Protein AF-0000000082948807 (afdb_homodimer)

Nearest PDB structures (foldseek):
  4gz9-assembly1_A  TM=3.902E-01  e=1.795E-12  Mus musculus
  7m0r-assembly1_F  TM=3.956E-01  e=9.332E-11  Mus musculus
  4los-assembly1_A  TM=5.656E-01  e=8.947E-05  Homo sapiens
  7b01-assembly1_A  TM=3.433E-01  e=4.150E-05  Escherichia coli
  2waa-assembly1_A  TM=3.600E-01  e=1.319E-02  Cellvibrio japonicus

Sequence (720 aa):
MFWNLLLAVLNFFPVPVTEECLSDDSRRTGLCLNTYECRIQNGESHGACALGFGVCCVFTSSCNAEVANNVTYFVNPNFPGLLNDVGECSLRVKKISKDISQIRLDFVNFNLAQPNRKTGVCETDTFVVTGGASNDLRICGLNSGQHVYYDMDDEKDYITINIRLTKGNYNRMWEIKITQIEFSQRAPAGCLQYFHEVTGTVQTMNFAVNGRHLADQDYVICIRQEHGMCSIAYEPCDENSFKIGPPIFSDTGIEGSGDEGGSDPSGSQAVSMDVFRECSDRVMMPCDSEEFITPQGGPGICDLLHCGNNFCTDKETPCRIESSTTPFVMRVQFGPGNREENPEDNLGMCIRYEQQQCSSMFWNLLLAVLNFFPVPVTEECLSDDSRRTGLCLNTYECRIQNGESHGACALGFGVCCVFTSSCNAEVANNVTYFVNPNFPGLLNDVGECSLRVKKISKDISQIRLDFVNFNLAQPNRKTGVCETDTFVVTGGASNDLRICGLNSGQHVYYDMDDEKDYITINIRLTKGNYNRMWEIKITQIEFSQRAPAGCLQYFHEVTGTVQTMNFAVNGRHLADQDYVICIRQEHGMCSIAYEPCDENSFKIGPPIFSDTGIEGSGDEGGSDPSGSQAVSMDVFRECSDRVMMPCDSEEFITPQGGPGICDLLHCGNNFCTDKETPCRIESSTTPFVMRVQFGPGNREENPEDNLGMCIRYEQQQCSS

Solvent-accessible surface area (backbone atoms only — not comparable to full-atom values): 39259 Å² total; per-residue (Å²): 138,83,79,79,77,75,78,72,74,74,76,66,71,66,79,70,81,61,46,74,32,61,27,72,84,65,79,46,70,21,35,41,31,41,66,66,61,23,50,75,71,62,27,45,79,24,53,72,26,79,94,64,69,20,18,12,21,32,36,65,45,43,62,76,39,74,45,61,57,62,50,35,33,45,32,46,71,65,61,92,44,66,38,40,69,62,46,74,38,32,35,35,44,34,57,77,46,90,57,49,32,29,38,36,39,34,22,66,35,32,38,46,40,59,41,42,64,42,33,17,37,56,72,45,18,36,39,36,41,40,60,41,64,47,76,68,45,72,49,45,15,45,41,53,75,40,61,39,46,45,42,42,34,90,86,46,61,43,35,38,39,37,36,41,32,71,56,62,77,64,66,22,43,42,32,31,40,38,34,62,26,39,62,91,70,49,74,68,88,77,31,32,28,79,44,83,54,63,54,51,76,49,63,43,67,16,44,46,98,59,31,41,29,49,29,61,38,78,46,27,40,33,39,53,78,50,91,68,41,52,32,38,34,40,26,54,72,49,89,79,21,33,11,39,33,60,75,76,77,75,80,68,75,73,71,72,80,75,74,75,78,76,72,81,73,69,67,72,74,66,71,65,78,70,69,59,77,82,57,69,33,34,37,37,35,71,44,55,70,62,72,80,68,74,92,77,72,77,74,71,70,51,68,40,68,35,43,15,47,44,76,51,88,60,88,55,83,80,53,69,49,66,25,57,54,77,78,39,49,36,35,42,35,28,44,77,28,90,49,89,41,65,34,85,30,26,21,22,36,30,35,30,38,38,53,32,68,51,83,128,136,84,80,77,78,75,77,73,73,72,77,65,71,67,82,69,81,60,45,76,32,61,27,72,85,64,79,45,70,22,36,40,32,41,67,67,60,24,50,76,70,62,29,45,80,24,52,70,26,81,94,66,70,20,17,13,22,33,38,66,46,42,63,76,41,73,47,62,58,62,50,34,32,45,31,44,68,66,62,90,44,65,39,39,68,61,46,74,40,32,35,35,43,37,58,77,48,88,58,47,32,28,37,36,39,36,23,67,37,32,37,45,41,60,39,41,63,44,31,16,36,55,73,45,17,37,37,36,41,40,61,42,64,47,76,68,45,72,50,46,15,46,41,53,73,40,62,38,45,43,43,41,34,90,90,46,61,45,34,38,40,37,34,40,32,71,55,63,77,64,66,22,42,41,31,31,40,36,35,62,27,38,62,92,70,50,74,65,85,77,31,32,29,77,43,84,55,62,55,52,75,48,64,44,67,16,44,46,100,60,32,39,30,47,30,62,38,75,47,27,39,32,37,54,78,51,91,68,41,51,32,36,34,40,26,56,71,48,90,78,20,34,10,40,34,62,75,76,78,76,80,68,75,74,71,74,80,75,75,76,81,76,71,82,72,68,66,72,75,66,70,66,77,69,70,59,77,82,57,69,34,35,36,36,34,70,44,54,69,62,71,78,69,76,92,78,69,77,74,69,72,50,68,40,67,34,44,16,49,44,76,50,88,60,89,55,82,80,53,68,49,66,23,58,54,75,79,40,50,37,36,43,36,27,44,75,27,93,50,90,42,64,34,85,29,26,19,23,37,29,34,31,38,38,53,32,67,52,83,128

Secondary structure (DSSP, 8-state):
------------S------EEE-TTSS-EEEEE-HHHHHHTT-EEEEEEGGGTEEEEE-EE-SSEEE--SEEEEE-TTTTS-B---EEEEEEEE-SSTTEEEEEEEEEEEE-PPPPTTT----SEEEEEESSSSPPEEE-SB-TT-EEEEE--TT--EEEEEEEE-SS---BEEEEEEEEEEGGGPPPTTEEEEE-SSEEEEE-TT-STT--PPSSEEEEEEE---TTEEEEEEEESSTTSEEBSS----TT----------S---------TT-----SSEEE-------SS-SSS-------EE-BT-S-SS--SS--EEE--SSEEEEEEE----S---GGG--EEEEEEEEEEPP-/-------------------EEE-TTSS-EEEEE-HHHHHHTT-EEEEEETTTTEEEEE-EE-SSEEE--SEEEEE-TTTTS-B---EEEEEEEE-SSTTEEEEEEEEEEEE-PPPPTTT----SEEEEEESSSSPPEEE-SB-TT-EEEEE--SS--EEEEEEEE-SS---BEEEEEEEEEEGGGPPPTTEEEEE-SSEEEEE-TT-STT--PPSSEEEEEEE---TTEEEEEEEESSTTSEEBSS----TT----------S---------TT-----SSEEE-------SS-SSS-------EE-BT-S-SS--SS--EEE--SSEEEEEEE----S---GGG--EEEEEEEEEEPP-

pLDDT: mean 82.27, std 22.46, range [26.59, 98.81]

Radius of gyration: 31.92 Å; Cα contacts (8 Å, |Δi|>4): 1661; chains: 2; bounding box: 121×95×82 Å

Foldseek 3Di:
DPPPPPPPVPPPPPPPPFDWDAFPVRPDIATWDAPVVLVVQVWDFGDADPVRRTTGTAAEDEFPEEDEDQKYKYKYPPPVFFDFDFFKGKYKYFYNDLQFWKKKKAWQDWAFDAPDLFQQENDFKWKWKDAAPDDIDIAGGGAHGFMFMTTHDSVTGIMMIMMGGHHGDRRTITIMMMGTDGPVGGDDPQAGEEAEDQKDKDWAGQFDQQHFHHAPDKGKHFYAQDPQFQKKKKAFPDQQQAQFAAADDDPPPPPPPPPDDDDPPPPPPPPCPVPPVPDQWWKFWDADQPPDDDDDDDRPPPCRIAHWRDRAPPPDPPDMGMHRDPRGMMITGHHHRPGRGRSSRGSTHMMMMHTHGDDD/DPPPPPPPPPPVPPPPPFDWDAFPVRPDIATWDAPVVLVVQVWDFGDADPVRRTTGTAAEDEFPEEDEDQKYKYKYPPPVFFDFDFFKGKYKYFYNDLQFWKKKKAWQDWAFDAPDLFQQENDFKWKWKDAAPDDIDIAHGGAHGFMFMTTHDSVTGIMMIMMGGHHGDRRTITIMMMGTDGPVGGDDPQAGEEAEDQKDKDWAGQFDQQHFHHAPDKGKHFYAQDPQFQKKKKAFPDLQQAFFAAADDDPPPPPPPPPDDDDPCPVPPPPCPVPPVPRQWWKFWDADQPPDDDDDDDRPPPCRIDHWRDRAPDPDPPDMGMHRDPRGMMITGHHHRPGRDRSSRGSTHMMMMHTHGDDD

Organism: Aphis glycines (NCBI:txid307491)

Structure (mmCIF, N/CA/C/O backbone):
data_AF-0000000082948807-model_v1
#
loop_
_entity.id
_entity.type
_entity.pdbx_description
1 polymer 'CUB domain-containing protein'
#
loop_
_atom_site.group_PDB
_atom_site.id
_atom_site.type_symbol
_atom_site.label_atom_id
_atom_site.label_alt_id
_atom_site.label_comp_id
_atom_site.label_asym_id
_atom_site.label_entity_id
_atom_site.label_seq_id
_atom_site.pdbx_PDB_ins_code
_atom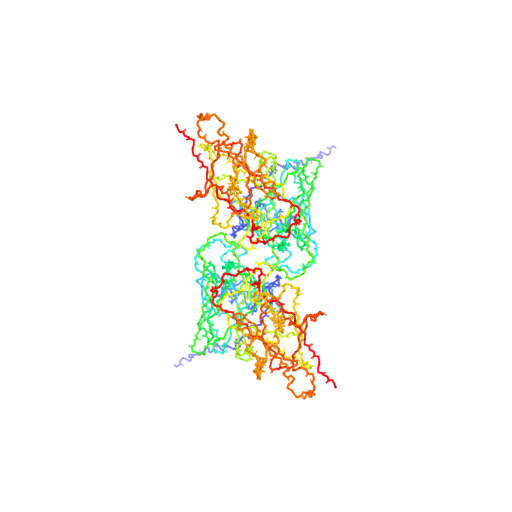_site.Cartn_x
_atom_site.Cartn_y
_atom_site.Cartn_z
_atom_site.occupancy
_atom_site.B_iso_or_equiv
_atom_site.auth_seq_id
_atom_site.auth_comp_id
_atom_site.auth_asym_id
_atom_site.auth_a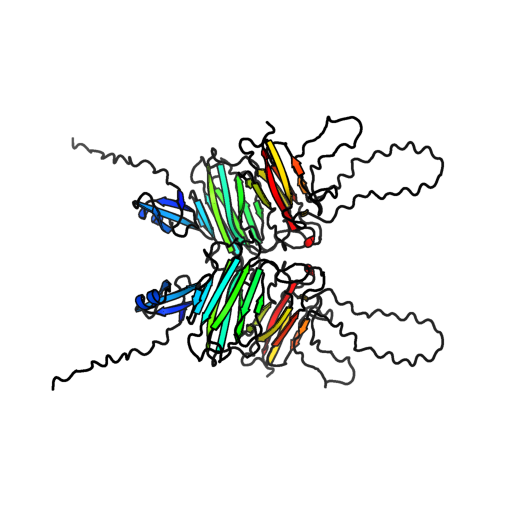tom_id
_atom_site.pdbx_PDB_model_num
ATOM 1 N N . MET A 1 1 ? -61.875 43.938 0.47 1 27.55 1 MET A N 1
ATOM 2 C CA . MET A 1 1 ? -60.75 44.062 1.389 1 27.55 1 MET A CA 1
ATOM 3 C C . MET A 1 1 ? -60.312 42.688 1.918 1 27.55 1 MET A C 1
ATOM 5 O O . MET A 1 1 ? -60.781 42.25 2.98 1 27.55 1 MET A O 1
ATOM 9 N N . PHE A 1 2 ? -60.281 41.594 1.129 1 33.12 2 PHE A N 1
ATOM 10 C CA . PHE A 1 2 ? -59.906 40.188 1.31 1 33.12 2 PHE A CA 1
ATOM 11 C C . PHE A 1 2 ? -58.438 40.094 1.761 1 33.12 2 PHE A C 1
ATOM 13 O O . PHE A 1 2 ? -57.562 40.625 1.1 1 33.12 2 PHE A O 1
ATOM 20 N N . TRP A 1 3 ? -58.188 39.969 3.168 1 28.73 3 TRP A N 1
ATOM 21 C CA . TRP A 1 3 ? -56.969 39.844 3.986 1 28.73 3 TRP A CA 1
ATOM 22 C C . TRP A 1 3 ? -56.094 38.719 3.48 1 28.73 3 TRP A C 1
ATOM 24 O O . TRP A 1 3 ? -56.5 37.562 3.414 1 28.73 3 TRP A O 1
ATOM 34 N N . ASN A 1 4 ? -55.156 38.938 2.553 1 29.33 4 ASN A N 1
ATOM 35 C CA . ASN A 1 4 ? -54.031 38.094 2.148 1 29.33 4 ASN A CA 1
ATOM 36 C C . ASN A 1 4 ? -53.188 37.688 3.348 1 29.33 4 ASN A C 1
ATOM 38 O O . ASN A 1 4 ? -52.469 38.469 3.932 1 29.33 4 ASN A O 1
ATOM 42 N N . LEU A 1 5 ? -53.719 36.812 4.293 1 27.91 5 LEU A N 1
ATOM 43 C CA . LEU A 1 5 ? -52.938 36.219 5.383 1 27.91 5 LEU A CA 1
ATOM 44 C C . LEU A 1 5 ? -51.688 35.562 4.859 1 27.91 5 LEU A C 1
ATOM 46 O O . LEU A 1 5 ? -51.75 34.594 4.117 1 27.91 5 LEU A O 1
ATOM 50 N N . LEU A 1 6 ? -50.625 36.344 4.613 1 28.69 6 LEU A N 1
ATOM 51 C CA . LEU A 1 6 ? -49.25 35.906 4.383 1 28.69 6 LEU A CA 1
ATOM 52 C C . LEU A 1 6 ? -48.812 34.906 5.438 1 28.69 6 LEU A C 1
ATOM 54 O O . LEU A 1 6 ? -48.719 35.219 6.621 1 28.69 6 LEU A O 1
ATOM 58 N N . LEU A 1 7 ? -49.219 33.625 5.379 1 29.14 7 LEU A N 1
ATOM 59 C CA . LEU A 1 7 ? -48.688 32.562 6.191 1 29.14 7 LEU A CA 1
ATOM 60 C C . LEU A 1 7 ? -47.156 32.594 6.211 1 29.14 7 LEU A C 1
ATOM 62 O O . LEU A 1 7 ? -46.5 32.312 5.203 1 29.14 7 LEU A O 1
ATOM 66 N N . ALA A 1 8 ? -46.562 33.562 6.91 1 29 8 ALA A N 1
ATOM 67 C CA . ALA A 1 8 ? -45.156 33.5 7.328 1 29 8 ALA A CA 1
ATOM 68 C C . ALA A 1 8 ? -44.844 32.125 7.922 1 29 8 ALA A C 1
ATOM 70 O O . ALA A 1 8 ? -45.312 31.781 9.008 1 29 8 ALA A O 1
ATOM 71 N N . VAL A 1 9 ? -44.781 31.094 7.117 1 29.39 9 VAL A N 1
ATOM 72 C CA . VAL A 1 9 ? -44.219 29.844 7.613 1 29.39 9 VAL A CA 1
ATOM 73 C C . VAL A 1 9 ? -42.906 30.141 8.352 1 29.39 9 VAL A C 1
ATOM 75 O O . VAL A 1 9 ? -41.969 30.672 7.77 1 29.39 9 VAL A O 1
ATOM 78 N N . LEU A 1 10 ? -42.969 30.594 9.586 1 29.45 10 LEU A N 1
ATOM 79 C CA . LEU A 1 10 ? -41.844 30.641 10.516 1 29.45 10 LEU A CA 1
ATOM 80 C C . LEU A 1 10 ? -40.938 29.406 10.352 1 29.45 10 LEU A C 1
ATOM 82 O O . LEU A 1 10 ? -41.375 28.281 10.594 1 29.45 10 LEU A O 1
ATOM 86 N N . ASN A 1 11 ? -40.219 29.359 9.312 1 29.89 11 ASN A N 1
ATOM 87 C CA . ASN A 1 11 ? -39.094 28.406 9.258 1 29.89 11 ASN A CA 1
ATOM 88 C C . ASN A 1 11 ? -38.281 28.422 10.555 1 29.89 11 ASN A C 1
ATOM 90 O O . ASN A 1 11 ? -37.344 29.203 10.695 1 29.89 11 ASN A O 1
ATOM 94 N N . PHE A 1 12 ? -38.906 28.406 11.695 1 31.38 12 PHE A N 1
ATOM 95 C CA . PHE A 1 12 ? -38.281 28.328 13.008 1 31.38 12 PHE A CA 1
ATOM 96 C C . PHE A 1 12 ? -37.25 27.219 13.055 1 31.38 12 PHE A C 1
ATOM 98 O O . PHE A 1 12 ? -36.781 26.859 14.125 1 31.38 12 PHE A O 1
ATOM 105 N N . PHE A 1 13 ? -37.312 26.219 12.164 1 34.56 13 PHE A N 1
ATOM 106 C CA . PHE A 1 13 ? -36.406 25.188 12.594 1 34.56 13 PHE A CA 1
ATOM 107 C C . PHE A 1 13 ? -34.969 25.688 12.547 1 34.56 13 PHE A C 1
ATOM 109 O O . PHE A 1 13 ? -34.5 26.156 11.508 1 34.56 13 PHE A O 1
ATOM 116 N N . PRO A 1 14 ? -34.375 26.109 13.672 1 34.72 14 PRO A N 1
ATOM 117 C CA . PRO A 1 14 ? -32.938 26.469 13.688 1 34.72 14 PRO A CA 1
ATOM 118 C C . PRO A 1 14 ? -32.125 25.594 12.758 1 34.72 14 PRO A C 1
ATOM 120 O O . PRO A 1 14 ? -32.5 24.469 12.453 1 34.72 14 PRO A O 1
ATOM 123 N N . VAL A 1 15 ? -31.406 26.141 11.93 1 39.59 15 VAL A N 1
ATOM 124 C CA . VAL A 1 15 ? -30.406 25.375 11.188 1 39.59 15 VAL A CA 1
ATOM 125 C C . VAL A 1 15 ? -29.75 24.344 12.102 1 39.59 15 VAL A C 1
ATOM 127 O O . VAL A 1 15 ? -29.094 24.703 13.078 1 39.59 15 VAL A O 1
ATOM 130 N N . PRO A 1 16 ? -30.266 23.141 12.438 1 42.19 16 PRO A N 1
ATOM 131 C CA . PRO A 1 16 ? -29.688 22.156 13.367 1 42.19 16 PRO A CA 1
ATOM 132 C C . PRO A 1 16 ? -28.172 22.047 13.242 1 42.19 16 PRO A C 1
ATOM 134 O O . PRO A 1 16 ? -27.641 22.062 12.133 1 42.19 16 PRO A O 1
ATOM 137 N N . VAL A 1 17 ? -27.375 22.734 14.102 1 48.12 17 VAL A N 1
ATOM 138 C CA . VAL A 1 17 ? -25.953 22.375 14.188 1 48.12 17 VAL A CA 1
ATOM 139 C C . VAL A 1 17 ? -25.766 20.891 13.914 1 48.12 17 VAL A C 1
ATOM 141 O O . VAL A 1 17 ? -26.25 20.047 14.672 1 48.12 17 VAL A O 1
ATOM 144 N N . THR A 1 18 ? -25.672 20.484 12.711 1 65.25 18 THR A N 1
ATOM 145 C CA . THR A 1 18 ? -25.516 19.109 12.289 1 65.25 18 THR A CA 1
ATOM 146 C C . THR A 1 18 ? -24.328 18.453 12.984 1 65.25 18 THR A C 1
ATOM 148 O O . THR A 1 18 ? -23.219 19.016 13 1 65.25 18 THR A O 1
ATOM 151 N N . GLU A 1 19 ? -24.625 17.656 14.008 1 83.75 19 GLU A N 1
ATOM 152 C CA . GLU A 1 19 ? -23.672 16.938 14.844 1 83.75 19 GLU A CA 1
ATOM 153 C C . GLU A 1 19 ? -22.969 15.844 14.062 1 83.75 19 GLU A C 1
ATOM 155 O O . GLU A 1 19 ? -23.562 15.203 13.203 1 83.75 19 GLU A O 1
ATOM 160 N N . GLU A 1 20 ? -21.688 15.836 14.312 1 90.12 20 GLU A N 1
ATOM 161 C CA . GLU A 1 20 ? -20.906 14.758 13.719 1 90.12 20 GLU A CA 1
ATOM 162 C C . GLU A 1 20 ? -21.297 13.406 14.305 1 90.12 20 GLU A C 1
ATOM 164 O O . GLU A 1 20 ? -21.734 13.328 15.461 1 90.12 20 GLU A O 1
ATOM 169 N N . CYS A 1 21 ? -21.297 12.406 13.484 1 93.25 21 CYS A N 1
ATOM 170 C CA . CYS A 1 21 ? -21.625 11.047 13.898 1 93.25 21 CYS A CA 1
ATOM 171 C C . CYS A 1 21 ? -20.672 10.047 13.258 1 93.25 21 CYS A C 1
ATOM 173 O O . CYS A 1 21 ? -19.938 10.383 12.328 1 93.25 21 CYS A O 1
ATOM 175 N N . LEU A 1 22 ? -20.609 8.867 13.875 1 93.25 22 LEU A N 1
ATOM 176 C CA . LEU A 1 22 ? -19.812 7.77 13.32 1 93.25 22 LEU A CA 1
ATOM 177 C C . LEU A 1 22 ? -20.703 6.793 12.555 1 93.25 22 LEU A C 1
ATOM 179 O O . LEU A 1 22 ? -21.797 6.457 13.008 1 93.25 22 LEU A O 1
ATOM 183 N N . SER A 1 23 ? -20.172 6.371 11.414 1 92.31 23 SER A N 1
ATOM 184 C CA . SER A 1 23 ? -20.906 5.375 10.633 1 92.31 23 SER A CA 1
ATOM 185 C C . SER A 1 23 ? -21.078 4.082 11.422 1 92.31 23 SER A C 1
ATOM 187 O O . SER A 1 23 ? -20.391 3.855 12.422 1 92.31 23 SER A O 1
ATOM 189 N N . ASP A 1 24 ? -21.984 3.234 10.945 1 88.62 24 ASP A N 1
ATOM 190 C CA . ASP A 1 24 ? -22.312 2.004 11.656 1 88.62 24 ASP A CA 1
ATOM 191 C C . ASP A 1 24 ? -21.109 1.075 11.742 1 88.62 24 ASP A C 1
ATOM 193 O O . ASP A 1 24 ? -20.953 0.327 12.711 1 88.62 24 ASP A O 1
ATOM 197 N N . ASP A 1 25 ? -20.234 1.129 10.766 1 85.5 25 ASP A N 1
ATOM 198 C CA . ASP A 1 25 ? -19.031 0.295 10.789 1 85.5 25 ASP A CA 1
ATOM 199 C C . ASP A 1 25 ? -17.891 0.99 11.523 1 85.5 25 ASP A C 1
ATOM 201 O O . ASP A 1 25 ? -16.781 0.456 11.617 1 85.5 25 ASP A O 1
ATOM 205 N N . SER A 1 26 ? -18.094 2.162 11.984 1 89.19 26 SER A N 1
ATOM 206 C CA . SER A 1 26 ? -17.172 2.943 12.805 1 89.19 26 SER A CA 1
ATOM 207 C C . SER A 1 26 ? -15.938 3.346 12.016 1 89.19 26 SER A C 1
ATOM 209 O O . SER A 1 26 ? -14.875 3.578 12.586 1 89.19 26 SER A O 1
ATOM 211 N N . ARG A 1 27 ? -16.031 3.424 10.75 1 91.19 27 ARG A N 1
ATOM 212 C CA . ARG A 1 27 ? -14.859 3.729 9.938 1 91.19 27 ARG A CA 1
ATOM 213 C C . ARG A 1 27 ? -14.867 5.188 9.5 1 91.19 27 ARG A C 1
ATOM 215 O O . ARG A 1 27 ? -13.805 5.801 9.359 1 91.19 27 ARG A O 1
ATOM 222 N N . ARG A 1 28 ? -16.125 5.672 9.281 1 95.38 28 ARG A N 1
ATOM 223 C CA . ARG A 1 28 ? -16.203 7.016 8.719 1 95.38 28 ARG A CA 1
ATOM 224 C C . ARG A 1 28 ? -17.031 7.934 9.602 1 95.38 28 ARG A C 1
ATOM 226 O O . ARG A 1 28 ? -17.938 7.48 10.289 1 95.38 28 ARG A O 1
ATOM 233 N N . THR A 1 29 ? -16.625 9.211 9.562 1 94.88 29 THR A N 1
ATOM 234 C CA . THR A 1 29 ? -17.391 10.258 10.227 1 94.88 29 THR A CA 1
ATOM 235 C C . THR A 1 29 ? -18.312 10.953 9.242 1 94.88 29 THR A C 1
ATOM 237 O O . THR A 1 29 ? -17.938 11.211 8.102 1 94.88 29 THR A O 1
ATOM 240 N N . GLY A 1 30 ? -19.578 11.117 9.727 1 94.44 30 GLY A N 1
ATOM 241 C CA . GLY A 1 30 ? -20.547 11.844 8.93 1 94.44 30 GLY A CA 1
ATOM 242 C C . GLY A 1 30 ? -21.312 12.883 9.727 1 94.44 30 GLY A C 1
ATOM 243 O O . GLY A 1 30 ? -20.859 13.336 10.781 1 94.44 30 GLY A O 1
ATOM 244 N N . LEU A 1 31 ? -22.344 13.406 9.078 1 94 31 LEU A N 1
ATOM 245 C CA . LEU A 1 31 ? -23.234 14.375 9.719 1 94 31 LEU A CA 1
ATOM 246 C C . LEU A 1 31 ? -24.609 13.758 9.977 1 94 31 LEU A C 1
ATOM 248 O O . LEU A 1 31 ? -25.141 13.031 9.133 1 94 31 LEU A O 1
ATOM 252 N N . CYS A 1 32 ? -25.094 14.07 11.148 1 93.88 32 CYS A N 1
ATOM 253 C CA . CYS A 1 32 ? -26.438 13.578 11.445 1 93.88 32 CYS A CA 1
ATOM 254 C C . CYS A 1 32 ? -27.484 14.414 10.719 1 93.88 32 CYS A C 1
ATOM 256 O O . CYS A 1 32 ? -27.656 15.594 11.016 1 93.88 32 CYS A O 1
ATOM 258 N N . LEU A 1 33 ? -28.172 13.859 9.805 1 94.06 33 LEU A N 1
ATOM 259 C CA . LEU A 1 33 ? -29.203 14.492 9 1 94.06 33 LEU A CA 1
ATOM 260 C C . LEU A 1 33 ? -30.438 13.602 8.883 1 94.06 33 LEU A C 1
ATOM 262 O O . LEU A 1 33 ? -30.375 12.406 9.188 1 94.06 33 LEU A O 1
ATOM 266 N N . ASN A 1 34 ? -31.5 14.203 8.562 1 92.81 34 ASN A N 1
ATOM 267 C CA . ASN A 1 34 ? -32.594 13.336 8.195 1 92.81 34 ASN A CA 1
ATOM 268 C C . ASN A 1 34 ? -32.344 12.625 6.867 1 92.81 34 ASN A C 1
ATOM 270 O O . ASN A 1 34 ? -31.562 13.094 6.047 1 92.81 34 ASN A O 1
ATOM 274 N N . THR A 1 35 ? -33 11.477 6.68 1 92.5 35 THR A N 1
ATOM 275 C CA . THR A 1 35 ? -32.75 10.609 5.531 1 92.5 35 THR A CA 1
ATOM 276 C C . THR A 1 35 ? -32.938 11.367 4.227 1 92.5 35 THR A C 1
ATOM 278 O O . THR A 1 35 ? -32.188 11.188 3.266 1 92.5 35 THR A O 1
ATOM 281 N N . TYR A 1 36 ? -33.938 12.219 4.199 1 93.94 36 TYR A N 1
ATOM 282 C CA . TYR A 1 36 ? -34.281 12.961 2.99 1 93.94 36 TYR A CA 1
ATOM 283 C C . TYR A 1 36 ? -33.188 13.977 2.666 1 93.94 36 TYR A C 1
ATOM 285 O O . TYR A 1 36 ? -32.719 14.078 1.521 1 93.94 36 TYR A O 1
ATOM 293 N N . GLU A 1 37 ? -32.781 14.742 3.672 1 91.88 37 GLU A N 1
ATOM 294 C CA . GLU A 1 37 ? -31.734 15.727 3.492 1 91.88 37 GLU A CA 1
ATOM 295 C C . GLU A 1 37 ? -30.438 15.055 3.049 1 91.88 37 GLU A C 1
ATOM 297 O O . GLU A 1 37 ? -29.719 15.586 2.199 1 91.88 37 GLU A O 1
ATOM 302 N N . CYS A 1 38 ? -30.062 13.906 3.619 1 93.94 38 CYS A N 1
ATOM 303 C CA . CYS A 1 38 ? -28.875 13.156 3.252 1 93.94 38 CYS A CA 1
ATOM 304 C C . CYS A 1 38 ? -28.906 12.75 1.783 1 93.94 38 CYS A C 1
ATOM 306 O O . CYS A 1 38 ? -27.922 12.922 1.061 1 93.94 38 CYS A O 1
ATOM 308 N N . ARG A 1 39 ? -30.016 12.312 1.322 1 93.81 39 ARG A N 1
ATOM 309 C CA . ARG A 1 39 ? -30.172 11.867 -0.057 1 93.81 39 ARG A CA 1
ATOM 310 C C .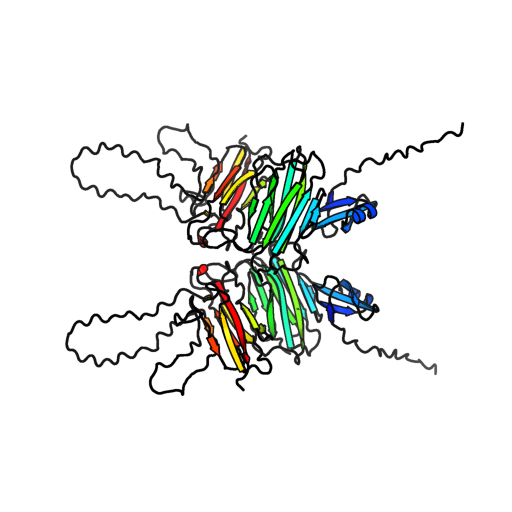 ARG A 1 39 ? -30.031 13.031 -1.032 1 93.81 39 ARG A C 1
ATOM 312 O O . ARG A 1 39 ? -29.391 12.906 -2.074 1 93.81 39 ARG A O 1
ATOM 319 N N . ILE A 1 40 ? -30.609 14.148 -0.686 1 92.94 40 ILE A N 1
ATOM 320 C CA . ILE A 1 40 ? -30.594 15.32 -1.561 1 92.94 40 ILE A CA 1
ATOM 321 C C . ILE A 1 40 ? -29.156 15.836 -1.705 1 92.94 40 ILE A C 1
ATOM 323 O O . ILE A 1 40 ? -28.781 16.328 -2.77 1 92.94 40 ILE A O 1
ATOM 327 N N . GLN A 1 41 ? -28.422 15.633 -0.667 1 91 41 GLN A N 1
ATOM 328 C CA . GLN A 1 41 ? -27.031 16.094 -0.699 1 91 41 GLN A CA 1
ATOM 329 C C . GLN A 1 41 ? -26.109 15.016 -1.245 1 91 41 GLN A C 1
ATOM 331 O O . GLN A 1 41 ? -24.891 15.164 -1.197 1 91 41 GLN A O 1
ATOM 336 N N . ASN A 1 42 ? -26.672 13.914 -1.69 1 91.81 42 ASN A N 1
ATOM 337 C CA . ASN A 1 42 ? -25.953 12.812 -2.324 1 91.81 42 ASN A CA 1
ATOM 338 C C . ASN A 1 42 ? -25.047 12.086 -1.333 1 91.81 42 ASN A C 1
ATOM 340 O O . ASN A 1 42 ? -23.938 11.664 -1.686 1 91.81 42 ASN A O 1
ATOM 344 N N . GLY A 1 43 ? -25.516 12.086 -0.109 1 95.06 43 GLY A N 1
ATOM 345 C CA . GLY A 1 43 ? -24.828 11.305 0.906 1 95.06 43 GLY A CA 1
ATOM 346 C C . GLY A 1 43 ? -25.391 9.906 1.071 1 95.06 43 GLY A C 1
ATOM 347 O O . GLY A 1 43 ? -26.422 9.578 0.497 1 95.06 43 GLY A O 1
ATOM 348 N N . GLU A 1 44 ? -24.672 9.07 1.777 1 94.62 44 GLU A N 1
ATOM 349 C CA . GLU A 1 44 ? -25.125 7.719 2.078 1 94.62 44 GLU A CA 1
ATOM 350 C C . GLU A 1 44 ? -25.469 7.566 3.559 1 94.62 44 GLU A C 1
ATOM 352 O O . GLU A 1 44 ? -24.703 8.008 4.426 1 94.62 44 GLU A O 1
ATOM 357 N N . SER A 1 45 ? -26.578 6.922 3.783 1 94 45 SER A N 1
ATOM 358 C CA . SER A 1 45 ? -27.047 6.746 5.152 1 94 45 SER A CA 1
ATOM 359 C C . SER A 1 45 ? -26.375 5.559 5.824 1 94 45 SER A C 1
ATOM 361 O O . SER A 1 45 ? -26.297 4.473 5.25 1 94 45 SER A O 1
ATOM 363 N N . HIS A 1 46 ? -25.828 5.875 6.996 1 94.12 46 HIS A N 1
ATOM 364 C CA . HIS A 1 46 ? -25.188 4.82 7.781 1 94.12 46 HIS A CA 1
ATOM 365 C C . HIS A 1 46 ? -25.703 4.82 9.219 1 94.12 46 HIS A C 1
ATOM 367 O O . HIS A 1 46 ? -25.312 5.676 10.016 1 94.12 46 HIS A O 1
ATOM 373 N N . GLY A 1 47 ? -26.516 3.895 9.508 1 90.56 47 GLY A N 1
ATOM 374 C CA . GLY A 1 47 ? -26.969 3.758 10.883 1 90.56 47 GLY A CA 1
ATOM 375 C C . GLY A 1 47 ? -27.844 4.91 11.336 1 90.56 47 GLY A C 1
ATOM 376 O O . GLY A 1 47 ? -27.984 5.906 10.625 1 90.56 47 GLY A O 1
ATOM 377 N N . ALA A 1 48 ? -28.406 4.77 12.602 1 91.06 48 ALA A N 1
ATOM 378 C CA . ALA A 1 48 ? -29.297 5.793 13.148 1 91.06 48 ALA A CA 1
ATOM 379 C C . ALA A 1 48 ? -28.547 6.746 14.062 1 91.06 48 ALA A C 1
ATOM 381 O O . ALA A 1 48 ? -27.516 6.383 14.633 1 91.06 48 ALA A O 1
ATOM 382 N N . CYS A 1 49 ? -28.906 7.98 14.023 1 90.62 49 CYS A N 1
ATOM 383 C CA . CYS A 1 49 ? -28.391 8.969 14.961 1 90.62 49 CYS A CA 1
ATOM 384 C C . CYS A 1 49 ? -29.516 9.859 15.484 1 90.62 49 CYS A C 1
ATOM 386 O O . CYS A 1 49 ? -30.672 9.688 15.109 1 90.62 49 CYS A O 1
ATOM 388 N N . ALA A 1 50 ? -29.219 10.781 16.484 1 88.94 50 ALA A N 1
ATOM 389 C CA . ALA A 1 50 ? -30.203 11.688 17.094 1 88.94 50 ALA A CA 1
ATOM 390 C C . ALA A 1 50 ? -31.406 10.914 17.609 1 88.94 50 ALA A C 1
ATOM 392 O O . ALA A 1 50 ? -32.562 11.242 17.281 1 88.94 50 ALA A O 1
ATOM 393 N N . LEU A 1 51 ? -31.141 9.859 18.359 1 87.69 51 LEU A N 1
ATOM 394 C CA . LEU A 1 51 ? -32.156 9.047 19.031 1 87.69 51 LEU A CA 1
ATOM 395 C C . LEU A 1 51 ? -33.094 8.422 18.016 1 87.69 51 LEU A C 1
ATOM 397 O O . LEU A 1 51 ? -34.312 8.359 18.25 1 87.69 51 LEU A O 1
ATOM 401 N N . GLY A 1 52 ? -32.5 8.195 16.766 1 87.19 52 GLY A N 1
ATOM 402 C CA . GLY A 1 52 ? -33.312 7.488 15.766 1 87.19 52 GLY A CA 1
ATOM 403 C C . GLY A 1 52 ? -34 8.414 14.797 1 87.19 52 GLY A C 1
ATOM 404 O O . GLY A 1 52 ? -34.625 7.957 13.828 1 87.19 52 GLY A O 1
ATOM 405 N N . PHE A 1 53 ? -33.875 9.703 15.023 1 88.62 53 PHE A N 1
ATOM 406 C CA . PHE A 1 53 ? -34.594 10.664 14.188 1 88.62 53 PHE A CA 1
ATOM 407 C C . PHE A 1 53 ? -33.75 11.047 12.977 1 88.62 53 PHE A C 1
ATOM 409 O O . PHE A 1 53 ? -34.25 11.734 12.078 1 88.62 53 PHE A O 1
ATOM 416 N N . GLY A 1 54 ? -32.562 10.555 12.984 1 93.19 54 GLY A N 1
ATOM 417 C CA . GLY A 1 54 ? -31.688 10.859 11.859 1 93.19 54 GLY A CA 1
ATOM 418 C C . GLY A 1 54 ? -30.797 9.695 11.477 1 93.19 54 GLY A C 1
ATOM 419 O O . GLY A 1 54 ? -30.891 8.609 12.055 1 93.19 54 GLY A O 1
ATOM 420 N N . VAL A 1 55 ? -30.094 9.898 10.359 1 95.12 55 VAL A N 1
ATOM 421 C CA . VAL A 1 55 ? -29.094 8.938 9.922 1 95.12 55 VAL A CA 1
ATOM 422 C C . VAL A 1 55 ? -27.734 9.609 9.852 1 95.12 55 VAL A C 1
ATOM 424 O O . VAL A 1 55 ? -27.641 10.828 9.664 1 95.12 55 VAL A O 1
ATOM 427 N N . CYS A 1 56 ? -26.734 8.797 10.078 1 95.44 56 CYS A N 1
ATOM 428 C CA . CYS A 1 56 ? -25.391 9.32 9.859 1 95.44 56 CYS A CA 1
ATOM 429 C C . CYS A 1 56 ? -25.078 9.414 8.367 1 95.44 56 CYS A C 1
ATOM 431 O O . CYS A 1 56 ? -24.844 8.398 7.711 1 95.44 56 CYS A O 1
ATOM 433 N N . CYS A 1 57 ? -25.078 10.57 7.91 1 95.94 57 CYS A N 1
ATOM 434 C CA . CYS A 1 57 ? -24.891 10.828 6.484 1 95.94 57 CYS A CA 1
ATOM 435 C C . CYS A 1 57 ? -23.422 10.977 6.145 1 95.94 57 CYS A C 1
ATOM 437 O O . CYS A 1 57 ? -22.766 11.914 6.602 1 95.94 57 CYS A O 1
ATOM 439 N N . VAL A 1 58 ? -22.875 10.047 5.352 1 97.06 58 VAL A N 1
ATOM 440 C CA . VAL A 1 58 ? -21.484 10.078 4.949 1 97.06 58 VAL A CA 1
ATOM 441 C C . VAL A 1 58 ? -21.359 10.539 3.498 1 97.06 58 VAL A C 1
ATOM 443 O O . VAL A 1 58 ? -22.078 10.031 2.623 1 97.06 58 VAL A O 1
ATOM 446 N N . PHE A 1 59 ? -20.516 11.547 3.305 1 97.12 59 PHE A N 1
ATOM 447 C CA . PHE A 1 59 ? -20.312 12.078 1.964 1 97.12 59 PHE A CA 1
ATOM 448 C C . PHE A 1 59 ? -19.016 11.547 1.361 1 97.12 59 PHE A C 1
ATOM 450 O O . PHE A 1 59 ? -17.938 11.695 1.947 1 97.12 59 PHE A O 1
ATOM 457 N N . THR A 1 60 ? -19.125 10.875 0.251 1 97.31 60 THR A N 1
ATOM 458 C CA . THR A 1 60 ? -17.984 10.336 -0.492 1 97.31 60 THR A CA 1
ATOM 459 C C . THR A 1 60 ? -18 10.828 -1.936 1 97.31 60 THR A C 1
ATOM 461 O O . THR A 1 60 ? -19.062 10.914 -2.555 1 97.31 60 THR A O 1
ATOM 464 N N . SER A 1 61 ? -16.844 11.219 -2.379 1 97.44 61 SER A N 1
ATOM 465 C CA . SER A 1 61 ? -16.734 11.672 -3.762 1 97.44 61 SER A CA 1
ATOM 466 C C . SER A 1 61 ? -15.484 11.109 -4.426 1 97.44 61 SER A C 1
ATOM 468 O O . SER A 1 61 ? -14.523 10.758 -3.742 1 97.44 61 SER A O 1
ATOM 470 N N . SER A 1 62 ? -15.547 10.961 -5.699 1 97.5 62 SER A N 1
ATOM 471 C CA . SER A 1 62 ? -14.406 10.516 -6.492 1 97.5 62 SER A CA 1
ATOM 472 C C . SER A 1 62 ? -14.008 11.562 -7.523 1 97.5 62 SER A C 1
ATOM 474 O O . SER A 1 62 ? -14.172 12.766 -7.289 1 97.5 62 SER A O 1
ATOM 476 N N . CYS A 1 63 ? -13.586 11.164 -8.68 1 97.88 63 CYS A N 1
ATOM 477 C CA . CYS A 1 63 ? -12.898 12.047 -9.617 1 97.88 63 CYS A CA 1
ATOM 478 C C . CYS A 1 63 ? -13.875 13.008 -10.289 1 97.88 63 CYS A C 1
ATOM 480 O O . CYS A 1 63 ? -15.039 12.656 -10.508 1 97.88 63 CYS A O 1
ATOM 482 N N . ASN A 1 64 ? -13.273 14.195 -10.586 1 97.62 64 ASN A N 1
ATOM 483 C CA . ASN A 1 64 ? -13.922 15.227 -11.398 1 97.62 64 ASN A CA 1
ATOM 484 C C . ASN A 1 64 ? -15.242 15.672 -10.773 1 97.62 64 ASN A C 1
ATOM 486 O O . ASN A 1 64 ? -16.266 15.719 -11.461 1 97.62 64 ASN A O 1
ATOM 490 N N . ALA A 1 65 ? -15.148 15.961 -9.5 1 97.19 65 ALA A N 1
ATOM 491 C CA . ALA A 1 65 ? -16.328 16.375 -8.75 1 97.19 65 ALA A CA 1
ATOM 492 C C . ALA A 1 65 ? -16.047 17.656 -7.965 1 97.19 65 ALA A C 1
ATOM 494 O O . ALA A 1 65 ? -14.914 18.109 -7.891 1 97.19 65 ALA A O 1
ATOM 495 N N . GLU A 1 66 ? -17.062 18.266 -7.535 1 96.38 66 GLU A N 1
ATOM 496 C CA . GLU A 1 66 ? -17.031 19.406 -6.621 1 96.38 66 GLU A CA 1
ATOM 497 C C . GLU A 1 66 ? -17.812 19.109 -5.348 1 96.38 66 GLU A C 1
ATOM 499 O O . GLU A 1 66 ? -18.938 18.594 -5.406 1 96.38 66 GLU A O 1
ATOM 504 N N . VAL A 1 67 ? -17.172 19.422 -4.254 1 96 67 VAL A N 1
ATOM 505 C CA . VAL A 1 67 ? -17.859 19.125 -2.994 1 96 67 VAL A CA 1
ATOM 506 C C . VAL A 1 67 ? -17.906 20.375 -2.129 1 96 67 VAL A C 1
ATOM 508 O O . VAL A 1 67 ? -17.031 21.25 -2.23 1 96 67 VAL A O 1
ATOM 511 N N . ALA A 1 68 ? -18.969 20.469 -1.291 1 93.44 68 ALA A N 1
ATOM 512 C CA . ALA A 1 68 ? -19.172 21.578 -0.365 1 93.44 68 ALA A CA 1
ATOM 513 C C . ALA A 1 68 ? -19.812 21.109 0.938 1 93.44 68 ALA A C 1
ATOM 515 O O . ALA A 1 68 ? -20.859 21.609 1.347 1 93.44 68 ALA A O 1
ATOM 516 N N . ASN A 1 69 ? -19.172 20.125 1.536 1 91.25 69 ASN A N 1
ATOM 517 C CA . ASN A 1 69 ? -19.609 19.578 2.814 1 91.25 69 ASN A CA 1
ATOM 518 C C . ASN A 1 69 ? -18.547 19.75 3.896 1 91.25 69 ASN A C 1
ATOM 520 O O . ASN A 1 69 ? -17.375 19.938 3.592 1 91.25 69 ASN A O 1
ATOM 524 N N . ASN A 1 70 ? -19.016 19.75 5.125 1 90.44 70 ASN A N 1
ATOM 525 C CA . ASN A 1 70 ? -18.078 19.875 6.234 1 90.44 70 ASN A CA 1
ATOM 526 C C . ASN A 1 70 ? -17.031 18.766 6.223 1 90.44 70 ASN A C 1
ATOM 528 O O . ASN A 1 70 ? -15.844 19.031 6.48 1 90.44 70 ASN A O 1
ATOM 532 N N . VAL A 1 71 ? -17.5 17.578 6 1 96.06 71 VAL A N 1
ATOM 533 C CA . VAL A 1 71 ? -16.625 16.406 5.922 1 96.06 71 VAL A CA 1
ATOM 534 C C . VAL A 1 71 ? -16.953 15.602 4.664 1 96.06 71 VAL A C 1
ATOM 536 O O . VAL A 1 71 ? -18.109 15.305 4.387 1 96.06 71 VAL A O 1
ATOM 539 N N . THR A 1 72 ? -15.953 15.328 3.924 1 97.44 72 THR A N 1
ATOM 540 C CA . THR A 1 72 ? -16.094 14.531 2.709 1 97.44 72 THR A CA 1
ATOM 541 C C . THR A 1 72 ? -14.93 13.547 2.568 1 97.44 72 THR A C 1
ATOM 543 O O . THR A 1 72 ? -13.789 13.883 2.879 1 97.44 72 THR A O 1
ATOM 546 N N . TYR A 1 73 ? -15.258 12.367 2.139 1 98.38 73 TYR A N 1
ATOM 547 C CA . TYR A 1 73 ? -14.211 11.398 1.826 1 98.38 73 TYR A CA 1
ATOM 548 C C . TYR A 1 73 ? -13.93 11.359 0.329 1 98.38 73 TYR A C 1
ATOM 550 O O . TYR A 1 73 ? -14.82 11.07 -0.471 1 98.38 73 TYR A O 1
ATOM 558 N N . PHE A 1 74 ? -12.711 11.727 -0.037 1 98.75 74 PHE A N 1
ATOM 559 C CA . PHE A 1 74 ? -12.242 11.641 -1.413 1 98.75 74 PHE A CA 1
ATOM 560 C C . PHE A 1 74 ? -11.602 10.281 -1.683 1 98.75 74 PHE A C 1
ATOM 562 O O . PHE A 1 74 ? -10.57 9.945 -1.092 1 98.75 74 PHE A O 1
ATOM 569 N N . VAL A 1 75 ? -12.18 9.461 -2.564 1 98.44 75 VAL A N 1
ATOM 570 C CA . VAL A 1 75 ? -11.703 8.102 -2.793 1 98.44 75 VAL A CA 1
ATOM 571 C C . VAL A 1 75 ? -11.445 7.887 -4.281 1 98.44 75 VAL A C 1
ATOM 573 O O . VAL A 1 75 ? -11.953 8.633 -5.121 1 98.44 75 VAL A O 1
ATOM 576 N N . ASN A 1 76 ? -10.562 6.871 -4.629 1 98.06 76 ASN A N 1
ATOM 577 C CA . ASN A 1 76 ? -10.359 6.508 -6.027 1 98.06 76 ASN A CA 1
ATOM 578 C C . ASN A 1 76 ? -11.602 5.844 -6.617 1 98.06 76 ASN A C 1
ATOM 580 O O . ASN A 1 76 ? -12.422 5.289 -5.883 1 98.06 76 ASN A O 1
ATOM 584 N N . PRO A 1 77 ? -11.688 5.867 -7.961 1 95.44 77 PRO A N 1
ATOM 585 C CA . PRO A 1 77 ? -12.797 5.145 -8.586 1 95.44 77 PRO A CA 1
ATOM 586 C C . PRO A 1 77 ? -12.844 3.67 -8.195 1 95.44 77 PRO A C 1
ATOM 588 O O . PRO A 1 77 ? -11.805 3.006 -8.156 1 95.44 77 PRO A O 1
ATOM 591 N N . ASN A 1 78 ? -13.992 3.113 -7.789 1 92.44 78 ASN A N 1
ATOM 592 C CA . ASN A 1 78 ? -14.227 1.72 -7.43 1 92.44 78 ASN A CA 1
ATOM 593 C C . ASN A 1 78 ? -13.57 1.363 -6.102 1 92.44 78 ASN A C 1
ATOM 595 O O . ASN A 1 78 ? -13.203 0.208 -5.875 1 92.44 78 ASN A O 1
ATOM 599 N N . PHE A 1 79 ? -13.367 2.357 -5.332 1 95 79 PHE A N 1
ATOM 600 C CA . PHE A 1 79 ? -12.891 2.094 -3.979 1 95 79 PHE A CA 1
ATOM 601 C C . PHE A 1 79 ? -13.789 1.085 -3.273 1 95 79 PHE A C 1
ATOM 603 O O . PHE A 1 79 ? -15.016 1.187 -3.34 1 95 79 PHE A O 1
ATOM 610 N N . PRO A 1 80 ? -13.32 0.031 -2.57 1 94.88 80 PRO A N 1
ATOM 611 C CA . PRO A 1 80 ? -11.93 -0.199 -2.154 1 94.88 80 PRO A CA 1
ATOM 612 C C . PRO A 1 80 ? -11.148 -1.044 -3.156 1 94.88 80 PRO A C 1
ATOM 614 O O . PRO A 1 80 ? -10.133 -1.649 -2.797 1 94.88 80 PRO A O 1
ATOM 617 N N . GLY A 1 81 ? -11.641 -1.076 -4.398 1 94.62 81 GLY A N 1
ATOM 618 C CA . GLY A 1 81 ? -10.844 -1.676 -5.457 1 94.62 81 GLY A CA 1
ATOM 619 C C . GLY A 1 81 ? -9.602 -0.869 -5.801 1 94.62 81 GLY A C 1
ATOM 620 O O . GLY A 1 81 ? -9.594 0.355 -5.656 1 94.62 81 GLY A O 1
ATOM 621 N N . LEU A 1 82 ? -8.609 -1.509 -6.273 1 96 82 LEU A N 1
ATOM 622 C CA . LEU A 1 82 ? -7.367 -0.841 -6.645 1 96 82 LEU A CA 1
ATOM 623 C C . LEU A 1 82 ? -7.504 -0.156 -8 1 96 82 LEU A C 1
ATOM 625 O O . LEU A 1 82 ? -8.242 -0.625 -8.867 1 96 82 LEU A O 1
ATOM 629 N N . LEU A 1 83 ? -6.809 0.971 -8.141 1 96.62 83 LEU A N 1
ATOM 630 C CA . LEU A 1 83 ? -6.832 1.727 -9.391 1 96.62 83 LEU A CA 1
ATOM 631 C C . LEU A 1 83 ? -5.539 1.524 -10.172 1 96.62 83 LEU A C 1
ATOM 633 O O . LEU A 1 83 ? -4.449 1.764 -9.648 1 96.62 83 LEU A O 1
ATOM 637 N N . ASN A 1 84 ? -5.633 1.114 -11.414 1 94.94 84 ASN A N 1
ATOM 638 C CA . ASN A 1 84 ? -4.461 0.859 -12.242 1 94.94 84 ASN A CA 1
ATOM 639 C C . ASN A 1 84 ? -4.449 1.736 -13.492 1 94.94 84 ASN A C 1
ATOM 641 O O . ASN A 1 84 ? -3.5 1.7 -14.273 1 94.94 84 ASN A O 1
ATOM 645 N N . ASP A 1 85 ? -5.34 2.629 -13.562 1 94.12 85 ASP A N 1
ATOM 646 C CA . ASP A 1 85 ? -5.52 3.445 -14.758 1 94.12 85 ASP A CA 1
ATOM 647 C C . ASP A 1 85 ? -4.562 4.633 -14.766 1 94.12 85 ASP A C 1
ATOM 649 O O . ASP A 1 85 ? -3.959 4.953 -13.734 1 94.12 85 ASP A O 1
ATOM 653 N N . VAL A 1 86 ? -4.402 5.195 -15.984 1 96.5 86 VAL A N 1
ATOM 654 C CA . VAL A 1 86 ? -3.646 6.43 -16.172 1 96.5 86 VAL A CA 1
ATOM 655 C C . VAL A 1 86 ? -4.609 7.605 -16.344 1 96.5 86 VAL A C 1
ATOM 657 O O . VAL A 1 86 ? -5.734 7.43 -16.812 1 96.5 86 VAL A O 1
ATOM 660 N N . GLY A 1 87 ? -4.203 8.766 -15.891 1 97.38 87 GLY A N 1
ATOM 661 C CA . GLY A 1 87 ? -5.023 9.953 -16.062 1 97.38 87 GLY A CA 1
ATOM 662 C C . GLY A 1 87 ? -4.941 10.914 -14.891 1 97.38 87 GLY A C 1
ATOM 663 O O . GLY A 1 87 ? -3.891 11.031 -14.25 1 97.38 87 GLY A O 1
ATOM 664 N N . GLU A 1 88 ? -5.969 11.656 -14.812 1 97.88 88 GLU A N 1
ATOM 665 C CA . GLU A 1 88 ? -6.039 12.656 -13.75 1 97.88 88 GLU A CA 1
ATOM 666 C C . GLU A 1 88 ? -7.336 12.523 -12.953 1 97.88 88 GLU A C 1
ATOM 668 O O . GLU A 1 88 ? -8.398 12.273 -13.531 1 97.88 88 GLU A O 1
ATOM 673 N N . CYS A 1 89 ? -7.246 12.594 -11.727 1 98.44 89 CYS A N 1
ATOM 674 C CA . CYS A 1 89 ? -8.383 12.602 -10.812 1 98.44 89 CYS A CA 1
ATOM 675 C C . CYS A 1 89 ? -8.414 13.875 -9.984 1 98.44 89 CYS A C 1
ATOM 677 O O . CYS A 1 89 ? -7.543 14.086 -9.133 1 98.44 89 CYS A O 1
ATOM 679 N N . SER A 1 90 ? -9.359 14.703 -10.18 1 98.31 90 SER A N 1
ATOM 680 C CA . SER A 1 90 ? -9.398 16.016 -9.531 1 98.31 90 SER A CA 1
ATOM 681 C C . SER A 1 90 ? -10.656 16.172 -8.688 1 98.31 90 SER A C 1
ATOM 683 O O . SER A 1 90 ? -11.695 15.578 -8.984 1 98.31 90 SER A O 1
ATOM 685 N N . LEU A 1 91 ? -10.578 16.938 -7.66 1 98.44 91 LEU A N 1
ATOM 686 C CA . LEU A 1 91 ? -11.688 17.297 -6.781 1 98.44 91 LEU A CA 1
ATOM 687 C C . LEU A 1 91 ? -11.602 18.766 -6.383 1 98.44 91 LEU A C 1
ATOM 689 O O . LEU A 1 91 ? -10.555 19.234 -5.93 1 98.44 91 LEU A O 1
ATOM 693 N N . ARG A 1 92 ? -12.617 19.453 -6.602 1 97.56 92 ARG A N 1
ATOM 694 C CA . ARG A 1 92 ? -12.711 20.828 -6.125 1 97.56 92 ARG A CA 1
ATOM 695 C C . ARG A 1 92 ? -13.469 20.891 -4.801 1 97.56 92 ARG A C 1
ATOM 697 O O . ARG A 1 92 ? -14.578 20.375 -4.684 1 97.56 92 ARG A O 1
ATOM 704 N N . VAL A 1 93 ? -12.883 21.453 -3.836 1 97.19 93 VAL A N 1
ATOM 705 C CA . VAL A 1 93 ? -13.5 21.609 -2.52 1 97.19 93 VAL A CA 1
ATOM 706 C C . VAL A 1 93 ? -13.906 23.062 -2.311 1 97.19 93 VAL A C 1
ATOM 708 O O . VAL A 1 93 ? -13.062 23.922 -2.094 1 97.19 93 VAL A O 1
ATOM 711 N N . LYS A 1 94 ? -15.164 23.281 -2.285 1 96.25 94 LYS A N 1
ATOM 712 C CA . LYS A 1 94 ? -15.703 24.625 -2.082 1 96.25 94 LYS A CA 1
ATOM 713 C C . LYS A 1 94 ? -15.984 24.891 -0.604 1 96.25 94 LYS A C 1
ATOM 715 O O . LYS A 1 94 ? -16.5 24.016 0.097 1 96.25 94 LYS A O 1
ATOM 720 N N . LYS A 1 95 ? -15.688 26.094 -0.207 1 94.5 95 LYS A N 1
ATOM 721 C CA . LYS A 1 95 ? -15.984 26.484 1.169 1 94.5 95 LYS A CA 1
ATOM 722 C C . LYS A 1 95 ? -17.484 26.406 1.45 1 94.5 95 LYS A C 1
ATOM 724 O O . LYS A 1 95 ? -18.297 26.859 0.637 1 94.5 95 LYS A O 1
ATOM 729 N N . ILE A 1 96 ? -17.797 25.875 2.592 1 92.5 96 ILE A N 1
ATOM 730 C CA . ILE A 1 96 ? -19.203 25.812 2.955 1 92.5 96 ILE A CA 1
ATOM 731 C C . ILE A 1 96 ? -19.656 27.172 3.492 1 92.5 96 ILE A C 1
ATOM 733 O O . ILE A 1 96 ? -20.859 27.484 3.488 1 92.5 96 ILE A O 1
ATOM 737 N N . SER A 1 97 ? -18.75 27.906 4 1 91.94 97 SER A N 1
ATOM 738 C CA . SER A 1 97 ? -19.016 29.25 4.512 1 91.94 97 SER A CA 1
ATOM 739 C C . SER A 1 97 ? -17.766 30.125 4.461 1 91.94 97 SER A C 1
ATOM 741 O O . SER A 1 97 ? -16.656 29.609 4.348 1 91.94 97 SER A O 1
ATOM 743 N N . LYS A 1 98 ? -17.969 31.375 4.625 1 89.5 98 LYS A N 1
ATOM 744 C CA . LYS A 1 98 ? -16.875 32.312 4.578 1 89.5 98 LYS A CA 1
ATOM 745 C C . LYS A 1 98 ? -15.969 32.188 5.801 1 89.5 98 LYS A C 1
ATOM 747 O O . LYS A 1 98 ? -14.812 32.625 5.789 1 89.5 98 LYS A O 1
ATOM 752 N N . ASP A 1 99 ? -16.469 31.516 6.797 1 91.06 99 ASP A N 1
ATOM 753 C CA . ASP A 1 99 ? -15.734 31.391 8.055 1 91.06 99 ASP A CA 1
ATOM 754 C C . ASP A 1 99 ? -14.688 30.281 7.973 1 91.06 99 ASP A C 1
ATOM 756 O O . ASP A 1 99 ? -13.812 30.188 8.844 1 91.06 99 ASP A O 1
ATOM 760 N N . ILE A 1 100 ? -14.742 29.516 6.926 1 94.06 100 ILE A N 1
ATOM 761 C CA . ILE A 1 100 ? -13.773 28.438 6.762 1 94.06 100 ILE A CA 1
ATOM 762 C C . ILE A 1 100 ? -12.414 29.016 6.395 1 94.06 100 ILE A C 1
ATOM 764 O O . ILE A 1 100 ? -12.289 29.781 5.43 1 94.06 100 ILE A O 1
ATOM 768 N N . SER A 1 101 ? -11.383 28.656 7.168 1 93.25 101 SER A N 1
ATOM 769 C CA . SER A 1 101 ? -10.07 29.25 6.945 1 93.25 101 SER A CA 1
ATOM 770 C C . SER A 1 101 ? -9.008 28.172 6.73 1 93.25 101 SER A C 1
ATOM 772 O O . SER A 1 101 ? -7.863 28.484 6.398 1 93.25 101 SER A O 1
ATOM 774 N N . GLN A 1 102 ? -9.375 26.953 6.891 1 95.75 102 GLN A N 1
ATOM 775 C CA . GLN A 1 102 ? -8.398 25.875 6.777 1 95.75 102 GLN A CA 1
ATOM 776 C C . GLN A 1 102 ? -9.062 24.562 6.383 1 95.75 102 GLN A C 1
ATOM 778 O O . GLN A 1 102 ? -10.242 24.344 6.684 1 95.75 102 GLN A O 1
ATOM 783 N N . ILE A 1 103 ? -8.344 23.734 5.625 1 96.44 103 ILE A N 1
ATOM 784 C CA . ILE A 1 103 ? -8.781 22.391 5.27 1 96.44 103 ILE A CA 1
ATOM 785 C C . ILE A 1 103 ? -7.812 21.359 5.852 1 96.44 103 ILE A C 1
ATOM 787 O O . ILE A 1 103 ? -6.594 21.5 5.734 1 96.44 103 ILE A O 1
ATOM 791 N N . ARG A 1 104 ? -8.352 20.391 6.516 1 97.5 104 ARG A N 1
ATOM 792 C CA . ARG A 1 104 ? -7.539 19.266 6.984 1 97.5 104 ARG A CA 1
ATOM 793 C C . ARG A 1 104 ? -7.746 18.031 6.113 1 97.5 104 ARG A C 1
ATOM 795 O O . ARG A 1 104 ? -8.883 17.672 5.809 1 97.5 104 ARG A O 1
ATOM 802 N N . LEU A 1 105 ? -6.699 17.484 5.688 1 98.44 105 LEU A N 1
ATOM 803 C CA . LEU A 1 105 ? -6.711 16.219 4.961 1 98.44 105 LEU A CA 1
ATOM 804 C C . LEU A 1 105 ? -6.148 15.086 5.82 1 98.44 105 LEU A C 1
ATOM 806 O O . LEU A 1 105 ? -5.008 15.164 6.277 1 98.44 105 LEU A O 1
ATOM 810 N N . ASP A 1 106 ? -6.945 14.141 6.098 1 98.62 106 ASP A N 1
ATOM 811 C CA . ASP A 1 106 ? -6.484 12.914 6.734 1 98.62 106 ASP A CA 1
ATOM 812 C C . ASP A 1 106 ? -6.32 11.797 5.707 1 98.62 106 ASP A C 1
ATOM 814 O O . ASP A 1 106 ? -7.285 11.406 5.047 1 98.62 106 ASP A O 1
ATOM 818 N N . PHE A 1 107 ? -5.137 11.297 5.621 1 98.62 107 PHE A N 1
ATOM 819 C CA . PHE A 1 107 ? -4.855 10.227 4.676 1 98.62 107 PHE A CA 1
ATOM 820 C C . PHE A 1 107 ? -5.16 8.867 5.293 1 98.62 107 PHE A C 1
ATOM 822 O O . PHE A 1 107 ? -4.246 8.156 5.727 1 98.62 107 PHE A O 1
ATOM 829 N N . VAL A 1 108 ? -6.43 8.516 5.219 1 97.75 108 VAL A N 1
ATOM 830 C CA . VAL A 1 108 ? -6.844 7.234 5.785 1 97.75 108 VAL A CA 1
ATOM 831 C C . VAL A 1 108 ? -6.16 6.094 5.031 1 97.75 108 VAL A C 1
ATOM 833 O O . VAL A 1 108 ? -5.523 5.23 5.645 1 97.75 108 VAL A O 1
ATOM 836 N N . ASN A 1 109 ? -6.328 6.055 3.795 1 97.44 109 ASN A N 1
ATOM 837 C CA . ASN A 1 109 ? -5.562 5.262 2.84 1 97.44 109 ASN A CA 1
ATOM 838 C C . ASN A 1 109 ? -4.898 6.145 1.784 1 97.44 109 ASN A C 1
ATOM 840 O O . ASN A 1 109 ? -5.543 7.027 1.215 1 97.44 109 ASN A O 1
ATOM 844 N N . PHE A 1 110 ? -3.643 5.965 1.625 1 98.38 110 PHE A N 1
ATOM 845 C CA . PHE A 1 110 ? -2.922 6.754 0.634 1 98.38 110 PHE A CA 1
ATOM 846 C C . PHE A 1 110 ? -1.741 5.973 0.073 1 98.38 110 PHE A C 1
ATOM 848 O O . PHE A 1 110 ? -0.676 5.918 0.691 1 98.38 110 PHE A O 1
ATOM 855 N N . ASN A 1 111 ? -1.963 5.402 -0.998 1 97.56 111 ASN A N 1
ATOM 856 C CA . ASN A 1 111 ? -0.958 4.594 -1.684 1 97.56 111 ASN A CA 1
ATOM 857 C C . ASN A 1 111 ? -0.869 4.949 -3.164 1 97.56 111 ASN A C 1
ATOM 859 O O . ASN A 1 111 ? -1.735 4.566 -3.953 1 97.56 111 ASN A O 1
ATOM 863 N N . LEU A 1 112 ? 0.132 5.715 -3.51 1 98.25 112 LEU A N 1
ATOM 864 C CA . LEU A 1 112 ? 0.45 6.09 -4.883 1 98.25 112 LEU A CA 1
ATOM 865 C C . LEU A 1 112 ? 1.809 5.535 -5.297 1 98.25 112 LEU A C 1
ATOM 867 O O . LEU A 1 112 ? 2.512 4.934 -4.484 1 98.25 112 LEU A O 1
ATOM 871 N N . ALA A 1 113 ? 2.107 5.75 -6.508 1 97.5 113 ALA A N 1
ATOM 872 C CA . ALA A 1 113 ? 3.416 5.309 -6.984 1 97.5 113 ALA A CA 1
ATOM 873 C C . ALA A 1 113 ? 4.543 6.008 -6.227 1 97.5 113 ALA A C 1
ATOM 875 O O . ALA A 1 113 ? 4.449 7.199 -5.934 1 97.5 113 ALA A O 1
ATOM 876 N N . GLN A 1 114 ? 5.602 5.254 -5.992 1 96.62 114 GLN A N 1
ATOM 877 C CA . GLN A 1 114 ? 6.777 5.777 -5.305 1 96.62 114 GLN A CA 1
ATOM 878 C C . GLN A 1 114 ? 7.484 6.832 -6.152 1 96.62 114 GLN A C 1
ATOM 880 O O . GLN A 1 114 ? 7.395 6.812 -7.383 1 96.62 114 GLN A O 1
ATOM 885 N N . PRO A 1 115 ? 8.172 7.758 -5.434 1 96.56 115 PRO A N 1
ATOM 886 C CA . PRO A 1 115 ? 9 8.695 -6.195 1 96.56 115 PRO A CA 1
ATOM 887 C C . PRO A 1 115 ? 10.188 8.008 -6.867 1 96.56 115 PRO A C 1
ATOM 889 O O . PRO A 1 115 ? 10.445 6.828 -6.617 1 96.56 115 PRO A O 1
ATOM 892 N N . ASN A 1 116 ? 10.773 8.805 -7.809 1 94.06 116 ASN A N 1
ATOM 893 C CA . ASN A 1 116 ? 12.062 8.336 -8.297 1 94.06 116 ASN A CA 1
ATOM 894 C C . ASN A 1 116 ? 13.008 7.992 -7.152 1 94.06 116 ASN A C 1
ATOM 896 O O . ASN A 1 116 ? 13.289 8.836 -6.301 1 94.06 116 ASN A O 1
ATOM 900 N N . ARG A 1 117 ? 13.531 6.836 -7.172 1 91.31 117 ARG A N 1
ATOM 901 C CA . ARG A 1 117 ? 14.289 6.332 -6.035 1 91.31 117 ARG A CA 1
ATOM 902 C C . ARG A 1 117 ? 15.594 7.113 -5.859 1 91.31 117 ARG A C 1
ATOM 90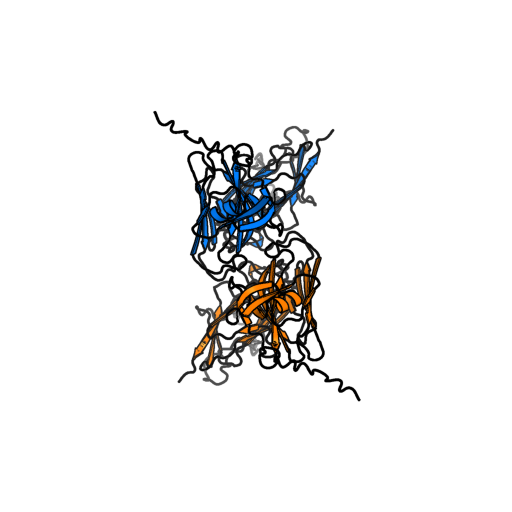4 O O . ARG A 1 117 ? 16.094 7.246 -4.742 1 91.31 117 ARG A O 1
ATOM 911 N N . LYS A 1 118 ? 16.141 7.59 -6.848 1 89.69 118 LYS A N 1
ATOM 912 C CA . LYS A 1 118 ? 17.422 8.266 -6.801 1 89.69 118 LYS A CA 1
ATOM 913 C C . LYS A 1 118 ? 17.25 9.75 -6.492 1 89.69 118 LYS A C 1
ATOM 915 O O . LYS A 1 118 ? 18.094 10.352 -5.809 1 89.69 118 LYS A O 1
ATOM 920 N N . THR A 1 119 ? 16.188 10.336 -6.902 1 93.12 119 THR A N 1
ATOM 921 C CA . THR A 1 119 ? 16.094 11.789 -6.828 1 93.12 119 THR A CA 1
ATOM 922 C C . THR A 1 119 ? 15.047 12.203 -5.797 1 93.12 119 THR A C 1
ATOM 924 O O . THR A 1 119 ? 15.062 13.336 -5.309 1 93.12 119 THR A O 1
ATOM 927 N N . GLY A 1 120 ? 14.047 11.344 -5.547 1 95.31 120 GLY A N 1
ATOM 928 C CA . GLY A 1 120 ? 12.969 11.68 -4.637 1 95.31 120 GLY A CA 1
ATOM 929 C C . GLY A 1 120 ? 11.852 12.469 -5.297 1 95.31 120 GLY A C 1
ATOM 930 O O . GLY A 1 120 ? 10.898 12.883 -4.629 1 95.31 120 GLY A O 1
ATOM 931 N N . VAL A 1 121 ? 11.977 12.68 -6.621 1 96.56 121 VAL A N 1
ATOM 932 C CA . VAL A 1 121 ? 10.992 13.477 -7.34 1 96.56 121 VAL A CA 1
ATOM 933 C C . VAL A 1 121 ? 9.773 12.617 -7.688 1 96.56 121 VAL A C 1
ATOM 935 O O . VAL A 1 121 ? 9.922 11.477 -8.117 1 96.56 121 VAL A O 1
ATOM 938 N N . CYS A 1 122 ? 8.578 13.117 -7.441 1 97.38 122 CYS A N 1
ATOM 939 C CA . CYS A 1 122 ? 7.34 12.438 -7.816 1 97.38 122 CYS A CA 1
ATOM 940 C C . CYS A 1 122 ? 7.113 12.508 -9.32 1 97.38 122 CYS A C 1
ATOM 942 O O . CYS A 1 122 ? 6.461 13.43 -9.812 1 97.38 122 CYS A O 1
ATOM 944 N N . GLU A 1 123 ? 7.531 11.469 -9.961 1 95.81 123 GLU A N 1
ATOM 945 C CA . GLU A 1 123 ? 7.512 11.5 -11.422 1 95.81 123 GLU A CA 1
ATOM 946 C C . GLU A 1 123 ? 6.316 10.734 -11.969 1 95.81 123 GLU A C 1
ATOM 948 O O . GLU A 1 123 ? 5.715 11.141 -12.969 1 95.81 123 GLU A O 1
ATOM 953 N N . THR A 1 124 ? 5.957 9.68 -11.352 1 96.81 124 THR A N 1
ATOM 954 C CA . THR A 1 124 ? 4.922 8.789 -11.859 1 96.81 124 THR A CA 1
ATOM 955 C C . THR A 1 124 ? 3.541 9.242 -11.391 1 96.81 124 THR A C 1
ATOM 957 O O . THR A 1 124 ? 2.637 9.445 -12.203 1 96.81 124 THR A O 1
ATOM 960 N N . ASP A 1 125 ? 3.375 9.328 -10.133 1 98.44 125 ASP A N 1
ATOM 961 C CA . ASP A 1 125 ? 2.158 9.852 -9.516 1 98.44 125 ASP A CA 1
ATOM 962 C C . ASP A 1 125 ? 2.441 11.133 -8.742 1 98.44 125 ASP A C 1
ATOM 964 O O . ASP A 1 125 ? 3.496 11.273 -8.125 1 98.44 125 ASP A O 1
ATOM 968 N N . THR A 1 126 ? 1.516 12.07 -8.812 1 98.62 126 THR A N 1
ATOM 969 C CA . THR A 1 126 ? 1.654 13.297 -8.039 1 98.62 126 THR A CA 1
ATOM 970 C C . THR A 1 126 ? 0.31 13.727 -7.453 1 98.62 126 THR A C 1
ATOM 972 O O . THR A 1 126 ? -0.688 13.797 -8.172 1 98.62 126 THR A O 1
ATOM 975 N N . PHE A 1 127 ? 0.281 13.898 -6.215 1 98.81 127 PHE A N 1
ATOM 976 C CA . PHE A 1 127 ? -0.83 14.508 -5.492 1 98.81 127 PHE A CA 1
ATOM 977 C C . PHE A 1 127 ? -0.557 15.977 -5.211 1 98.81 127 PHE A C 1
ATOM 979 O O . PHE A 1 127 ? 0.432 16.312 -4.559 1 98.81 127 PHE A O 1
ATOM 986 N N . VAL A 1 128 ? -1.486 16.859 -5.672 1 98.25 128 VAL A N 1
ATOM 987 C CA . VAL A 1 128 ? -1.238 18.297 -5.551 1 98.25 128 VAL A CA 1
ATOM 988 C C . VAL A 1 128 ? -2.482 19 -5.008 1 98.25 128 VAL A C 1
ATOM 990 O O . VAL A 1 128 ? -3.6 18.719 -5.453 1 98.25 128 VAL A O 1
ATOM 993 N N . VAL A 1 129 ? -2.305 19.766 -4.02 1 97.25 129 VAL A N 1
ATOM 994 C CA . VAL A 1 129 ? -3.348 20.656 -3.529 1 97.25 129 VAL A CA 1
ATOM 995 C C . VAL A 1 129 ? -2.998 22.094 -3.879 1 97.25 129 VAL A C 1
ATOM 997 O O . VAL A 1 129 ? -1.895 22.562 -3.586 1 97.25 129 VAL A O 1
ATOM 1000 N N . THR A 1 130 ? -3.887 22.797 -4.539 1 94.94 130 THR A N 1
ATOM 1001 C CA . THR A 1 130 ? -3.654 24.172 -4.957 1 94.94 130 THR A CA 1
ATOM 1002 C C . THR A 1 130 ? -4.84 25.062 -4.586 1 94.94 130 THR A C 1
ATOM 1004 O O . THR A 1 130 ? -5.926 24.562 -4.293 1 94.94 130 THR A O 1
ATOM 1007 N N . GLY A 1 131 ? -4.582 26.406 -4.617 1 88.75 131 GLY A N 1
ATOM 1008 C CA . GLY A 1 131 ? -5.668 27.375 -4.508 1 88.75 131 GLY A CA 1
ATOM 1009 C C . GLY A 1 131 ? -5.781 28 -3.133 1 88.75 131 GLY A C 1
ATOM 1010 O O . GLY A 1 131 ? -6.59 28.906 -2.92 1 88.75 131 GLY A O 1
ATOM 1011 N N . GLY A 1 132 ? -4.996 27.5 -2.236 1 84.94 132 GLY A N 1
ATOM 1012 C CA . GLY A 1 132 ? -5.066 28.078 -0.903 1 84.94 132 GLY A CA 1
ATOM 1013 C C . GLY A 1 132 ? -4.051 29.188 -0.678 1 84.94 132 GLY A C 1
ATOM 1014 O O . GLY A 1 132 ? -3.598 29.828 -1.632 1 84.94 132 GLY A O 1
ATOM 1015 N N . ALA A 1 133 ? -3.965 29.547 0.563 1 80.5 133 ALA A N 1
ATOM 1016 C CA . ALA A 1 133 ? -3.021 30.594 0.966 1 80.5 133 ALA A CA 1
ATOM 1017 C C . ALA A 1 133 ? -1.608 30.031 1.093 1 80.5 133 ALA A C 1
ATOM 1019 O O . ALA A 1 133 ? -0.627 30.766 0.977 1 80.5 133 ALA A O 1
ATOM 1020 N N . SER A 1 134 ? -1.561 28.734 1.29 1 78.94 134 SER A N 1
ATOM 1021 C CA . SER A 1 134 ? -0.287 28.047 1.438 1 78.94 134 SER A CA 1
ATOM 1022 C C . SER A 1 134 ? 0.307 27.688 0.082 1 78.94 134 SER A C 1
ATOM 1024 O O . SER A 1 134 ? -0.389 27.703 -0.935 1 78.94 134 SER A O 1
ATOM 1026 N N . ASN A 1 135 ? 1.623 27.438 0.143 1 85.69 135 ASN A N 1
ATOM 1027 C CA . ASN A 1 135 ? 2.236 26.859 -1.047 1 85.69 135 ASN A CA 1
ATOM 1028 C C . ASN A 1 135 ? 1.554 25.547 -1.446 1 85.69 135 ASN A C 1
ATOM 1030 O O . ASN A 1 135 ? 0.977 24.859 -0.603 1 85.69 135 ASN A O 1
ATOM 1034 N N . ASP A 1 136 ? 1.637 25.281 -2.699 1 92.19 136 ASP A N 1
ATOM 1035 C CA . ASP A 1 136 ? 1.08 24.031 -3.191 1 92.19 136 ASP A CA 1
ATOM 1036 C C . ASP A 1 136 ? 1.683 22.828 -2.453 1 92.19 136 ASP A C 1
ATOM 1038 O O . ASP A 1 136 ? 2.883 22.812 -2.17 1 92.19 136 ASP A O 1
ATOM 1042 N N . LEU A 1 137 ? 0.824 22.031 -2.039 1 95.5 137 LEU A N 1
ATOM 1043 C CA . LEU A 1 137 ? 1.269 20.766 -1.486 1 95.5 137 LEU A CA 1
ATOM 1044 C C . LEU A 1 137 ? 1.46 19.719 -2.59 1 95.5 137 LEU A C 1
ATOM 1046 O O . LEU A 1 137 ? 0.562 19.516 -3.406 1 95.5 137 LEU A O 1
ATOM 1050 N N . ARG A 1 138 ? 2.631 19.172 -2.66 1 97.38 138 ARG A N 1
ATOM 1051 C CA . ARG A 1 138 ? 2.947 18.141 -3.646 1 97.38 138 ARG A CA 1
ATOM 1052 C C . ARG A 1 138 ? 3.562 16.922 -2.98 1 97.38 138 ARG A C 1
ATOM 1054 O O . ARG A 1 138 ? 4.641 17 -2.391 1 97.38 138 ARG A O 1
ATOM 1061 N N . ILE A 1 139 ? 2.898 15.766 -3.051 1 98.62 139 ILE A N 1
ATOM 1062 C CA . ILE A 1 139 ? 3.445 14.555 -2.451 1 98.62 139 ILE A CA 1
ATOM 1063 C C . ILE A 1 139 ? 3.092 13.344 -3.316 1 98.62 139 ILE A C 1
ATOM 1065 O O . ILE A 1 139 ? 2.354 13.469 -4.297 1 98.62 139 ILE A O 1
ATOM 1069 N N . CYS A 1 140 ? 3.676 12.211 -3.066 1 98.69 140 CYS A N 1
ATOM 1070 C CA . CYS A 1 140 ? 3.393 10.922 -3.691 1 98.69 140 CYS A CA 1
ATOM 1071 C C . CYS A 1 140 ? 3.779 9.773 -2.768 1 98.69 140 CYS A C 1
ATOM 1073 O O . CYS A 1 140 ? 4.074 9.984 -1.59 1 98.69 140 CYS A O 1
ATOM 1075 N N . GLY A 1 141 ? 3.607 8.609 -3.195 1 98.19 141 GLY A N 1
ATOM 1076 C CA . GLY A 1 141 ? 4.059 7.441 -2.459 1 98.19 141 GLY A CA 1
ATOM 1077 C C . GLY A 1 141 ? 3.08 6.992 -1.392 1 98.19 141 GLY A C 1
ATOM 1078 O O . GLY A 1 141 ? 1.866 7.008 -1.61 1 98.19 141 GLY A O 1
ATOM 1079 N N . LEU A 1 142 ? 3.662 6.531 -0.292 1 97.25 142 LEU A N 1
ATOM 1080 C CA . LEU A 1 142 ? 2.889 5.969 0.81 1 97.25 142 LEU A CA 1
ATOM 1081 C C . LEU A 1 142 ? 2.777 6.965 1.96 1 97.25 142 LEU A C 1
ATOM 1083 O O . LEU A 1 142 ? 3.789 7.371 2.535 1 97.25 142 LEU A O 1
ATOM 1087 N N . ASN A 1 143 ? 1.512 7.297 2.309 1 98.31 143 ASN A N 1
ATOM 1088 C CA . ASN A 1 143 ? 1.35 8.281 3.369 1 98.31 143 ASN A CA 1
ATOM 1089 C C . ASN A 1 143 ? 0.154 7.961 4.262 1 98.31 143 ASN A C 1
ATOM 1091 O O . ASN A 1 143 ? -0.367 8.836 4.949 1 98.31 143 ASN A O 1
ATOM 1095 N N . SER A 1 144 ? -0.28 6.723 4.227 1 97.75 144 SER A N 1
ATOM 1096 C CA . SER A 1 144 ? -1.432 6.336 5.035 1 97.75 144 SER A CA 1
ATOM 1097 C C . SER A 1 144 ? -1.207 6.66 6.508 1 97.75 144 SER A C 1
ATOM 1099 O O . SER A 1 144 ? -0.123 6.422 7.043 1 97.75 144 SER A O 1
ATOM 1101 N N . GLY A 1 145 ? -2.277 7.207 7.113 1 96.25 145 GLY A N 1
ATOM 1102 C CA . GLY A 1 145 ? -2.223 7.52 8.531 1 96.25 145 GLY A CA 1
ATOM 1103 C C . GLY A 1 145 ? -1.712 8.922 8.812 1 96.25 145 GLY A C 1
ATOM 1104 O O . GLY A 1 145 ? -1.77 9.391 9.953 1 96.25 145 GLY A O 1
ATOM 1105 N N . GLN A 1 146 ? -1.212 9.594 7.824 1 97.75 146 GLN A N 1
ATOM 1106 C CA . GLN A 1 146 ? -0.718 10.953 8.016 1 97.75 146 GLN A CA 1
ATOM 1107 C C . GLN A 1 146 ? -1.823 11.984 7.773 1 97.75 146 GLN A C 1
ATOM 1109 O O . GLN A 1 146 ? -2.92 11.625 7.332 1 97.75 146 GLN A O 1
ATOM 1114 N N . HIS A 1 147 ? -1.537 13.258 8.109 1 98.56 147 HIS A N 1
ATOM 1115 C CA . HIS A 1 147 ? -2.496 14.336 7.887 1 98.56 147 HIS A CA 1
ATOM 1116 C C . HIS A 1 147 ? -1.796 15.617 7.457 1 98.56 147 HIS A C 1
ATOM 1118 O O . HIS A 1 147 ? -0.581 15.75 7.621 1 98.56 147 HIS A O 1
ATOM 1124 N N . VAL A 1 148 ? -2.516 16.531 6.887 1 97.88 148 VAL A N 1
ATOM 1125 C CA . VAL A 1 148 ? -1.979 17.844 6.543 1 97.88 148 VAL A CA 1
ATOM 1126 C C . VAL A 1 148 ? -3.053 18.922 6.746 1 97.88 148 VAL A C 1
ATOM 1128 O O . VAL A 1 148 ? -4.246 18.641 6.605 1 97.88 148 VAL A O 1
ATOM 1131 N N . TYR A 1 149 ? -2.588 20.062 7.16 1 97.19 149 TYR A N 1
ATOM 1132 C CA . TYR A 1 149 ? -3.414 21.266 7.211 1 97.19 149 TYR A CA 1
ATOM 1133 C C . TYR A 1 149 ? -3.08 22.203 6.059 1 97.19 149 TYR A C 1
ATOM 1135 O O . TYR A 1 149 ? -1.908 22.484 5.793 1 97.19 149 TYR A O 1
ATOM 1143 N N . TYR A 1 150 ? -4.062 22.609 5.41 1 95.5 150 TYR A N 1
ATOM 1144 C CA . TYR A 1 150 ? -3.918 23.516 4.273 1 95.5 150 TYR A CA 1
ATOM 1145 C C . TYR A 1 150 ? -4.719 24.797 4.488 1 95.5 150 TYR A C 1
ATOM 1147 O O . TYR A 1 150 ? -5.949 24.766 4.551 1 95.5 150 TYR A O 1
ATOM 1155 N N . ASP A 1 151 ? -4.047 25.906 4.539 1 93.5 151 ASP A N 1
ATOM 1156 C CA . ASP A 1 151 ? -4.695 27.188 4.832 1 93.5 151 ASP A CA 1
ATOM 1157 C C . ASP A 1 151 ? -5.418 27.734 3.6 1 93.5 151 ASP A C 1
ATOM 1159 O O . ASP A 1 151 ? -4.906 27.641 2.482 1 93.5 151 ASP A O 1
ATOM 1163 N N . MET A 1 152 ? -6.59 28.25 3.934 1 90.31 152 MET A N 1
ATOM 1164 C CA . MET A 1 152 ? -7.391 28.859 2.871 1 90.31 152 MET A CA 1
ATOM 1165 C C . MET A 1 152 ? -7.336 30.375 2.941 1 90.31 152 MET A C 1
ATOM 1167 O O . MET A 1 152 ? -7.281 30.953 4.031 1 90.31 152 MET A O 1
ATOM 1171 N N . ASP A 1 153 ? -7.266 30.969 1.677 1 81.38 153 ASP A N 1
ATOM 1172 C CA . ASP A 1 153 ? -7.328 32.438 1.59 1 81.38 153 ASP A CA 1
ATOM 1173 C C . ASP A 1 153 ? -8.766 32.938 1.705 1 81.38 153 ASP A C 1
ATOM 1175 O O . ASP A 1 153 ? -9.695 32.25 1.245 1 81.38 153 ASP A O 1
ATOM 1179 N N . ASP A 1 154 ? -8.969 34.094 2.236 1 79 154 ASP A N 1
ATOM 1180 C CA . ASP A 1 154 ? -10.305 34.688 2.373 1 79 154 ASP A CA 1
ATOM 1181 C C . ASP A 1 154 ? -10.898 35.031 1.008 1 79 154 ASP A C 1
ATOM 1183 O O . ASP A 1 154 ? -12.117 35 0.835 1 79 154 ASP A O 1
ATOM 1187 N N . GLU A 1 155 ? -10.023 35.25 0.09 1 82.06 155 GLU A N 1
ATOM 1188 C CA . GLU A 1 155 ? -10.5 35.719 -1.209 1 82.06 155 GLU A CA 1
ATOM 1189 C C . GLU A 1 155 ? -10.891 34.531 -2.105 1 82.06 155 GLU A C 1
ATOM 1191 O O . GLU A 1 155 ? -11.633 34.719 -3.074 1 82.06 155 GLU A O 1
ATOM 1196 N N . LYS A 1 156 ? -10.352 33.375 -1.737 1 83.44 156 LYS A N 1
ATOM 1197 C CA . LYS A 1 156 ? -10.641 32.219 -2.564 1 83.44 156 LYS A CA 1
ATOM 1198 C C . LYS A 1 156 ? -11.773 31.391 -1.967 1 83.44 156 LYS A C 1
ATOM 1200 O O . LYS A 1 156 ? -11.859 31.234 -0.747 1 83.44 156 LYS A O 1
ATOM 1205 N N . ASP A 1 157 ? -12.57 30.797 -2.918 1 88.69 157 ASP A N 1
ATOM 1206 C CA . ASP A 1 157 ? -13.758 30.078 -2.451 1 88.69 157 ASP A CA 1
ATOM 1207 C C . ASP A 1 157 ? -13.57 28.578 -2.535 1 88.69 157 ASP A C 1
ATOM 1209 O O . ASP A 1 157 ? -14.406 27.812 -2.059 1 88.69 157 ASP A O 1
ATOM 1213 N N . TYR A 1 158 ? -12.5 28.203 -3.162 1 93.88 158 TYR A N 1
ATOM 1214 C CA . TYR A 1 158 ? -12.32 26.75 -3.27 1 93.88 158 TYR A CA 1
ATOM 1215 C C . TYR A 1 158 ? -10.844 26.391 -3.391 1 93.88 158 TYR A C 1
ATOM 1217 O O . TYR A 1 158 ? -10.016 27.25 -3.691 1 93.88 158 TYR A O 1
ATOM 1225 N N . ILE A 1 159 ? -10.477 25.172 -3.047 1 95.69 159 ILE A N 1
ATOM 1226 C CA . ILE A 1 159 ? -9.18 24.578 -3.365 1 95.69 159 ILE A CA 1
ATOM 1227 C C . ILE A 1 159 ? -9.367 23.406 -4.324 1 95.69 159 ILE A C 1
ATOM 1229 O O . ILE A 1 159 ? -10.484 22.891 -4.48 1 95.69 159 ILE A O 1
ATOM 1233 N N . THR A 1 160 ? -8.312 23.047 -4.988 1 96.88 160 THR A N 1
ATOM 1234 C CA . THR A 1 160 ? -8.359 21.922 -5.91 1 96.88 160 THR A CA 1
ATOM 1235 C C . THR A 1 160 ? -7.355 20.844 -5.504 1 96.88 160 THR A C 1
ATOM 1237 O O . THR A 1 160 ? -6.191 21.156 -5.234 1 96.88 160 THR A O 1
ATOM 1240 N N . ILE A 1 161 ? -7.82 19.703 -5.348 1 98.25 161 ILE A N 1
ATOM 1241 C CA . ILE A 1 161 ? -6.977 18.516 -5.176 1 98.25 161 ILE A CA 1
ATOM 1242 C C . ILE A 1 161 ? -6.863 17.766 -6.5 1 98.25 161 ILE A C 1
ATOM 1244 O O . ILE A 1 161 ? -7.875 17.406 -7.105 1 98.25 161 ILE A O 1
ATOM 1248 N N . ASN A 1 162 ? -5.684 17.594 -6.91 1 98.62 162 ASN A N 1
ATOM 1249 C CA . ASN A 1 162 ? -5.445 16.922 -8.18 1 98.62 162 ASN A CA 1
ATOM 1250 C C . ASN A 1 162 ? -4.449 15.773 -8.031 1 98.62 162 ASN A C 1
ATOM 1252 O O . ASN A 1 162 ? -3.365 15.953 -7.473 1 98.62 162 ASN A O 1
ATOM 1256 N N . ILE A 1 163 ? -4.836 14.602 -8.492 1 98.69 163 ILE A N 1
ATOM 1257 C CA . ILE A 1 163 ? -3.949 13.445 -8.547 1 98.69 163 ILE A CA 1
ATOM 1258 C C . ILE A 1 163 ? -3.658 13.086 -10 1 98.69 163 ILE A C 1
ATOM 1260 O O . ILE A 1 163 ? -4.562 12.703 -10.75 1 98.69 163 ILE A O 1
ATOM 1264 N N . ARG A 1 164 ? -2.426 13.219 -10.32 1 98.56 164 ARG A N 1
ATOM 1265 C CA . ARG A 1 164 ? -1.999 12.93 -11.688 1 98.56 164 ARG A CA 1
ATOM 1266 C C . ARG A 1 164 ? -1.295 11.578 -11.766 1 98.56 164 ARG A C 1
ATOM 1268 O O . ARG A 1 164 ? -0.315 11.344 -11.055 1 98.56 164 ARG A O 1
ATOM 1275 N N . LEU A 1 165 ? -1.784 10.719 -12.594 1 98.25 165 LEU A N 1
ATOM 1276 C CA . LEU A 1 165 ? -1.271 9.367 -12.781 1 98.25 165 LEU A CA 1
ATOM 1277 C C . LEU A 1 165 ? -0.728 9.18 -14.195 1 98.25 165 LEU A C 1
ATOM 1279 O O . LEU A 1 165 ? -1.479 9.266 -15.172 1 98.25 165 LEU A O 1
ATOM 1283 N N . THR A 1 166 ? 0.608 8.789 -14.352 1 97.56 166 THR A N 1
ATOM 1284 C CA . THR A 1 166 ? 1.203 8.859 -15.68 1 97.56 166 THR A CA 1
ATOM 1285 C C . THR A 1 166 ? 1.51 7.461 -16.219 1 97.56 166 THR A C 1
ATOM 1287 O O . THR A 1 166 ? 1.77 7.285 -17.406 1 97.56 166 THR A O 1
ATOM 1290 N N . LYS A 1 167 ? 1.583 6.484 -15.367 1 94 167 LYS A N 1
ATOM 1291 C CA . LYS A 1 167 ? 1.83 5.109 -15.789 1 94 167 LYS A CA 1
ATOM 1292 C C . LYS A 1 167 ? 0.78 4.16 -15.219 1 94 167 LYS A C 1
ATOM 1294 O O . LYS A 1 167 ? 0.188 4.441 -14.18 1 94 167 LYS A O 1
ATOM 1299 N N . GLY A 1 168 ? 0.612 3.039 -15.867 1 90.12 168 GLY A N 1
ATOM 1300 C CA . GLY A 1 168 ? -0.368 2.061 -15.422 1 90.12 168 GLY A CA 1
ATOM 1301 C C . GLY A 1 168 ? 0.235 0.952 -14.586 1 90.12 168 GLY A C 1
ATOM 1302 O O . GLY A 1 168 ? 1.456 0.875 -14.43 1 90.12 168 GLY A O 1
ATOM 1303 N N . ASN A 1 169 ? -0.677 0.122 -13.914 1 86 169 ASN A N 1
ATOM 1304 C CA . ASN A 1 169 ? -0.351 -1.113 -13.211 1 86 169 ASN A CA 1
ATOM 1305 C C . ASN A 1 169 ? 0.464 -0.841 -11.945 1 86 169 ASN A C 1
ATOM 1307 O O . ASN A 1 169 ? 1.479 -1.497 -11.703 1 86 169 ASN A O 1
ATOM 1311 N N . TYR A 1 170 ? 0.021 0.163 -11.148 1 91.5 170 TYR A N 1
ATOM 1312 C CA . TYR A 1 170 ? 0.698 0.485 -9.898 1 91.5 170 TYR A CA 1
ATOM 1313 C C . TYR A 1 170 ? -0.187 0.163 -8.695 1 91.5 170 TYR A C 1
ATOM 1315 O O . TYR A 1 170 ? 0.195 0.409 -7.551 1 91.5 170 TYR A O 1
ATOM 1323 N N . ASN A 1 171 ? -1.355 -0.364 -8.883 1 94.44 171 ASN A N 1
ATOM 1324 C CA . ASN A 1 171 ? -2.246 -0.803 -7.812 1 94.44 171 ASN A CA 1
ATOM 1325 C C . ASN A 1 171 ? -2.467 0.299 -6.781 1 94.44 171 ASN A C 1
ATOM 1327 O O . ASN A 1 171 ? -2.258 0.087 -5.586 1 94.44 171 ASN A O 1
ATOM 1331 N N . ARG A 1 172 ? -3.041 1.381 -7.152 1 97.5 172 ARG A N 1
ATOM 1332 C CA . ARG A 1 172 ? -3.199 2.574 -6.328 1 97.5 172 ARG A CA 1
ATOM 1333 C C . ARG A 1 172 ? -4.492 2.518 -5.527 1 97.5 172 ARG A C 1
ATOM 1335 O O . ARG A 1 172 ? -5.477 1.911 -5.961 1 97.5 172 ARG A O 1
ATOM 1342 N N . MET A 1 173 ? -4.441 3.197 -4.391 1 97.94 173 MET A N 1
ATOM 1343 C CA . MET A 1 173 ? -5.645 3.359 -3.578 1 97.94 173 MET A CA 1
ATOM 1344 C C . MET A 1 173 ? -5.531 4.578 -2.672 1 97.94 173 MET A C 1
ATOM 1346 O O . MET A 1 173 ? -4.473 4.828 -2.09 1 97.94 173 MET A O 1
ATOM 1350 N N . TRP A 1 174 ? -6.652 5.359 -2.588 1 98.5 174 TRP A N 1
ATOM 1351 C CA . TRP A 1 174 ? -6.648 6.445 -1.612 1 98.5 174 TRP A CA 1
ATOM 1352 C C . TRP A 1 174 ? -8.039 6.645 -1.017 1 98.5 174 TRP A C 1
ATOM 1354 O O . TRP A 1 174 ? -9.047 6.336 -1.655 1 98.5 174 TRP A O 1
ATOM 1364 N N . GLU A 1 175 ? -8.086 6.977 0.13 1 98.56 175 GLU A N 1
ATOM 1365 C CA . GLU A 1 175 ? -9.211 7.484 0.917 1 98.56 175 GLU A CA 1
ATOM 1366 C C . GLU A 1 175 ? -8.781 8.648 1.802 1 98.56 175 GLU A C 1
ATOM 1368 O O . GLU A 1 175 ? -8.086 8.453 2.805 1 98.56 175 GLU A O 1
ATO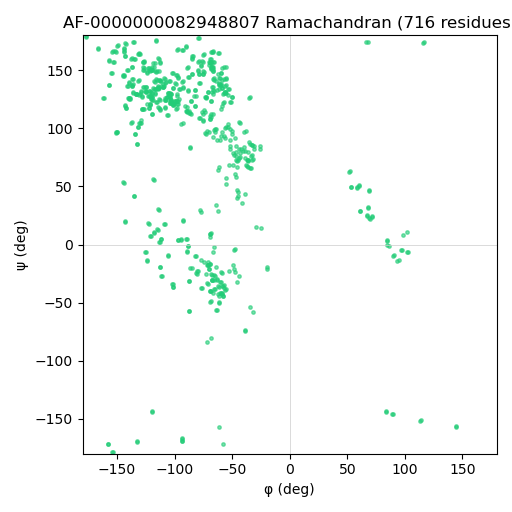M 1373 N N . ILE A 1 176 ? -9.156 9.82 1.39 1 98.81 176 ILE A N 1
ATOM 1374 C CA . ILE A 1 176 ? -8.734 11.039 2.068 1 98.81 176 ILE A CA 1
ATOM 1375 C C . ILE A 1 176 ? -9.938 11.719 2.717 1 98.81 176 ILE A C 1
ATOM 1377 O O . ILE A 1 176 ? -10.891 12.086 2.029 1 98.81 176 ILE A O 1
ATOM 1381 N N . LYS A 1 177 ? -9.906 11.828 3.953 1 98.5 177 LYS A N 1
ATOM 1382 C CA . LYS A 1 177 ? -10.945 12.57 4.664 1 98.5 177 LYS A CA 1
ATOM 1383 C C . LYS A 1 177 ? -10.664 14.07 4.637 1 98.5 177 LYS A C 1
ATOM 1385 O O . LYS A 1 177 ? -9.625 14.523 5.113 1 98.5 177 LYS A O 1
ATOM 1390 N N . ILE A 1 178 ? -11.516 14.805 4.082 1 98.44 178 ILE A N 1
ATOM 1391 C CA . ILE A 1 178 ? -11.398 16.25 3.951 1 98.44 178 ILE A CA 1
ATOM 1392 C C . ILE A 1 178 ? -12.312 16.938 4.969 1 98.44 178 ILE A C 1
ATOM 1394 O O . ILE A 1 178 ? -13.531 16.75 4.938 1 98.44 178 ILE A O 1
ATOM 1398 N N . THR A 1 179 ? -11.766 17.75 5.824 1 97.19 179 THR A N 1
ATOM 1399 C CA . THR A 1 179 ? -12.516 18.469 6.848 1 97.19 179 THR A CA 1
ATOM 1400 C C . THR A 1 179 ? -12.312 19.969 6.719 1 97.19 179 THR A C 1
ATOM 1402 O O . THR A 1 179 ? -11.172 20.453 6.652 1 97.19 179 THR A O 1
ATOM 1405 N N . GLN A 1 180 ? -13.375 20.688 6.668 1 95.88 180 GLN A N 1
ATOM 1406 C CA . GLN A 1 180 ? -13.297 22.141 6.641 1 95.88 180 GLN A CA 1
ATOM 1407 C C . GLN A 1 180 ? -13.273 22.719 8.055 1 95.88 180 GLN A C 1
ATOM 1409 O O . GLN A 1 180 ? -14.094 22.328 8.898 1 95.88 180 GLN A O 1
ATOM 1414 N N . ILE A 1 181 ? -12.367 23.609 8.266 1 95.56 181 ILE A N 1
ATOM 1415 C CA . ILE A 1 181 ? -12.141 24.109 9.617 1 95.56 181 ILE A CA 1
ATOM 1416 C C . ILE A 1 181 ? -12.367 25.625 9.664 1 95.56 181 ILE A C 1
ATOM 1418 O O . ILE A 1 181 ? -11.797 26.359 8.859 1 95.56 181 ILE A O 1
ATOM 1422 N N . GLU A 1 182 ? -13.148 26.016 10.641 1 93.94 182 GLU A N 1
ATOM 1423 C CA . GLU A 1 182 ? -13.391 27.438 10.852 1 93.94 182 GLU A CA 1
ATOM 1424 C C . GLU A 1 182 ? -12.18 28.109 11.492 1 93.94 182 GLU A C 1
ATOM 1426 O O . GLU A 1 182 ? -11.352 27.438 12.117 1 93.94 182 GLU A O 1
ATOM 1431 N N . PHE A 1 183 ? -12.172 29.375 11.406 1 91.12 183 PHE A N 1
ATOM 1432 C CA . PHE A 1 183 ? -11.031 30.156 11.859 1 91.12 183 PHE A CA 1
ATOM 1433 C C . PHE A 1 183 ? -10.734 29.906 13.328 1 91.12 183 PHE A C 1
ATOM 1435 O O . PHE A 1 183 ? -9.57 29.766 13.719 1 91.12 183 PHE A O 1
ATOM 1442 N N . SER A 1 184 ? -11.711 29.703 14.125 1 91.06 184 SER A N 1
ATOM 1443 C CA . SER A 1 184 ? -11.547 29.594 15.57 1 91.06 184 SER A CA 1
ATOM 1444 C C . SER A 1 184 ? -10.984 28.234 15.953 1 91.06 184 SER A C 1
ATOM 1446 O O . SER A 1 184 ? -10.477 28.047 17.062 1 91.06 184 SER A O 1
ATOM 1448 N N . GLN A 1 185 ? -10.969 27.297 15.062 1 91.69 185 GLN A N 1
ATOM 1449 C CA . GLN A 1 185 ? -10.578 25.938 15.383 1 91.69 185 GLN A CA 1
ATOM 1450 C C . GLN A 1 185 ? -9.344 25.516 14.594 1 91.69 185 GLN A C 1
ATOM 1452 O O . GLN A 1 185 ? -8.953 24.344 14.609 1 91.69 185 GLN A O 1
ATOM 1457 N N . ARG A 1 186 ? -8.766 26.406 13.992 1 93.31 186 ARG A N 1
ATOM 1458 C CA . ARG A 1 186 ? -7.707 26.078 13.047 1 93.31 186 ARG A CA 1
ATOM 1459 C C . ARG A 1 186 ? -6.41 25.734 13.773 1 93.31 186 ARG A C 1
ATOM 1461 O O . ARG A 1 186 ? -6.211 26.141 14.922 1 93.31 186 ARG A O 1
ATOM 1468 N N . ALA A 1 187 ? -5.59 24.953 13.125 1 95 187 ALA A N 1
ATOM 1469 C CA . ALA A 1 187 ? -4.203 24.781 13.547 1 95 187 ALA A CA 1
ATOM 1470 C C . ALA A 1 187 ? -3.4 26.062 13.32 1 95 187 ALA A C 1
ATOM 1472 O O . ALA A 1 187 ? -3.791 26.906 12.516 1 95 187 ALA A O 1
ATOM 1473 N N . PRO A 1 188 ? -2.283 26.172 14.117 1 93.44 188 PRO A N 1
ATOM 1474 C CA . PRO A 1 188 ? -1.479 27.375 13.906 1 93.44 188 PRO A CA 1
ATOM 1475 C C . PRO A 1 188 ? -1.041 27.547 12.453 1 93.44 188 PRO A C 1
ATOM 1477 O O . PRO A 1 188 ? -0.715 26.562 11.781 1 93.44 188 PRO A O 1
ATOM 1480 N N . ALA A 1 189 ? -1.045 28.797 12.047 1 87.31 189 ALA A N 1
ATOM 1481 C CA . ALA A 1 189 ? -0.665 29.109 10.672 1 87.31 189 ALA A CA 1
ATOM 1482 C C . ALA A 1 189 ? 0.757 28.641 10.375 1 87.31 189 ALA A C 1
ATOM 1484 O O . ALA A 1 189 ? 1.653 28.781 11.211 1 87.31 189 ALA A O 1
ATOM 1485 N N . GLY A 1 190 ? 0.9 28.062 9.219 1 87.88 190 GLY A N 1
ATOM 1486 C CA . GLY A 1 190 ? 2.227 27.656 8.797 1 87.88 190 GLY A CA 1
ATOM 1487 C C . GLY A 1 190 ? 2.531 26.203 9.133 1 87.88 190 GLY A C 1
ATOM 1488 O O . GLY A 1 190 ? 3.531 25.656 8.664 1 87.88 190 GLY A O 1
ATOM 1489 N N . CYS A 1 191 ? 1.745 25.609 9.953 1 95 191 CYS A N 1
ATOM 1490 C CA . CYS A 1 191 ? 1.955 24.203 10.312 1 95 191 CYS A CA 1
ATOM 1491 C C . CYS A 1 191 ? 1.276 23.281 9.312 1 95 191 CYS A C 1
ATOM 1493 O O . CYS A 1 191 ? 0.048 23.25 9.227 1 95 191 CYS A O 1
ATOM 1495 N N . LEU A 1 192 ? 2.084 22.578 8.602 1 96.94 192 LEU A N 1
ATOM 1496 C CA . LEU A 1 192 ? 1.494 21.594 7.699 1 96.94 192 LEU A CA 1
ATOM 1497 C C . LEU A 1 192 ? 0.871 20.453 8.484 1 96.94 192 LEU A C 1
ATOM 1499 O O . LEU A 1 192 ? -0.148 19.891 8.07 1 96.94 192 LEU A O 1
ATOM 1503 N N . GLN A 1 193 ? 1.546 20.062 9.5 1 98.19 193 GLN A N 1
ATOM 1504 C CA . GLN A 1 193 ? 1.021 19.062 10.422 1 98.19 193 GLN A CA 1
ATOM 1505 C C . GLN A 1 193 ? 0.947 19.594 11.844 1 98.19 193 GLN A C 1
ATOM 1507 O O . GLN A 1 193 ? 1.739 20.469 12.227 1 98.19 193 GLN A O 1
ATOM 1512 N N . TYR A 1 194 ? 0.02 19.109 12.547 1 98.25 194 TYR A N 1
ATOM 1513 C CA . TYR A 1 194 ? -0.191 19.562 13.914 1 98.25 194 TYR A CA 1
ATOM 1514 C C . TYR A 1 194 ? -0.614 18.422 14.812 1 98.25 194 TYR A C 1
ATOM 1516 O O . TYR A 1 194 ? -1.656 17.797 14.594 1 98.25 194 TYR A O 1
ATOM 1524 N N . PHE A 1 195 ? 0.205 18.125 15.859 1 98 195 PHE A N 1
ATOM 1525 C CA . PHE A 1 195 ? -0.031 17.031 16.797 1 98 195 PHE A CA 1
ATOM 1526 C C . PHE A 1 195 ? -0.453 17.562 18.156 1 98 195 PHE A C 1
ATOM 1528 O O . PHE A 1 195 ? 0.039 18.609 18.609 1 98 195 PHE A O 1
ATOM 1535 N N . HIS A 1 196 ? -1.419 16.828 18.859 1 93.94 196 HIS A N 1
ATOM 1536 C CA . HIS A 1 196 ? -2.014 17.328 20.094 1 93.94 196 HIS A CA 1
ATOM 1537 C C . HIS A 1 196 ? -1.812 16.344 21.234 1 93.94 196 HIS A C 1
ATOM 1539 O O . HIS A 1 196 ? -2.445 16.469 22.281 1 93.94 196 HIS A O 1
ATOM 1545 N N . GLU A 1 197 ? -0.97 15.461 21.219 1 95.81 197 GLU A N 1
ATOM 1546 C CA . GLU A 1 197 ? -0.788 14.469 22.281 1 95.81 197 GLU A CA 1
ATOM 1547 C C . GLU A 1 197 ? 0.544 14.672 23 1 95.81 197 GLU A C 1
ATOM 1549 O O . GLU A 1 197 ? 1.46 15.297 22.453 1 95.81 197 GLU A O 1
ATOM 1554 N N . VAL A 1 198 ? 0.603 14.18 24.234 1 97.75 198 VAL A N 1
ATOM 1555 C CA . VAL A 1 198 ? 1.819 14.289 25.031 1 97.75 198 VAL A CA 1
ATOM 1556 C C . VAL A 1 198 ? 2.932 13.469 24.406 1 97.75 198 VAL A C 1
ATOM 1558 O O . VAL A 1 198 ? 4.109 13.828 24.469 1 97.75 198 VAL A O 1
ATOM 1561 N N . THR A 1 199 ? 2.531 12.336 23.906 1 98 199 THR A N 1
ATOM 1562 C CA . THR A 1 199 ? 3.457 11.492 23.156 1 98 199 THR A CA 1
ATOM 1563 C C . THR A 1 199 ? 2.939 11.234 21.75 1 98 199 THR A C 1
ATOM 1565 O O . THR A 1 199 ? 1.734 11.312 21.5 1 98 199 THR A O 1
ATOM 1568 N N . GLY A 1 200 ? 3.818 11.016 20.859 1 97.12 200 GLY A N 1
ATOM 1569 C CA . GLY A 1 200 ? 3.408 10.719 19.5 1 97.12 200 GLY A CA 1
ATOM 1570 C C . GLY A 1 200 ? 4.574 10.406 18.578 1 97.12 200 GLY A C 1
ATOM 1571 O O . GLY A 1 200 ? 5.719 10.312 19.031 1 97.12 200 GLY A O 1
ATOM 1572 N N . THR A 1 201 ? 4.254 10.125 17.344 1 96.88 201 THR A N 1
ATOM 1573 C CA . THR A 1 201 ? 5.238 9.805 16.312 1 96.88 201 THR A CA 1
ATOM 1574 C C . THR A 1 201 ? 5.078 10.719 15.102 1 96.88 201 THR A C 1
ATOM 1576 O O . THR A 1 201 ? 3.963 10.93 14.625 1 96.88 201 THR A O 1
ATOM 1579 N N . VAL A 1 202 ? 6.156 11.273 14.672 1 97.5 202 VAL A N 1
ATOM 1580 C CA . VAL A 1 202 ? 6.18 12.125 13.484 1 97.5 202 VAL A CA 1
ATOM 1581 C C . VAL A 1 202 ? 7.012 11.469 12.391 1 97.5 202 VAL A C 1
ATOM 1583 O O . VAL A 1 202 ? 8.094 10.945 12.656 1 97.5 202 VAL A O 1
ATOM 1586 N N . GLN A 1 203 ? 6.469 11.492 11.188 1 97.62 203 GLN A N 1
ATOM 1587 C CA . GLN A 1 203 ? 7.176 10.93 10.039 1 97.62 203 GLN A CA 1
ATOM 1588 C C . GLN A 1 203 ? 7.176 11.898 8.867 1 97.62 203 GLN A C 1
ATOM 1590 O O . GLN A 1 203 ? 6.188 12.594 8.633 1 97.62 203 GLN A O 1
ATOM 1595 N N . THR A 1 204 ? 8.328 11.93 8.164 1 98 204 THR A N 1
ATOM 1596 C CA . THR A 1 204 ? 8.297 12.664 6.902 1 98 204 THR A CA 1
ATOM 1597 C C . THR A 1 204 ? 7.391 11.969 5.895 1 98 204 THR A C 1
ATOM 1599 O O . THR A 1 204 ? 7.098 10.773 6.035 1 98 204 THR A O 1
ATOM 1602 N N . MET A 1 205 ? 6.91 12.727 4.918 1 98.25 205 MET A N 1
ATOM 1603 C CA . MET A 1 205 ? 6.055 12.141 3.891 1 98.25 205 MET A CA 1
ATOM 1604 C C . MET A 1 205 ? 6.777 11.016 3.152 1 98.25 205 MET A C 1
ATOM 1606 O O . MET A 1 205 ? 7.953 11.148 2.818 1 98.25 205 MET A O 1
ATOM 1610 N N . ASN A 1 206 ? 6.062 9.859 2.945 1 97.88 206 ASN A N 1
ATOM 1611 C CA . ASN A 1 206 ? 6.52 8.672 2.24 1 97.88 206 ASN A CA 1
ATOM 1612 C C . ASN A 1 206 ? 7.605 7.938 3.021 1 97.88 206 ASN A C 1
ATOM 1614 O O . ASN A 1 206 ? 8.453 7.266 2.434 1 97.88 206 ASN A O 1
ATOM 1618 N N . PHE A 1 207 ? 7.656 8.18 4.348 1 96.94 207 PHE A N 1
ATOM 1619 C CA . PHE A 1 207 ? 8.594 7.414 5.164 1 96.94 207 PHE A CA 1
ATOM 1620 C C . PHE A 1 207 ? 8.141 5.965 5.285 1 96.94 207 PHE A C 1
ATOM 1622 O O . PHE A 1 207 ? 6.98 5.691 5.594 1 96.94 207 PHE A O 1
ATOM 1629 N N . ALA A 1 208 ? 9.031 5.043 5.059 1 94 208 ALA A N 1
ATOM 1630 C CA . ALA A 1 208 ? 8.875 3.604 5.246 1 94 208 ALA A CA 1
ATOM 1631 C C . ALA A 1 208 ? 10.227 2.893 5.188 1 94 208 ALA A C 1
ATOM 1633 O O . ALA A 1 208 ? 11.227 3.486 4.789 1 94 208 ALA A O 1
ATOM 1634 N N . VAL A 1 209 ? 10.242 1.644 5.566 1 91.62 209 VAL A N 1
ATOM 1635 C CA . VAL A 1 209 ? 11.477 0.871 5.57 1 91.62 209 VAL A CA 1
ATOM 1636 C C . VAL A 1 209 ? 12.047 0.795 4.156 1 91.62 209 VAL A C 1
ATOM 1638 O O . VAL A 1 209 ? 13.258 0.673 3.971 1 91.62 209 VAL A O 1
ATOM 1641 N N . ASN A 1 210 ? 11.148 0.793 3.211 1 93.12 210 ASN A N 1
ATOM 1642 C CA . ASN A 1 210 ? 11.547 0.8 1.807 1 93.12 210 ASN A CA 1
ATOM 1643 C C . ASN A 1 210 ? 11.141 2.1 1.115 1 93.12 210 ASN A C 1
ATOM 1645 O O . ASN A 1 210 ? 10.859 2.107 -0.084 1 93.12 210 ASN A O 1
ATOM 1649 N N . GLY A 1 211 ? 11.102 3.102 1.849 1 92.81 211 GLY A N 1
ATOM 1650 C CA . GLY A 1 211 ? 10.648 4.375 1.31 1 92.81 211 GLY A CA 1
ATOM 1651 C C . GLY A 1 211 ? 11.781 5.246 0.806 1 92.81 211 GLY A C 1
ATOM 1652 O O . GLY A 1 211 ? 12.859 4.742 0.464 1 92.81 211 GLY A O 1
ATOM 1653 N N . ARG A 1 212 ? 11.461 6.484 0.574 1 94.56 212 ARG A N 1
ATOM 1654 C CA . ARG A 1 212 ? 12.336 7.555 0.113 1 94.56 212 ARG A CA 1
ATOM 1655 C C . ARG A 1 212 ? 11.719 8.922 0.385 1 94.56 212 ARG A C 1
ATOM 1657 O O . ARG A 1 212 ? 10.57 9.172 0.028 1 94.56 212 ARG A O 1
ATOM 1664 N N . HIS A 1 213 ? 12.516 9.781 1.077 1 96 213 HIS A N 1
ATOM 1665 C CA . HIS A 1 213 ? 11.922 11.094 1.319 1 96 213 HIS A CA 1
ATOM 1666 C C . HIS A 1 213 ? 11.773 11.875 0.019 1 96 213 HIS A C 1
ATOM 1668 O O . HIS A 1 213 ? 12.547 11.688 -0.919 1 96 213 HIS A O 1
ATOM 1674 N N . LEU A 1 214 ? 10.836 12.695 -0.019 1 97.19 214 LEU A N 1
ATOM 1675 C CA . LEU A 1 214 ? 10.422 13.367 -1.244 1 97.19 214 LEU A CA 1
ATOM 1676 C C . LEU A 1 214 ? 11.273 14.609 -1.494 1 97.19 214 LEU A C 1
ATOM 1678 O O . LEU A 1 214 ? 11.664 15.297 -0.549 1 97.19 214 LEU A O 1
ATOM 1682 N N . ALA A 1 215 ? 11.5 14.883 -2.74 1 95.62 215 ALA A N 1
ATOM 1683 C CA . ALA A 1 215 ? 12.195 16.109 -3.129 1 95.62 215 ALA A CA 1
ATOM 1684 C C . ALA A 1 215 ? 11.281 17.328 -3.008 1 95.62 215 ALA A C 1
ATOM 1686 O O . ALA A 1 215 ? 10.055 17.188 -2.979 1 95.62 215 ALA A O 1
ATOM 1687 N N . ASP A 1 216 ? 11.914 18.5 -2.873 1 94.12 216 ASP A N 1
ATOM 1688 C CA . ASP A 1 216 ? 11.242 19.797 -2.908 1 94.12 216 ASP A CA 1
ATOM 1689 C C . ASP A 1 216 ? 10.203 19.906 -1.798 1 94.12 216 ASP A C 1
ATOM 1691 O O . ASP A 1 216 ? 9.047 20.266 -2.055 1 94.12 216 ASP A O 1
ATOM 1695 N N . GLN A 1 217 ? 10.594 19.625 -0.619 1 95.81 217 GLN A N 1
ATOM 1696 C CA . GLN A 1 217 ? 9.727 19.75 0.549 1 95.81 217 GLN A CA 1
ATOM 1697 C C . GLN A 1 217 ? 10.188 20.906 1.441 1 95.81 217 GLN A C 1
ATOM 1699 O O . GLN A 1 217 ? 11.383 21.109 1.631 1 95.81 217 GLN A O 1
ATOM 1704 N N . ASP A 1 218 ? 9.344 21.703 1.916 1 95.19 218 ASP A N 1
ATOM 1705 C CA . ASP A 1 218 ? 9.555 22.766 2.902 1 95.19 218 ASP A CA 1
ATOM 1706 C C . ASP A 1 218 ? 8.297 23.016 3.732 1 95.19 218 ASP A C 1
ATOM 1708 O O . ASP A 1 218 ? 7.391 23.719 3.295 1 95.19 218 ASP A O 1
ATOM 1712 N N . TYR A 1 219 ? 8.297 22.359 4.898 1 96 219 TYR A N 1
ATOM 1713 C CA . TYR A 1 219 ? 7.102 22.5 5.723 1 96 219 TYR A CA 1
ATOM 1714 C C . TYR A 1 219 ? 7.441 22.359 7.203 1 96 219 TYR A C 1
ATOM 1716 O O . TYR A 1 219 ? 8.531 21.906 7.555 1 96 219 TYR A O 1
ATOM 1724 N N . VAL A 1 220 ? 6.5 22.766 7.977 1 95.69 220 VAL A N 1
ATOM 1725 C CA . VAL A 1 220 ? 6.707 22.797 9.422 1 95.69 220 VAL A CA 1
ATOM 1726 C C . VAL A 1 220 ? 5.734 21.828 10.094 1 95.69 220 VAL A C 1
ATOM 1728 O O . VAL A 1 220 ? 4.555 21.781 9.742 1 95.69 220 VAL A O 1
ATOM 1731 N N . ILE A 1 221 ? 6.238 21.062 10.992 1 97.69 221 ILE A N 1
ATOM 1732 C CA . ILE A 1 221 ? 5.461 20.188 11.867 1 97.69 221 ILE A CA 1
ATOM 1733 C C . ILE A 1 221 ? 5.363 20.812 13.258 1 97.69 221 ILE A C 1
ATOM 1735 O O . ILE A 1 221 ? 6.383 21.094 13.891 1 97.69 221 ILE A O 1
ATOM 1739 N N . CYS A 1 222 ? 4.172 20.969 13.695 1 97.44 222 CYS A N 1
ATOM 1740 C CA . CYS A 1 222 ? 3.957 21.594 15 1 97.44 222 CYS A CA 1
ATOM 1741 C C . CYS A 1 222 ? 3.389 20.578 16 1 97.44 222 CYS A C 1
ATOM 1743 O O . CYS A 1 222 ? 2.549 19.75 15.641 1 97.44 222 CYS A O 1
ATOM 1745 N N . ILE A 1 223 ? 3.85 20.656 17.203 1 97.81 223 ILE A N 1
ATOM 1746 C CA . ILE A 1 223 ? 3.322 19.875 18.312 1 97.81 223 ILE A CA 1
ATOM 1747 C C . ILE A 1 223 ? 2.818 20.812 19.422 1 97.81 223 ILE A C 1
ATOM 1749 O O . ILE A 1 223 ? 3.576 21.641 19.938 1 97.81 223 ILE A O 1
ATOM 1753 N N . ARG A 1 224 ? 1.585 20.688 19.719 1 97.19 224 ARG A N 1
ATOM 1754 C CA . ARG A 1 224 ? 0.991 21.547 20.734 1 97.19 224 ARG A CA 1
ATOM 1755 C C . ARG A 1 224 ? 1.589 21.266 22.109 1 97.19 224 ARG A C 1
ATOM 1757 O O . ARG A 1 224 ? 1.684 20.125 22.516 1 97.19 224 ARG A O 1
ATOM 1764 N N . GLN A 1 225 ? 1.938 22.297 22.75 1 96.5 225 GLN A N 1
ATOM 1765 C CA . GLN A 1 225 ? 2.377 22.156 24.125 1 96.5 225 GLN A CA 1
ATOM 1766 C C . GLN A 1 225 ? 1.193 21.875 25.062 1 96.5 225 GLN A C 1
ATOM 1768 O O . GLN A 1 225 ? 0.34 22.75 25.25 1 96.5 225 GLN A O 1
ATOM 1773 N N . GLU A 1 226 ? 1.184 20.719 25.625 1 96.69 226 GLU A N 1
ATOM 1774 C CA . GLU A 1 226 ? 0.075 20.344 26.5 1 96.69 226 GLU A CA 1
ATOM 1775 C C . GLU A 1 226 ? 0.222 20.984 27.875 1 96.69 226 GLU A C 1
ATOM 1777 O O . GLU A 1 226 ? 1.327 21.359 28.281 1 96.69 226 GLU A O 1
ATOM 1782 N N . HIS A 1 227 ? -0.905 21.109 28.594 1 95.06 227 HIS A N 1
ATOM 1783 C CA . HIS A 1 227 ? -0.904 21.734 29.906 1 95.06 227 HIS A CA 1
ATOM 1784 C C . HIS A 1 227 ? 0.046 21.016 30.859 1 95.06 227 HIS A C 1
ATOM 1786 O O . HIS A 1 227 ? 0.023 19.781 30.953 1 95.06 227 HIS A O 1
ATOM 1792 N N . GLY A 1 228 ? 0.877 21.75 31.484 1 95.25 228 GLY A N 1
ATOM 1793 C CA . GLY A 1 228 ? 1.785 21.219 32.5 1 95.25 228 GLY A CA 1
ATOM 1794 C C . GLY A 1 228 ? 3.07 20.672 31.891 1 95.25 228 GLY A C 1
ATOM 1795 O O . GLY A 1 228 ? 3.922 20.156 32.625 1 95.25 228 GLY A O 1
ATOM 1796 N N . MET A 1 229 ? 3.152 20.734 30.594 1 95.88 229 MET A N 1
ATOM 1797 C CA . MET A 1 229 ? 4.355 20.234 29.938 1 95.88 229 MET A CA 1
ATOM 1798 C C . MET A 1 229 ? 5.277 21.391 29.547 1 95.88 229 MET A C 1
ATOM 1800 O O . MET A 1 229 ? 4.832 22.375 28.953 1 95.88 229 MET A O 1
ATOM 1804 N N . CYS A 1 230 ? 6.637 21.234 29.828 1 93.94 230 CYS A N 1
ATOM 1805 C CA . CYS A 1 230 ? 7.5 22.391 29.625 1 93.94 230 CYS A CA 1
ATOM 1806 C C . CYS A 1 230 ? 8.648 22.062 28.672 1 93.94 230 CYS A C 1
ATOM 1808 O O . CYS A 1 230 ? 9.344 22.953 28.188 1 93.94 230 CYS A O 1
ATOM 1810 N N . SER A 1 231 ? 8.891 20.828 28.391 1 94.19 231 SER A N 1
ATOM 1811 C CA . SER A 1 231 ? 9.922 20.422 27.453 1 94.19 231 SER A CA 1
ATOM 1812 C C . SER A 1 231 ? 9.484 19.188 26.656 1 94.19 231 SER A C 1
ATOM 1814 O O . SER A 1 231 ? 8.43 18.609 26.938 1 94.19 231 SER A O 1
ATOM 1816 N N . ILE A 1 232 ? 10.211 18.906 25.578 1 94.62 232 ILE A N 1
ATOM 1817 C CA . ILE A 1 232 ? 9.875 17.797 24.703 1 94.62 232 ILE A CA 1
ATOM 1818 C C . ILE A 1 232 ? 11.148 17.047 24.328 1 94.62 232 ILE A C 1
ATOM 1820 O O . ILE A 1 232 ? 12.195 17.656 24.109 1 94.62 232 ILE A O 1
ATOM 1824 N N . ALA A 1 233 ? 11.055 15.773 24.375 1 92.94 233 ALA A N 1
ATOM 1825 C CA . ALA A 1 233 ? 12.164 14.898 23.969 1 92.94 233 ALA A CA 1
ATOM 1826 C C . ALA A 1 233 ? 11.859 14.211 22.641 1 92.94 233 ALA A C 1
ATOM 1828 O O . ALA A 1 233 ? 10.727 13.789 22.406 1 92.94 233 ALA A O 1
ATOM 1829 N N . TYR A 1 234 ? 12.852 14.117 21.812 1 93.12 234 TYR A N 1
ATOM 1830 C CA . TYR A 1 234 ? 12.75 13.477 20.5 1 93.12 234 TYR A CA 1
ATOM 1831 C C . TYR A 1 234 ? 13.695 12.281 20.406 1 93.12 234 TYR A C 1
ATOM 1833 O O . TYR A 1 234 ? 14.859 12.367 20.797 1 93.12 234 TYR A O 1
ATOM 1841 N N . GLU A 1 235 ? 13.211 11.18 19.891 1 92.75 235 GLU A N 1
ATOM 1842 C CA . GLU A 1 235 ? 14 9.977 19.672 1 92.75 235 GLU A CA 1
ATOM 1843 C C . GLU A 1 235 ? 13.609 9.305 18.359 1 92.75 235 GLU A C 1
ATOM 1845 O O . GLU A 1 235 ? 12.43 9.219 18.016 1 92.75 235 GLU A O 1
ATOM 1850 N N . PRO A 1 236 ? 14.617 8.867 17.609 1 92.94 236 PRO A N 1
ATOM 1851 C CA . PRO A 1 236 ? 14.25 8.117 16.406 1 92.94 236 PRO A CA 1
ATOM 1852 C C . PRO A 1 236 ? 13.445 6.859 16.719 1 92.94 236 PRO A C 1
ATOM 1854 O O . PRO A 1 236 ? 13.641 6.238 17.766 1 92.94 236 PRO A O 1
ATOM 1857 N N . CYS A 1 237 ? 12.531 6.473 15.836 1 93.69 237 CYS A N 1
ATOM 1858 C CA . CYS A 1 237 ? 11.68 5.309 16.047 1 93.69 237 CYS A CA 1
ATOM 1859 C C . CYS A 1 237 ? 12.508 4.039 16.172 1 93.69 237 CYS A C 1
ATOM 1861 O O . CYS A 1 237 ? 12.148 3.127 16.922 1 93.69 237 CYS A O 1
ATOM 1863 N N . ASP A 1 238 ? 13.578 3.947 15.406 1 89.31 238 ASP A N 1
ATOM 1864 C CA . ASP A 1 238 ? 14.555 2.859 15.445 1 89.31 238 ASP A CA 1
ATOM 1865 C C . ASP A 1 238 ? 15.891 3.301 14.859 1 89.31 238 ASP A C 1
ATOM 1867 O O . ASP A 1 238 ? 16.109 4.488 14.617 1 89.31 238 ASP A O 1
ATOM 1871 N N . GLU A 1 239 ? 16.797 2.422 14.672 1 85.5 239 GLU A N 1
ATOM 1872 C CA . GLU A 1 239 ? 18.141 2.76 14.25 1 85.5 239 GLU A CA 1
ATOM 1873 C C . GLU A 1 239 ? 18.172 3.24 12.805 1 85.5 239 GLU A C 1
ATOM 1875 O O . GLU A 1 239 ? 19.078 3.975 12.406 1 85.5 239 GLU A O 1
ATOM 1880 N N . ASN A 1 240 ? 17.141 2.877 12.062 1 87.12 240 ASN A N 1
ATOM 1881 C CA . ASN A 1 240 ? 17.109 3.246 10.648 1 87.12 240 ASN A CA 1
ATOM 1882 C C . ASN A 1 240 ? 16.062 4.328 10.375 1 87.12 240 ASN A C 1
ATOM 1884 O O . ASN A 1 240 ? 15.711 4.578 9.219 1 87.12 240 ASN A O 1
ATOM 1888 N N . SER A 1 241 ? 15.664 4.98 11.438 1 92.62 241 SER A N 1
ATOM 1889 C CA . SER A 1 241 ? 14.523 5.875 11.297 1 92.62 241 SER A CA 1
ATOM 1890 C C . SER A 1 241 ? 14.969 7.305 11.023 1 92.62 241 SER A C 1
ATOM 1892 O O . SER A 1 241 ? 14.148 8.227 11.023 1 92.62 241 SER A O 1
ATOM 1894 N N . PHE A 1 242 ? 16.234 7.562 10.867 1 93.56 242 PHE A N 1
ATOM 1895 C CA . PHE A 1 242 ? 16.734 8.867 10.461 1 93.56 242 PHE A CA 1
ATOM 1896 C C . PHE A 1 242 ? 17.781 8.719 9.367 1 93.56 242 PHE A C 1
ATOM 1898 O O . PHE A 1 242 ? 18.969 8.484 9.648 1 93.56 242 PHE A O 1
ATOM 1905 N N . LYS A 1 243 ? 17.344 8.828 8.156 1 93.19 243 LYS A N 1
ATOM 1906 C CA . LYS A 1 243 ? 18.172 8.711 6.957 1 93.19 243 LYS A CA 1
ATOM 1907 C C . LYS A 1 243 ? 17.891 9.852 5.98 1 93.19 243 LYS A C 1
ATOM 1909 O O . LYS A 1 243 ? 17.047 9.711 5.09 1 93.19 243 LYS A O 1
ATOM 1914 N N . ILE A 1 244 ? 18.594 10.914 6.234 1 92.19 244 ILE A N 1
ATOM 1915 C CA . ILE A 1 244 ? 18.406 12.102 5.41 1 92.19 244 ILE A CA 1
ATOM 1916 C C . ILE A 1 244 ? 19.703 12.445 4.695 1 92.19 244 ILE A C 1
ATOM 1918 O O . ILE A 1 244 ? 20.188 13.578 4.797 1 92.19 244 ILE A O 1
ATOM 1922 N N . GLY A 1 245 ? 20.25 11.562 3.986 1 86.38 245 GLY A N 1
ATOM 1923 C CA . GLY A 1 245 ? 21.5 11.727 3.27 1 86.38 245 GLY A CA 1
ATOM 1924 C C . GLY A 1 245 ? 22.594 10.797 3.756 1 86.38 245 GLY A C 1
ATOM 1925 O O . GLY A 1 245 ? 22.406 10.055 4.719 1 86.38 245 GLY A O 1
ATOM 1926 N N . PRO A 1 246 ? 23.672 10.852 3.047 1 82.69 246 PRO A N 1
ATOM 1927 C CA . PRO A 1 246 ? 24.797 9.992 3.438 1 82.69 246 PRO A CA 1
ATOM 1928 C C . PRO A 1 246 ? 25.406 10.391 4.777 1 82.69 246 PRO A C 1
ATOM 1930 O O . PRO A 1 246 ? 25.172 11.508 5.254 1 82.69 246 PRO A O 1
ATOM 1933 N N . PRO A 1 247 ? 26.172 9.461 5.242 1 77.81 247 PRO A N 1
ATOM 1934 C CA . PRO A 1 247 ? 26.812 9.766 6.523 1 77.81 247 PRO A CA 1
ATOM 1935 C C . PRO A 1 247 ? 27.734 10.984 6.449 1 77.81 247 PRO A C 1
ATOM 1937 O O . PRO A 1 247 ? 28.406 11.203 5.438 1 77.81 247 PRO A O 1
ATOM 1940 N N . ILE A 1 248 ? 27.641 11.797 7.484 1 70.5 248 ILE A N 1
ATOM 1941 C CA . ILE A 1 248 ? 28.5 12.961 7.594 1 70.5 248 ILE A CA 1
ATOM 1942 C C . ILE A 1 248 ? 29.75 12.602 8.406 1 70.5 248 ILE A C 1
ATOM 1944 O O . ILE A 1 248 ? 29.641 12.141 9.547 1 70.5 248 ILE A O 1
ATOM 1948 N N . PHE A 1 249 ? 30.938 12.414 7.777 1 57.16 249 PHE A N 1
ATOM 1949 C CA . PHE A 1 249 ? 32.188 12.094 8.453 1 57.16 249 PHE A CA 1
ATOM 1950 C C . PHE A 1 249 ? 32.812 13.344 9.078 1 57.16 249 PHE A C 1
ATOM 1952 O O . PHE A 1 249 ? 32.844 14.398 8.453 1 57.16 249 PHE A O 1
ATOM 1959 N N . SER A 1 250 ? 32.812 13.469 10.43 1 49.25 250 SER A N 1
ATOM 1960 C CA . SER A 1 250 ? 33.562 14.523 11.102 1 49.25 250 SER A CA 1
ATOM 1961 C C . SER A 1 250 ? 35.031 14.484 10.703 1 49.25 250 SER A C 1
ATOM 1963 O O . SER A 1 250 ? 35.656 13.43 10.742 1 49.25 250 SER A O 1
ATOM 1965 N N . ASP A 1 251 ? 35.469 15.234 9.898 1 41 251 ASP A N 1
ATOM 1966 C CA . ASP A 1 251 ? 36.906 15.398 9.656 1 41 251 ASP A CA 1
ATOM 1967 C C . ASP A 1 251 ? 37.688 15.523 10.969 1 41 251 ASP A C 1
ATOM 1969 O O . ASP A 1 251 ? 37.906 16.625 11.461 1 41 251 ASP A O 1
ATOM 1973 N N . THR A 1 252 ? 37.469 14.828 12.07 1 40.16 252 THR A N 1
ATOM 1974 C CA . THR A 1 252 ? 38.5 15.047 13.102 1 40.16 252 THR A CA 1
ATOM 1975 C C . THR A 1 252 ? 39.875 14.711 12.578 1 40.16 252 THR A C 1
ATOM 1977 O O . THR A 1 252 ? 40.875 14.984 13.242 1 40.16 252 THR A O 1
ATOM 1980 N N . GLY A 1 253 ? 40.062 13.711 11.719 1 35.88 253 GLY A N 1
ATOM 1981 C CA . GLY A 1 253 ? 41.438 13.234 11.672 1 35.88 253 GLY A CA 1
ATOM 1982 C C . GLY A 1 253 ? 42.375 14.133 10.875 1 35.88 253 GLY A C 1
ATOM 1983 O O . GLY A 1 253 ? 43 13.688 9.906 1 35.88 253 GLY A O 1
ATOM 1984 N N . ILE A 1 254 ? 42.219 15.469 10.75 1 34.34 254 ILE A N 1
ATOM 1985 C CA . ILE A 1 254 ? 43.469 16.031 10.297 1 34.34 254 ILE A CA 1
ATOM 1986 C C . ILE A 1 254 ? 44.562 15.766 11.344 1 34.34 254 ILE A C 1
ATOM 1988 O O . ILE A 1 254 ? 44.531 16.375 12.422 1 34.34 254 ILE A O 1
ATOM 1992 N N . GLU A 1 255 ? 44.969 14.523 11.656 1 32.78 255 GLU A N 1
ATOM 1993 C CA . GLU A 1 255 ? 46.281 14.438 12.273 1 32.78 255 GLU A CA 1
ATOM 1994 C C . GLU A 1 255 ? 47.312 15.211 11.461 1 32.78 255 GLU A C 1
ATOM 1996 O O . GLU A 1 255 ? 47.5 14.961 10.266 1 32.78 255 GLU A O 1
ATOM 2001 N N . GLY A 1 256 ? 47.562 16.469 11.836 1 31.22 256 GLY A N 1
ATOM 2002 C CA . GLY A 1 256 ? 48.75 17.234 11.469 1 31.22 256 GLY A CA 1
ATOM 2003 C C . GLY A 1 256 ? 50.031 16.422 11.484 1 31.22 256 GLY A C 1
ATOM 2004 O O . GLY A 1 256 ? 50.406 15.859 12.523 1 31.22 256 GLY A O 1
ATOM 2005 N N . SER A 1 257 ? 50.375 15.719 10.492 1 30.44 257 SER A N 1
ATOM 2006 C CA . SER A 1 257 ? 51.812 15.43 10.438 1 30.44 257 SER A CA 1
ATOM 2007 C C . SER A 1 257 ? 52.656 16.688 10.68 1 30.44 257 SER A C 1
ATOM 2009 O O . SER A 1 257 ? 52.562 17.656 9.914 1 30.44 257 SER A O 1
ATOM 2011 N N . GLY A 1 258 ? 52.938 17.094 11.977 1 29 258 GLY A N 1
ATOM 2012 C CA . GLY A 1 258 ? 53.938 18.016 12.523 1 29 258 GLY A CA 1
ATOM 2013 C C . GLY A 1 258 ? 55.281 17.938 11.836 1 29 258 GLY A C 1
ATOM 2014 O O . GLY A 1 258 ? 56.156 17.188 12.273 1 29 258 GLY A O 1
ATOM 2015 N N . ASP A 1 259 ? 55.469 17.859 10.555 1 29.23 259 ASP A N 1
ATOM 2016 C CA . ASP A 1 259 ? 56.844 18.281 10.305 1 29.23 259 ASP A CA 1
ATOM 2017 C C . ASP A 1 259 ? 57.125 19.641 10.914 1 29.23 259 ASP A C 1
ATOM 2019 O O . ASP A 1 259 ? 56.25 20.484 11.008 1 29.23 259 ASP A O 1
ATOM 2023 N N . GLU A 1 260 ? 58.281 19.844 11.766 1 28.98 260 GLU A N 1
ATOM 2024 C CA . GLU A 1 260 ? 58.969 20.812 12.602 1 28.98 260 GLU A CA 1
ATOM 2025 C C . GLU A 1 260 ? 59.156 22.141 11.867 1 28.98 260 GLU A C 1
ATOM 2027 O O . GLU A 1 260 ? 59.812 23.047 12.367 1 28.98 260 GLU A O 1
ATOM 2032 N N . GLY A 1 261 ? 59.062 22.281 10.562 1 31.16 261 GLY A N 1
ATOM 2033 C CA . GLY A 1 261 ? 59.75 23.547 10.281 1 31.16 261 GLY A CA 1
ATOM 2034 C C . GLY A 1 261 ? 59.125 24.719 11.016 1 31.16 261 GLY A C 1
ATOM 2035 O O . GLY A 1 261 ? 58 24.641 11.5 1 31.16 261 GLY A O 1
ATOM 2036 N N . GLY A 1 262 ? 59.906 25.719 11.547 1 30.97 262 GLY A N 1
ATOM 2037 C CA . GLY A 1 262 ? 59.938 26.891 12.391 1 30.97 262 GLY A CA 1
ATOM 2038 C C . GLY A 1 262 ? 58.781 27.844 12.141 1 30.97 262 GLY A C 1
ATOM 2039 O O . GLY A 1 262 ? 58.719 28.922 12.719 1 30.97 262 GLY A O 1
ATOM 2040 N N . SER A 1 263 ? 58.156 27.906 10.93 1 31.19 263 SER A N 1
ATOM 2041 C CA . SER A 1 263 ? 57.594 29.234 10.805 1 31.19 263 SER A CA 1
ATOM 2042 C C . SER A 1 263 ? 56.5 29.453 11.836 1 31.19 263 SER A C 1
ATOM 2044 O O . SER A 1 263 ? 55.875 28.5 12.32 1 31.19 263 SER A O 1
ATOM 2046 N N . ASP A 1 264 ? 56.406 30.672 12.422 1 30.75 264 ASP A N 1
ATOM 2047 C CA . ASP A 1 264 ? 55.562 31.281 13.453 1 30.75 264 ASP A CA 1
ATOM 2048 C C . ASP A 1 264 ? 54.094 30.906 13.266 1 30.75 264 ASP A C 1
ATOM 2050 O O . ASP A 1 264 ? 53.469 31.266 12.25 1 30.75 264 ASP A O 1
ATOM 2054 N N . PRO A 1 265 ? 53.75 29.672 13.617 1 34.94 265 PRO A N 1
ATOM 2055 C CA . PRO A 1 265 ? 52.406 29.141 13.297 1 34.94 265 PRO A CA 1
ATOM 2056 C C . PRO A 1 265 ? 51.281 29.922 13.969 1 34.94 265 PRO A C 1
ATOM 2058 O O . PRO A 1 265 ? 50.75 29.484 14.977 1 34.94 265 PRO A O 1
ATOM 2061 N N . SER A 1 266 ? 51.594 31.281 14.195 1 30.88 266 SER A N 1
ATOM 2062 C CA . SER A 1 266 ? 50.5 31.984 14.883 1 30.88 266 SER A CA 1
ATOM 2063 C C . SER A 1 266 ? 49.156 31.703 14.227 1 30.88 266 SER A C 1
ATOM 2065 O O . SER A 1 266 ? 48.188 32.469 14.398 1 30.88 266 SER A O 1
ATOM 2067 N N . GLY A 1 267 ? 49.188 31.016 13.164 1 30.64 267 GLY A N 1
ATOM 2068 C CA . GLY A 1 267 ? 47.875 31.062 12.531 1 30.64 267 GLY A CA 1
ATOM 2069 C C . GLY A 1 267 ? 46.781 30.516 13.414 1 30.64 267 GLY A C 1
ATOM 2070 O O . GLY A 1 267 ? 46.906 29.422 13.977 1 30.64 267 GLY A O 1
ATOM 2071 N N . SER A 1 268 ? 46.156 31.422 14.148 1 29.83 268 SER A N 1
ATOM 2072 C CA . SER A 1 268 ? 44.938 31.109 14.859 1 29.83 268 SER A CA 1
ATOM 2073 C C . SER A 1 268 ? 44.094 30.078 14.094 1 29.83 268 SER A C 1
ATOM 2075 O O . SER A 1 268 ? 43.781 30.297 12.914 1 29.83 268 SER A O 1
ATOM 2077 N N . GLN A 1 269 ? 44.375 28.906 14.289 1 31.44 269 GLN A N 1
ATOM 2078 C CA . GLN A 1 269 ? 43.469 27.875 13.805 1 31.44 269 GLN A CA 1
ATOM 2079 C C . GLN A 1 269 ? 42 28.203 14.164 1 31.44 269 GLN A C 1
ATOM 2081 O O . GLN A 1 269 ? 41.594 27.953 15.289 1 31.44 269 GLN A O 1
ATOM 2086 N N . ALA A 1 270 ? 41.562 29.438 13.656 1 31.67 270 ALA A N 1
ATOM 2087 C CA . ALA A 1 270 ? 40.125 29.578 13.633 1 31.67 270 ALA A CA 1
ATOM 2088 C C . ALA A 1 270 ? 39.438 28.25 13.328 1 31.67 270 ALA A C 1
ATOM 2090 O O . ALA A 1 270 ? 39.688 27.656 12.281 1 31.67 270 ALA A O 1
ATOM 2091 N N . VAL A 1 271 ? 39.219 27.516 14.281 1 33.53 271 VAL A N 1
ATOM 2092 C CA . VAL A 1 271 ? 38.188 26.5 14.172 1 33.53 271 VAL A CA 1
ATOM 2093 C C . VAL A 1 271 ? 37.062 26.984 13.25 1 33.53 271 VAL A C 1
ATOM 2095 O O . VAL A 1 271 ? 36.406 27.984 13.539 1 33.53 271 VAL A O 1
ATOM 2098 N N . SER A 1 272 ? 37.375 27 11.961 1 31.61 272 SER A N 1
ATOM 2099 C CA . SER A 1 272 ? 36.312 27.375 11.039 1 31.61 272 SER A CA 1
ATOM 2100 C C . SER A 1 272 ? 34.969 26.844 11.508 1 31.61 272 SER A C 1
ATOM 2102 O O . SER A 1 272 ? 34.781 25.625 11.641 1 31.61 272 SER A O 1
ATOM 2104 N N . MET A 1 273 ? 34.344 27.391 12.555 1 34.88 273 MET A N 1
ATOM 2105 C CA . MET A 1 273 ? 32.906 27.266 12.797 1 34.88 273 MET A CA 1
ATOM 2106 C C . MET A 1 273 ? 32.156 26.891 11.508 1 34.88 273 MET A C 1
ATOM 2108 O O . MET A 1 273 ? 30.953 26.734 11.508 1 34.88 273 MET A O 1
ATOM 2112 N N . ASP A 1 274 ? 32.812 27.125 10.312 1 35.62 274 ASP A N 1
ATOM 2113 C CA . ASP A 1 274 ? 32.156 27.078 9 1 35.62 274 ASP A CA 1
ATOM 2114 C C . ASP A 1 274 ? 31.75 25.641 8.641 1 35.62 274 ASP A C 1
ATOM 2116 O O . ASP A 1 274 ? 31.328 25.375 7.516 1 35.62 274 ASP A O 1
ATOM 2120 N N . VAL A 1 275 ? 32.281 24.719 9.289 1 37.59 275 VAL A N 1
ATOM 2121 C CA . VAL A 1 275 ? 31.969 23.391 8.766 1 37.59 275 VAL A CA 1
ATOM 2122 C C . VAL A 1 275 ? 30.5 23.062 9.008 1 37.59 275 VAL A C 1
ATOM 2124 O O . VAL A 1 275 ? 30.156 22.391 9.977 1 37.59 275 VAL A O 1
ATOM 2127 N N . PHE A 1 276 ? 29.625 23.922 9.445 1 39.88 276 PHE A N 1
ATOM 2128 C CA . PHE A 1 276 ? 28.219 23.547 9.281 1 39.88 276 PHE A CA 1
ATOM 2129 C C . PHE A 1 276 ? 28.016 22.797 7.973 1 39.88 276 PHE A C 1
ATOM 2131 O O . PHE A 1 276 ? 28.141 23.375 6.895 1 39.88 276 PHE A O 1
ATOM 2138 N N . ARG A 1 277 ? 28.547 21.641 7.836 1 45.16 277 ARG A N 1
ATOM 2139 C CA . ARG A 1 277 ? 28.266 20.812 6.676 1 45.16 277 ARG A CA 1
ATOM 2140 C C . ARG A 1 277 ? 26.906 21.156 6.066 1 45.16 277 ARG A C 1
ATOM 2142 O O . ARG A 1 277 ? 25.891 21.109 6.75 1 45.16 277 ARG A O 1
ATOM 2149 N N . GLU A 1 278 ? 26.688 22.156 5.18 1 59.44 278 GLU A N 1
ATOM 2150 C CA . GLU A 1 278 ? 25.594 22.609 4.332 1 59.44 278 GLU A CA 1
ATOM 2151 C C . GLU A 1 278 ? 24.828 21.438 3.734 1 59.44 278 GLU A C 1
ATOM 2153 O O . GLU A 1 278 ? 25.266 20.844 2.736 1 59.44 278 GLU A O 1
ATOM 2158 N N . CYS A 1 279 ? 24.094 20.656 4.539 1 76.88 279 CYS A N 1
ATOM 2159 C CA . CYS A 1 279 ? 23.219 19.625 3.98 1 76.88 279 CYS A CA 1
ATOM 2160 C C . CYS A 1 279 ? 22.047 20.25 3.232 1 76.88 279 CYS A C 1
ATOM 2162 O O . CYS A 1 279 ? 21.438 21.203 3.711 1 76.88 279 CYS A O 1
ATOM 2164 N N . SER A 1 280 ? 22.016 19.828 2.051 1 79.56 280 SER A N 1
ATOM 2165 C CA . SER A 1 280 ? 20.891 20.312 1.253 1 79.56 280 SER A CA 1
ATOM 2166 C C . SER A 1 280 ? 19.562 19.844 1.84 1 79.56 280 SER A C 1
ATOM 2168 O O . SER A 1 280 ? 18.609 20.625 1.937 1 79.56 280 SER A O 1
ATOM 2170 N N . ASP A 1 281 ? 19.531 18.578 2.25 1 90.31 281 ASP A N 1
ATOM 2171 C CA . ASP A 1 281 ? 18.375 18.031 2.932 1 90.31 281 ASP A CA 1
ATOM 2172 C C . ASP A 1 281 ? 18.562 18.031 4.445 1 90.31 281 ASP A C 1
ATOM 2174 O O . ASP A 1 281 ? 19.578 17.516 4.945 1 90.31 281 ASP A O 1
ATOM 2178 N N . ARG A 1 282 ? 17.547 18.609 5.148 1 90.81 282 ARG A N 1
ATOM 2179 C CA . ARG A 1 282 ? 17.75 18.766 6.582 1 90.81 282 ARG A CA 1
ATOM 2180 C C . ARG A 1 282 ? 16.422 18.875 7.32 1 90.81 282 ARG A C 1
ATOM 2182 O O . ARG A 1 282 ? 15.398 19.188 6.715 1 90.81 282 ARG A O 1
ATOM 2189 N N . VAL A 1 283 ? 16.516 18.578 8.578 1 92.25 283 VAL A N 1
ATOM 2190 C CA . VAL A 1 283 ? 15.438 18.828 9.531 1 92.25 283 VAL A CA 1
ATOM 2191 C C . VAL A 1 283 ? 15.922 19.781 10.625 1 92.25 283 VAL A C 1
ATOM 2193 O O . VAL A 1 283 ? 16.984 19.547 11.219 1 92.25 283 VAL A O 1
ATOM 2196 N N . MET A 1 284 ? 15.203 20.812 10.812 1 90 284 MET A N 1
ATOM 2197 C CA . MET A 1 284 ? 15.586 21.812 11.805 1 90 284 MET A CA 1
ATOM 2198 C C . MET A 1 284 ? 14.695 21.719 13.039 1 90 284 MET A C 1
ATOM 2200 O O . MET A 1 284 ? 13.469 21.688 12.922 1 90 284 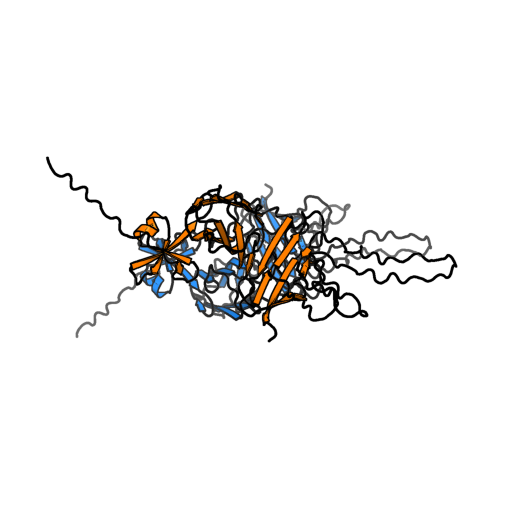MET A O 1
ATOM 2204 N N . MET A 1 285 ? 15.281 21.672 14.133 1 88.38 285 MET A N 1
ATOM 2205 C CA . MET A 1 285 ? 14.586 21.656 15.414 1 88.38 285 MET A CA 1
ATOM 2206 C C . MET A 1 285 ? 15.203 22.656 16.391 1 88.38 285 MET A C 1
ATOM 2208 O O . MET A 1 285 ? 16.422 22.703 16.531 1 88.38 285 MET A O 1
ATOM 2212 N N . PRO A 1 286 ? 14.359 23.438 16.938 1 82.5 286 PRO A N 1
ATOM 2213 C CA . PRO A 1 286 ? 14.914 24.375 17.922 1 82.5 286 PRO A CA 1
ATOM 2214 C C . PRO A 1 286 ? 15.562 23.672 19.109 1 82.5 286 PRO A C 1
ATOM 2216 O O . PRO A 1 286 ? 15.117 22.578 19.5 1 82.5 286 PRO A O 1
ATOM 2219 N N . CYS A 1 287 ? 16.703 24.062 19.516 1 72.12 287 CYS A N 1
ATOM 2220 C CA . CYS A 1 287 ? 17.344 23.5 20.688 1 72.12 287 CYS A CA 1
ATOM 2221 C C . CYS A 1 287 ? 17.766 24.594 21.656 1 72.12 287 CYS A C 1
ATOM 2223 O O . CYS A 1 287 ? 17.797 25.766 21.297 1 72.12 287 CYS A O 1
ATOM 2225 N N . ASP A 1 288 ? 17.828 24.25 22.953 1 68.75 288 ASP A N 1
ATOM 2226 C CA . ASP A 1 288 ? 18.172 25.172 24.031 1 68.75 288 ASP A CA 1
ATOM 2227 C C . ASP A 1 288 ? 19.609 25.641 23.906 1 68.75 288 ASP A C 1
ATOM 2229 O O . ASP A 1 288 ? 20.516 24.844 23.625 1 68.75 288 ASP A O 1
ATOM 2233 N N . SER A 1 289 ? 19.906 26.828 23.344 1 53.19 289 SER A N 1
ATOM 2234 C CA . SER A 1 289 ? 21.266 27.344 23.375 1 53.19 289 SER A CA 1
ATOM 2235 C C . SER A 1 289 ? 21.781 27.469 24.797 1 53.19 289 SER A C 1
ATOM 2237 O O . SER A 1 289 ? 21.094 27.984 25.672 1 53.19 289 SER A O 1
ATOM 2239 N N . GLU A 1 290 ? 22.438 26.547 25.359 1 45.97 290 GLU A N 1
ATOM 2240 C CA . GLU A 1 290 ? 23.125 26.922 26.594 1 45.97 290 GLU A CA 1
ATOM 2241 C C . GLU A 1 290 ? 24.047 28.109 26.359 1 45.97 290 GLU A C 1
ATOM 2243 O O . GLU A 1 290 ? 25.156 27.953 25.844 1 45.97 290 GLU A O 1
ATOM 2248 N N . GLU A 1 291 ? 23.656 29.172 25.922 1 40.62 291 GLU A N 1
ATOM 2249 C CA . GLU A 1 291 ? 24.609 30.266 26.031 1 40.62 291 GLU A CA 1
ATOM 2250 C C . GLU A 1 291 ? 25.375 30.203 27.344 1 40.62 291 GLU A C 1
ATOM 2252 O O . GLU A 1 291 ? 26.578 30.5 27.391 1 40.62 291 GLU A O 1
ATOM 2257 N N . PHE A 1 292 ? 24.719 30.578 28.562 1 36.75 292 PHE A N 1
ATOM 2258 C CA . PHE A 1 292 ? 25.344 31.078 29.766 1 36.75 292 PHE A CA 1
ATOM 2259 C C . PHE A 1 292 ? 26.109 29.984 30.484 1 36.75 292 PHE A C 1
ATOM 2261 O O . PHE A 1 292 ? 26.344 30.062 31.688 1 36.75 292 PHE A O 1
ATOM 2268 N N . ILE A 1 293 ? 26.031 28.828 30.375 1 38.22 293 ILE A N 1
ATOM 2269 C CA . ILE A 1 293 ? 26.766 28.188 31.469 1 38.22 293 ILE A CA 1
ATOM 2270 C C . ILE A 1 293 ? 28.234 28.641 31.438 1 38.22 293 ILE A C 1
ATOM 2272 O O . ILE A 1 293 ? 28.719 29.109 30.422 1 38.22 293 ILE A O 1
ATOM 2276 N N . THR A 1 294 ? 29.109 27.797 32.469 1 36.75 294 THR A N 1
ATOM 2277 C CA . THR A 1 294 ? 30.438 28 33.062 1 36.75 294 THR A CA 1
ATOM 2278 C C . THR A 1 294 ? 31.5 28.094 31.969 1 36.75 294 THR A C 1
ATOM 2280 O O . THR A 1 294 ? 31.328 27.547 30.875 1 36.75 294 THR A O 1
ATOM 2283 N N . PRO A 1 295 ? 32.625 28.828 32.219 1 36.66 295 PRO A N 1
ATOM 2284 C CA . PRO A 1 295 ? 33.906 29.094 31.547 1 36.66 295 PRO A CA 1
ATOM 2285 C C . PRO A 1 295 ? 34.438 27.891 30.781 1 36.66 295 PRO A C 1
ATOM 2287 O O . PRO A 1 295 ? 35.219 28.047 29.844 1 36.66 295 PRO A O 1
ATOM 2290 N N . GLN A 1 296 ? 34.562 26.719 31.5 1 34.59 296 GLN A N 1
ATOM 2291 C CA . GLN A 1 296 ? 35.5 25.734 30.969 1 34.59 296 GLN A CA 1
ATOM 2292 C C . GLN A 1 296 ? 34.938 25.094 29.703 1 34.59 296 GLN A C 1
ATOM 2294 O O . GLN A 1 296 ? 35.688 24.719 28.797 1 34.59 296 GLN A O 1
ATOM 2299 N N . GLY A 1 297 ? 34.031 24 29.953 1 35.97 297 GLY A N 1
ATOM 2300 C CA . GLY A 1 297 ? 33.844 22.984 28.922 1 35.97 297 GLY A CA 1
ATOM 2301 C C . GLY A 1 297 ? 33.094 23.5 27.703 1 35.97 297 GLY A C 1
ATOM 2302 O O . GLY A 1 297 ? 32.5 24.594 27.75 1 35.97 297 GLY A O 1
ATOM 2303 N N . GLY A 1 298 ? 33.25 22.844 26.469 1 36.34 298 GLY A N 1
ATOM 2304 C CA . GLY A 1 298 ? 32.844 23.109 25.094 1 36.34 298 GLY A CA 1
ATOM 2305 C C . GLY A 1 298 ? 31.375 23.422 24.922 1 36.34 298 GLY A C 1
ATOM 2306 O O . GLY A 1 298 ? 30.578 23.078 25.797 1 36.34 298 GLY A O 1
ATOM 2307 N N . PRO A 1 299 ? 31.031 24.516 24.391 1 37.41 299 PRO A N 1
ATOM 2308 C CA . PRO A 1 299 ? 29.656 24.938 24.031 1 37.41 299 PRO A CA 1
ATOM 2309 C C . PRO A 1 299 ? 28.781 23.766 23.594 1 37.41 299 PRO A C 1
ATOM 2311 O O . PRO A 1 299 ? 29.172 23 22.703 1 37.41 299 PRO A O 1
ATOM 2314 N N . GLY A 1 300 ? 28.266 22.938 24.391 1 42.19 300 GLY A N 1
ATOM 2315 C CA . GLY A 1 300 ? 27.266 22 23.906 1 42.19 300 GLY A CA 1
ATOM 2316 C C . GLY A 1 300 ? 26.391 22.578 22.797 1 42.19 300 GLY A C 1
ATOM 2317 O O . GLY A 1 300 ? 25.562 23.453 23.062 1 42.19 300 GLY A O 1
ATOM 2318 N N . ILE A 1 301 ? 26.875 22.922 21.531 1 45.5 301 ILE A N 1
ATOM 2319 C CA . ILE A 1 301 ? 26.328 23.469 20.281 1 45.5 301 ILE A CA 1
ATOM 2320 C C . ILE A 1 301 ? 25.016 22.781 19.953 1 45.5 301 ILE A C 1
ATOM 2322 O O . ILE A 1 301 ? 24.969 21.562 19.766 1 45.5 301 ILE A O 1
ATOM 2326 N N . CYS A 1 302 ? 23.922 23.188 20.531 1 56.44 302 CYS A N 1
ATOM 2327 C CA . CYS A 1 302 ? 22.625 22.672 20.109 1 56.44 302 CYS A CA 1
ATOM 2328 C C . CYS A 1 302 ? 22.531 22.609 18.594 1 56.44 302 CYS A C 1
ATOM 2330 O O . CYS A 1 302 ? 22.781 23.609 17.922 1 56.44 302 CYS A O 1
ATOM 2332 N N . ASP A 1 303 ? 22.625 21.453 18.062 1 59.09 303 ASP A N 1
ATOM 2333 C CA . ASP A 1 303 ? 22.531 21.25 16.625 1 59.09 303 ASP A CA 1
ATOM 2334 C C . ASP A 1 303 ? 21.109 21.453 16.125 1 59.09 303 ASP A C 1
ATOM 2336 O O . ASP A 1 303 ? 20.219 20.672 16.438 1 59.09 303 ASP A O 1
ATOM 2340 N N . LEU A 1 304 ? 20.875 22.75 15.57 1 67.88 304 LEU A N 1
ATOM 2341 C CA . LEU A 1 304 ? 19.594 23.141 14.992 1 67.88 304 LEU A CA 1
ATOM 2342 C C . LEU A 1 304 ? 19.312 22.328 13.727 1 67.88 304 LEU A C 1
ATOM 2344 O O . LEU A 1 304 ? 18.172 22 13.43 1 67.88 304 LEU A O 1
ATOM 2348 N N . LEU A 1 305 ? 20.406 21.938 13.195 1 74.44 305 LEU A N 1
ATOM 2349 C CA . LEU A 1 305 ? 20.281 21.312 11.883 1 74.44 305 LEU A CA 1
ATOM 2350 C C . LEU A 1 305 ? 20.656 19.828 11.953 1 74.44 305 LEU A C 1
ATOM 2352 O O . LEU A 1 305 ? 21.719 19.469 12.477 1 74.44 305 LEU A O 1
ATOM 2356 N N . HIS A 1 306 ? 19.75 19.016 11.516 1 78.44 306 HIS A N 1
ATOM 2357 C CA . HIS A 1 306 ? 20 17.578 11.5 1 78.44 306 HIS A CA 1
ATOM 2358 C C . HIS A 1 306 ? 19.922 17.031 10.078 1 78.44 306 HIS A C 1
ATOM 2360 O O . HIS A 1 306 ? 18.938 17.234 9.375 1 78.44 306 HIS A O 1
ATOM 2366 N N . CYS A 1 307 ? 20.969 16.391 9.688 1 85.31 307 CYS A N 1
ATOM 2367 C CA . CYS A 1 307 ? 21.031 15.758 8.375 1 85.31 307 CYS A CA 1
ATOM 2368 C C . CYS A 1 307 ? 21.938 14.531 8.414 1 85.31 307 CYS A C 1
ATOM 2370 O O . CYS A 1 307 ? 22.484 14.188 9.461 1 85.31 307 CYS A O 1
ATOM 2372 N N . GLY A 1 308 ? 21.938 13.781 7.359 1 86.38 308 GLY A N 1
ATOM 2373 C CA . GLY A 1 308 ? 22.75 12.578 7.277 1 86.38 308 GLY A CA 1
ATOM 2374 C C . GLY A 1 308 ? 22.031 11.344 7.789 1 86.38 308 GLY A C 1
ATOM 2375 O O . GLY A 1 308 ? 20.828 11.18 7.566 1 86.38 308 GLY A O 1
ATOM 2376 N N . ASN A 1 309 ? 22.781 10.469 8.375 1 86.56 309 ASN A N 1
ATOM 2377 C CA . ASN A 1 309 ? 22.203 9.18 8.75 1 86.56 309 ASN A CA 1
ATOM 2378 C C . ASN A 1 309 ? 22.172 9 10.266 1 86.56 309 ASN A C 1
ATOM 2380 O O . ASN A 1 309 ? 22.031 7.883 10.758 1 86.56 309 ASN A O 1
ATOM 2384 N N . ASN A 1 310 ? 22.422 10.102 10.922 1 81.88 310 ASN A N 1
ATOM 2385 C CA . ASN A 1 310 ? 22.344 10.078 12.375 1 81.88 310 ASN A CA 1
ATOM 2386 C C . ASN A 1 310 ? 21.609 11.305 12.914 1 81.88 310 ASN A C 1
ATOM 2388 O O . ASN A 1 310 ? 21.922 12.438 12.555 1 81.88 310 ASN A O 1
ATOM 2392 N N . PHE A 1 311 ? 20.75 11 13.719 1 85.12 311 PHE A N 1
ATOM 2393 C CA . PHE A 1 311 ? 19.953 12.07 14.32 1 85.12 311 PHE A CA 1
ATOM 2394 C C . PHE A 1 311 ? 20.766 12.789 15.398 1 85.12 311 PHE A C 1
ATOM 2396 O O . PHE A 1 311 ? 20.703 14.016 15.508 1 85.12 311 PHE A O 1
ATOM 2403 N N . CYS A 1 312 ? 21.531 12 16.109 1 77.06 312 CYS A N 1
ATOM 2404 C CA . CYS A 1 312 ? 22.359 12.57 17.172 1 77.06 312 CYS A CA 1
ATOM 2405 C C . CYS A 1 312 ? 23.828 12.602 16.766 1 77.06 312 CYS A C 1
ATOM 2407 O O . CYS A 1 312 ? 24.297 11.703 16.078 1 77.06 312 CYS A O 1
ATOM 2409 N N . THR A 1 313 ? 24.5 13.766 16.844 1 63.12 313 THR A N 1
ATOM 2410 C CA . THR A 1 313 ? 25.906 13.914 16.484 1 63.12 313 THR A CA 1
ATOM 2411 C C . THR A 1 313 ? 26.781 13.031 17.375 1 63.12 313 THR A C 1
ATOM 2413 O O . THR A 1 313 ? 27.812 12.523 16.938 1 63.12 313 THR A O 1
ATOM 2416 N N . ASP A 1 314 ? 26.562 13.156 18.703 1 57.12 314 ASP A N 1
ATOM 2417 C CA . ASP A 1 314 ? 27.469 12.477 19.609 1 57.12 314 ASP A CA 1
ATOM 2418 C C . ASP A 1 314 ? 27.016 11.039 19.875 1 57.12 314 ASP A C 1
ATOM 2420 O O . ASP A 1 314 ? 25.828 10.75 19.859 1 57.12 314 ASP A O 1
ATOM 2424 N N . LYS A 1 315 ? 27.828 10.055 19.391 1 53.19 315 LYS A N 1
ATOM 2425 C CA . LYS A 1 315 ? 27.703 8.609 19.609 1 53.19 315 LYS A CA 1
ATOM 2426 C C . LYS A 1 315 ? 26.953 8.305 20.906 1 53.19 315 LYS A C 1
ATOM 2428 O O . LYS A 1 315 ? 27.188 7.273 21.531 1 53.19 315 LYS A O 1
ATOM 2433 N N . GLU A 1 316 ? 26.25 9.211 21.578 1 54.12 316 GLU A N 1
ATOM 2434 C CA . GLU A 1 316 ? 25.562 8.805 22.797 1 54.12 316 GLU A CA 1
ATOM 2435 C C . GLU A 1 316 ? 24.406 7.859 22.484 1 54.12 316 GLU A C 1
ATOM 2437 O O . GLU A 1 316 ? 23.594 8.141 21.609 1 54.12 316 GLU A O 1
ATOM 2442 N N . THR A 1 317 ? 24.484 6.66 22.797 1 59.28 317 THR A N 1
ATOM 2443 C CA . THR A 1 317 ? 23.453 5.629 22.797 1 59.28 317 THR A CA 1
ATOM 2444 C C . THR A 1 317 ? 22.719 5.582 24.125 1 59.28 317 THR A C 1
ATOM 2446 O O . THR A 1 317 ? 23.344 5.461 25.188 1 59.28 317 THR A O 1
ATOM 2449 N N . PRO A 1 318 ? 21.312 5.844 24.219 1 64.06 318 PRO A N 1
ATOM 2450 C CA . PRO A 1 318 ? 20.375 6.023 23.109 1 64.06 318 PRO A CA 1
ATOM 2451 C C . PRO A 1 318 ? 20.281 7.477 22.641 1 64.06 318 PRO A C 1
ATOM 2453 O O . PRO A 1 318 ? 20.359 8.398 23.469 1 64.06 318 PRO A O 1
ATOM 2456 N N . CYS A 1 319 ? 20.109 7.727 21.344 1 80.56 319 CYS A N 1
ATOM 2457 C CA . CYS A 1 319 ? 20.016 9.055 20.75 1 80.56 319 CYS A CA 1
ATOM 2458 C C . CYS A 1 319 ? 18.719 9.734 21.156 1 80.56 319 CYS A C 1
ATOM 2460 O O . CYS A 1 319 ? 17.625 9.258 20.828 1 80.56 319 CYS A O 1
ATOM 2462 N N . ARG A 1 320 ? 18.844 10.75 22.047 1 84.75 320 ARG A N 1
ATOM 2463 C CA . ARG A 1 320 ? 17.703 11.508 22.547 1 84.75 320 ARG A CA 1
ATOM 2464 C C . ARG A 1 320 ? 18.016 12.992 22.625 1 84.75 320 ARG A C 1
ATOM 2466 O O . ARG A 1 320 ? 19.047 13.383 23.188 1 84.75 320 ARG A O 1
ATOM 2473 N N . ILE A 1 321 ? 17.188 13.844 21.984 1 84.25 321 ILE A N 1
ATOM 2474 C CA . ILE A 1 321 ? 17.359 15.297 22.031 1 84.25 321 ILE A CA 1
ATOM 2475 C C . ILE A 1 321 ? 16.188 15.93 22.781 1 84.25 321 ILE A C 1
ATOM 2477 O O . ILE A 1 321 ? 15.031 15.586 22.531 1 84.25 321 ILE A O 1
ATOM 2481 N N . GLU A 1 322 ? 16.516 16.828 23.656 1 86.62 322 GLU A N 1
ATOM 2482 C CA . GLU A 1 322 ? 15.484 17.516 24.422 1 86.62 322 GLU A CA 1
ATOM 2483 C C . GLU A 1 322 ? 15.492 19.016 24.125 1 86.62 322 GLU A C 1
ATOM 2485 O O . GLU A 1 322 ? 16.562 19.609 23.938 1 86.62 322 GLU A O 1
ATOM 2490 N N . SER A 1 323 ? 14.383 19.562 24.031 1 88 323 SER A N 1
ATOM 2491 C CA . SER A 1 323 ? 14.242 21 23.812 1 88 323 SER A CA 1
ATOM 2492 C C . SER A 1 323 ? 13.156 21.594 24.703 1 88 323 SER A C 1
ATOM 2494 O O . SER A 1 323 ? 12.117 20.984 24.922 1 88 323 SER A O 1
ATOM 2496 N N . SER A 1 324 ? 13.422 22.797 25.172 1 89.69 324 SER A N 1
ATOM 2497 C CA . SER A 1 324 ? 12.422 23.516 25.953 1 89.69 324 SER A CA 1
ATOM 2498 C C . SER A 1 324 ? 11.898 24.734 25.203 1 89.69 324 SER A C 1
ATOM 2500 O O . SER A 1 324 ? 11.156 25.547 25.75 1 89.69 324 SER A O 1
ATOM 2502 N N . THR A 1 325 ? 12.414 24.781 23.969 1 88.5 325 THR A N 1
ATOM 2503 C CA . THR A 1 325 ? 11.969 25.906 23.156 1 88.5 325 THR A CA 1
ATOM 2504 C C . THR A 1 325 ? 10.523 25.703 22.719 1 88.5 325 THR A C 1
ATOM 2506 O O . THR A 1 325 ? 10.164 24.656 22.188 1 88.5 325 THR A O 1
ATOM 2509 N N . THR A 1 326 ? 9.672 26.688 22.969 1 89.44 326 THR A N 1
ATOM 2510 C CA . THR A 1 326 ? 8.281 26.656 22.531 1 89.44 326 THR A CA 1
ATOM 2511 C C . THR A 1 326 ? 8 27.781 21.531 1 89.44 326 THR A C 1
ATOM 2513 O O . THR A 1 326 ? 8.609 28.844 21.609 1 89.44 326 THR A O 1
ATOM 2516 N N . PRO A 1 327 ? 7.027 27.547 20.531 1 91.25 327 PRO A N 1
ATOM 2517 C CA . PRO A 1 327 ? 6.27 26.312 20.297 1 91.25 327 PRO A CA 1
ATOM 2518 C C . PRO A 1 327 ? 7.148 25.156 19.828 1 91.25 327 PRO A C 1
ATOM 2520 O O . PRO A 1 327 ? 8.195 25.391 19.219 1 91.25 327 PRO A O 1
ATOM 2523 N N . PHE A 1 328 ? 6.703 23.938 20.203 1 94.56 328 PHE A N 1
ATOM 2524 C CA . PHE A 1 328 ? 7.414 22.766 19.719 1 94.56 328 PHE A CA 1
ATOM 2525 C C . PHE A 1 328 ? 7.23 22.594 18.219 1 94.56 328 PHE A C 1
ATOM 2527 O O . PHE A 1 328 ? 6.125 22.328 17.75 1 94.56 328 PHE A O 1
ATOM 2534 N N . VAL A 1 329 ? 8.344 22.781 17.469 1 93.75 329 VAL A N 1
ATOM 2535 C CA . VAL A 1 329 ? 8.219 22.75 16.016 1 93.75 329 VAL A CA 1
ATOM 2536 C C . VAL A 1 329 ? 9.422 22.031 15.406 1 93.75 329 VAL A C 1
ATOM 2538 O O . VAL A 1 329 ? 10.5 22 16 1 93.75 329 VAL A O 1
ATOM 2541 N N . MET A 1 330 ? 9.148 21.422 14.297 1 94.25 330 MET A N 1
ATOM 2542 C CA . MET A 1 330 ? 10.172 20.859 13.414 1 94.25 330 MET A CA 1
ATOM 2543 C C . MET A 1 330 ? 9.961 21.328 11.977 1 94.25 330 MET A C 1
ATOM 2545 O O . MET A 1 330 ? 8.836 21.312 11.469 1 94.25 330 MET A O 1
ATOM 2549 N N . ARG A 1 331 ? 11.039 21.766 11.391 1 94.06 331 ARG A N 1
ATOM 2550 C CA . ARG A 1 331 ? 10.93 22.156 9.992 1 94.06 331 ARG A CA 1
ATOM 2551 C C . ARG A 1 331 ? 11.641 21.156 9.086 1 94.06 331 ARG A C 1
ATOM 2553 O O . ARG A 1 331 ? 12.82 20.859 9.297 1 94.06 331 ARG A O 1
ATOM 2560 N N . VAL A 1 332 ? 10.953 20.625 8.141 1 95.62 332 VAL A N 1
ATOM 2561 C CA . VAL A 1 332 ? 11.5 19.703 7.145 1 95.62 332 VAL A CA 1
ATOM 2562 C C . VAL A 1 332 ? 11.836 20.469 5.863 1 95.62 332 VAL A C 1
ATOM 2564 O O . VAL A 1 332 ? 10.969 21.094 5.254 1 95.62 332 VAL A O 1
ATOM 2567 N N . GLN A 1 333 ? 13.102 20.406 5.488 1 93.81 333 GLN A N 1
ATOM 2568 C CA . GLN A 1 333 ? 13.57 21.062 4.273 1 93.81 333 GLN A CA 1
ATOM 2569 C C . GLN A 1 333 ? 14.375 20.109 3.4 1 93.81 333 GLN A C 1
ATOM 2571 O O . GLN A 1 333 ? 15.531 19.812 3.709 1 93.81 333 GLN A O 1
ATOM 2576 N N . PHE A 1 334 ? 13.75 19.656 2.34 1 94.25 334 PHE A N 1
ATOM 2577 C CA . PHE A 1 334 ? 14.406 18.781 1.374 1 94.25 334 PHE A CA 1
ATOM 2578 C C . PHE A 1 334 ? 14.531 19.484 0.021 1 94.25 334 PHE A C 1
ATOM 2580 O O . PHE A 1 334 ? 13.555 20.016 -0.505 1 94.25 334 PHE A O 1
ATOM 2587 N N . GLY A 1 335 ?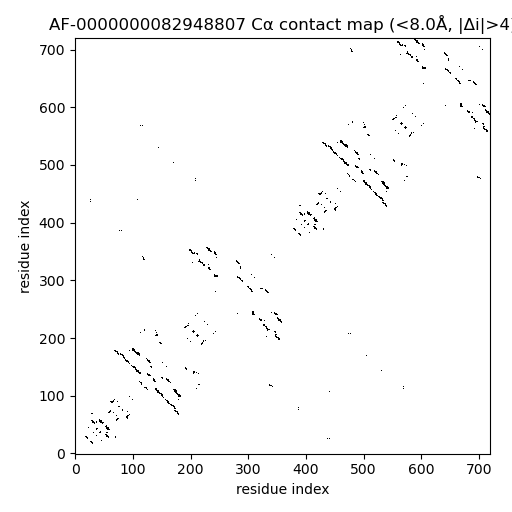 15.648 19.391 -0.604 1 91.06 335 GLY A N 1
ATOM 2588 C CA . GLY A 1 335 ? 15.953 20.078 -1.846 1 91.06 335 GLY A CA 1
ATOM 2589 C C . GLY A 1 335 ? 15.367 19.406 -3.068 1 91.06 335 GLY A C 1
ATOM 2590 O O . GLY A 1 335 ? 14.602 18.453 -2.945 1 91.06 335 GLY A O 1
ATOM 2591 N N . PRO A 1 336 ? 15.469 19.891 -4.391 1 87.62 336 PRO A N 1
ATOM 2592 C CA . PRO A 1 336 ? 14.82 19.438 -5.625 1 87.62 336 PRO A CA 1
ATOM 2593 C C . PRO A 1 336 ? 15.266 18.031 -6.051 1 87.62 336 PRO A C 1
ATOM 2595 O O . PRO A 1 336 ? 14.617 17.406 -6.891 1 87.62 336 PRO A O 1
ATOM 2598 N N . GLY A 1 337 ? 16.031 17.266 -5.629 1 79.75 337 GLY A N 1
ATOM 2599 C CA . GLY A 1 337 ? 16.406 15.914 -6.02 1 79.75 337 GLY A CA 1
ATOM 2600 C C . GLY A 1 337 ? 17.656 15.867 -6.863 1 79.75 337 GLY A C 1
ATOM 2601 O O . GLY A 1 337 ? 17.938 14.859 -7.52 1 79.75 337 GLY A O 1
ATOM 2602 N N . ASN A 1 338 ? 18.422 16.703 -7.133 1 64.12 338 ASN A N 1
ATOM 2603 C CA . ASN A 1 338 ? 19.5 16.703 -8.109 1 64.12 338 ASN A CA 1
ATOM 2604 C C . ASN A 1 338 ? 20.625 15.758 -7.699 1 64.12 338 ASN A C 1
ATOM 2606 O O . ASN A 1 338 ? 21.594 15.594 -8.438 1 64.12 338 ASN A O 1
ATOM 2610 N N . ARG A 1 339 ? 20.422 14.969 -6.715 1 65.56 339 ARG A N 1
ATOM 2611 C CA . ARG A 1 339 ? 21.562 14.133 -6.348 1 65.56 339 ARG A CA 1
ATOM 2612 C C . ARG A 1 339 ? 21.203 12.656 -6.438 1 65.56 339 ARG A C 1
ATOM 2614 O O . ARG A 1 339 ? 20.141 12.234 -5.977 1 65.56 339 ARG A O 1
ATOM 2621 N N . GLU A 1 340 ? 21.969 11.945 -7.316 1 65.06 340 GLU A N 1
ATOM 2622 C CA . GLU A 1 340 ? 21.859 10.492 -7.355 1 65.06 340 GLU A CA 1
ATOM 2623 C C . GLU A 1 340 ? 22.375 9.859 -6.07 1 65.06 340 GLU A C 1
ATOM 2625 O O . GLU A 1 340 ? 23.594 9.672 -5.91 1 65.06 340 GLU A O 1
ATOM 2630 N N . GLU A 1 341 ? 21.453 9.672 -5.195 1 79.31 341 GLU A N 1
ATOM 2631 C CA . GLU A 1 341 ? 21.859 9.125 -3.902 1 79.31 341 GLU A CA 1
ATOM 2632 C C . GLU A 1 341 ? 21.219 7.762 -3.654 1 79.31 341 GLU A C 1
ATOM 2634 O O . GLU A 1 341 ? 20.188 7.441 -4.25 1 79.31 341 GLU A O 1
ATOM 2639 N N . ASN A 1 342 ? 21.938 6.969 -2.934 1 85.12 342 ASN A N 1
ATOM 2640 C CA . ASN A 1 342 ? 21.375 5.691 -2.508 1 85.12 342 ASN A CA 1
ATOM 2641 C C . ASN A 1 342 ? 20.078 5.875 -1.724 1 85.12 342 ASN A C 1
ATOM 2643 O O . ASN A 1 342 ? 20.062 6.559 -0.7 1 85.12 342 ASN A O 1
ATOM 2647 N N . PRO A 1 343 ? 19.062 5.266 -2.213 1 87.81 343 PRO A N 1
ATOM 2648 C CA . PRO A 1 343 ? 17.781 5.441 -1.529 1 87.81 343 PRO A CA 1
ATOM 2649 C C . PRO A 1 343 ? 17.812 4.969 -0.078 1 87.81 343 PRO A C 1
ATOM 2651 O O . PRO A 1 343 ? 17.062 5.484 0.761 1 87.81 343 PRO A O 1
ATOM 2654 N N . GLU A 1 344 ? 18.719 4.078 0.206 1 87.56 344 GLU A N 1
ATOM 2655 C CA . GLU A 1 344 ? 18.797 3.537 1.561 1 87.56 344 GLU A CA 1
ATOM 2656 C C . GLU A 1 344 ? 19.328 4.586 2.539 1 87.56 344 GLU A C 1
ATOM 2658 O O . GLU A 1 344 ? 19.141 4.457 3.752 1 87.56 344 GLU A O 1
ATOM 2663 N N . ASP A 1 345 ? 19.938 5.59 2.041 1 90 345 ASP A N 1
ATOM 2664 C CA . ASP A 1 345 ? 20.438 6.68 2.881 1 90 345 ASP A CA 1
ATOM 2665 C C . ASP A 1 345 ? 19.453 7.844 2.898 1 90 345 ASP A C 1
ATOM 2667 O O . ASP A 1 345 ? 19.719 8.883 3.512 1 90 345 ASP A O 1
ATOM 2671 N N . ASN A 1 346 ? 18.344 7.648 2.258 1 92.75 346 ASN A N 1
ATOM 2672 C CA . ASN A 1 346 ? 17.406 8.75 2.084 1 92.75 346 ASN A CA 1
ATOM 2673 C C . ASN A 1 346 ? 15.977 8.32 2.377 1 92.75 346 ASN A C 1
ATOM 2675 O O . ASN A 1 346 ? 15.047 8.703 1.665 1 92.75 346 ASN A O 1
ATOM 2679 N N . LEU A 1 347 ? 15.766 7.551 3.406 1 93.94 347 LEU A N 1
ATOM 2680 C CA . LEU A 1 347 ? 14.453 7.02 3.762 1 93.94 347 LEU A CA 1
ATOM 2681 C C . LEU A 1 347 ? 13.555 8.117 4.309 1 93.94 347 LEU A C 1
ATOM 2683 O O . LEU A 1 347 ? 12.336 8.078 4.129 1 93.94 347 LEU A O 1
ATOM 2687 N N . GLY A 1 348 ? 14.102 9.023 4.957 1 95.94 348 GLY A N 1
ATOM 2688 C CA . GLY A 1 348 ? 13.359 10.039 5.684 1 95.94 348 GLY A CA 1
ATOM 2689 C C . GLY A 1 348 ? 13.531 9.945 7.188 1 95.94 348 GLY A C 1
ATOM 2690 O O . GLY A 1 348 ? 14.602 9.57 7.672 1 95.94 348 GLY A O 1
ATOM 2691 N N . MET A 1 349 ? 12.508 10.391 7.84 1 96.25 349 MET A N 1
ATOM 2692 C CA . MET A 1 349 ? 12.648 10.453 9.289 1 96.25 349 MET A CA 1
ATOM 2693 C C . MET A 1 349 ? 11.383 9.938 9.977 1 96.25 349 MET A C 1
ATOM 2695 O O . MET A 1 349 ? 10.273 10.242 9.547 1 96.25 349 MET A O 1
ATOM 2699 N N . CYS A 1 350 ? 11.562 9.195 10.992 1 96.38 350 CYS A N 1
ATOM 2700 C CA . CYS A 1 350 ? 10.547 8.82 11.969 1 96.38 350 CYS A CA 1
ATOM 2701 C C . CYS A 1 350 ? 11.016 9.125 13.383 1 96.38 350 CYS A C 1
ATOM 2703 O O . CYS A 1 350 ? 12.008 8.562 13.852 1 96.38 350 CYS A O 1
ATOM 2705 N N . ILE A 1 351 ? 10.336 10.023 14.07 1 95.94 351 ILE A N 1
ATOM 2706 C CA . ILE A 1 351 ? 10.742 10.484 15.391 1 95.94 351 ILE A CA 1
ATOM 2707 C C . ILE A 1 351 ? 9.586 10.289 16.375 1 95.94 351 ILE A C 1
ATOM 2709 O O . ILE A 1 351 ? 8.438 10.633 16.078 1 95.94 351 ILE A O 1
ATOM 2713 N N . ARG A 1 352 ? 9.906 9.742 17.453 1 96.56 352 ARG A N 1
ATOM 2714 C CA . ARG A 1 352 ? 8.984 9.727 18.578 1 96.56 352 ARG A CA 1
ATOM 2715 C C . ARG A 1 352 ? 9.227 10.914 19.516 1 96.56 352 ARG A C 1
ATOM 2717 O O . ARG A 1 352 ? 10.375 11.25 19.812 1 96.56 352 ARG A O 1
ATOM 2724 N N . TYR A 1 353 ? 8.211 11.539 19.906 1 96.94 353 TYR A N 1
ATOM 2725 C CA . TYR A 1 353 ? 8.375 12.641 20.844 1 96.94 353 TYR A CA 1
ATOM 2726 C C . TYR A 1 353 ? 7.641 12.352 22.156 1 96.94 353 TYR A C 1
ATOM 2728 O O . TYR A 1 353 ? 6.668 11.594 22.172 1 96.94 353 TYR A O 1
ATOM 2736 N N . GLU A 1 354 ? 8.133 12.922 23.203 1 97.69 354 GLU A N 1
ATOM 2737 C CA . GLU A 1 354 ? 7.543 12.859 24.547 1 97.69 354 GLU A CA 1
ATOM 2738 C C . GLU A 1 354 ? 7.688 14.188 25.281 1 97.69 354 GLU A C 1
ATOM 2740 O O . GLU A 1 354 ? 8.805 14.633 25.547 1 97.69 354 GLU A O 1
ATOM 2745 N N . GLN A 1 355 ? 6.594 14.734 25.578 1 97.31 355 GLN A N 1
ATOM 2746 C CA . GLN A 1 355 ? 6.633 15.969 26.344 1 97.31 355 GLN A CA 1
ATOM 2747 C C . GLN A 1 355 ? 6.961 15.695 27.812 1 97.31 355 GLN A C 1
ATOM 2749 O O . GLN A 1 355 ? 6.582 14.656 28.359 1 97.31 355 GLN A O 1
ATOM 2754 N N . GLN A 1 356 ? 7.641 16.594 28.391 1 96.06 356 GLN A N 1
ATOM 2755 C CA . GLN A 1 356 ? 8.102 16.453 29.766 1 96.06 356 GLN A CA 1
ATOM 2756 C C . GLN A 1 356 ? 7.418 17.453 30.688 1 96.06 356 GLN A C 1
ATOM 2758 O O . GLN A 1 356 ? 7.219 18.609 30.312 1 96.06 356 GLN A O 1
ATOM 2763 N N . GLN A 1 357 ? 7.113 17.016 31.844 1 95.88 357 GLN A N 1
ATOM 2764 C CA . GLN A 1 357 ? 6.43 17.844 32.812 1 95.88 357 GLN A CA 1
ATOM 2765 C C . GLN A 1 357 ? 7.332 18.984 33.281 1 95.88 357 GLN A C 1
ATOM 2767 O O . GLN A 1 357 ? 8.555 18.828 33.375 1 95.88 357 GLN A O 1
ATOM 2772 N N . CYS A 1 358 ? 6.605 20.094 33.688 1 92.12 358 CYS A N 1
ATOM 2773 C CA . CYS A 1 358 ? 7.332 21.234 34.25 1 92.12 358 CYS A CA 1
ATOM 2774 C C . CYS A 1 358 ? 7.957 20.859 35.594 1 92.12 358 CYS A C 1
ATOM 2776 O O . CYS A 1 358 ? 7.383 20.078 36.344 1 92.12 358 CYS A O 1
ATOM 2778 N N . SER A 1 359 ? 9.25 21.172 35.75 1 79.88 359 SER A N 1
ATOM 2779 C CA . SER A 1 359 ? 9.875 20.938 37.031 1 79.88 359 SER A CA 1
ATOM 2780 C C . SER A 1 359 ? 9.172 21.734 38.125 1 79.88 359 SER A C 1
ATOM 2782 O O . SER A 1 359 ? 8.727 22.859 37.906 1 79.88 359 SER A O 1
ATOM 2784 N N . SER A 1 360 ? 8.539 21.094 39.156 1 62.31 360 SER A N 1
ATOM 2785 C CA . SER A 1 360 ? 8.016 21.781 40.344 1 62.31 360 SER A CA 1
ATOM 2786 C C . SER A 1 360 ? 9.109 22.578 41.031 1 62.31 360 SER A C 1
ATOM 2788 O O . SER A 1 360 ? 10.281 22.188 41.031 1 62.31 360 SER A O 1
ATOM 2790 N N . MET B 1 1 ? -54.719 -51.094 10.078 1 26.59 1 MET B N 1
ATOM 2791 C CA . MET B 1 1 ? -53.844 -51.125 8.906 1 26.59 1 MET B CA 1
ATOM 2792 C C . MET B 1 1 ? -53.75 -49.75 8.234 1 26.59 1 MET B C 1
ATOM 2794 O O . MET B 1 1 ? -54.406 -49.531 7.207 1 26.59 1 MET B O 1
ATOM 2798 N N . PHE B 1 2 ? -53.844 -48.594 8.93 1 32.66 2 PHE B N 1
ATOM 2799 C CA . PHE B 1 2 ? -53.688 -47.188 8.609 1 32.66 2 PHE B CA 1
ATOM 2800 C C . PHE B 1 2 ? -52.375 -46.906 7.902 1 32.66 2 PHE B C 1
ATOM 2802 O O . PHE B 1 2 ? -51.312 -47.312 8.383 1 32.66 2 PHE B O 1
ATOM 2809 N N . TRP B 1 3 ? -52.406 -46.781 6.477 1 28.67 3 TRP B N 1
ATOM 2810 C CA . TRP B 1 3 ? -51.406 -46.5 5.441 1 28.67 3 TRP B CA 1
ATOM 2811 C C . TRP B 1 3 ? -50.625 -45.25 5.785 1 28.67 3 TRP B C 1
ATOM 2813 O O . TRP B 1 3 ? -51.188 -44.156 5.93 1 28.67 3 TRP B O 1
ATOM 2823 N N . ASN B 1 4 ? -49.562 -45.281 6.594 1 28.88 4 ASN B N 1
ATOM 2824 C CA . ASN B 1 4 ? -48.531 -44.281 6.781 1 28.88 4 ASN B CA 1
ATOM 2825 C C . ASN B 1 4 ? -47.969 -43.812 5.449 1 28.88 4 ASN B C 1
ATOM 2827 O O . ASN B 1 4 ? -47.25 -44.562 4.789 1 28.88 4 ASN B O 1
ATOM 2831 N N . LEU B 1 5 ? -48.75 -43.062 4.59 1 28.12 5 LEU B N 1
ATOM 2832 C CA . LEU B 1 5 ? -48.25 -42.406 3.391 1 28.12 5 LEU B CA 1
ATOM 2833 C C . LEU B 1 5 ? -47 -41.594 3.693 1 28.12 5 LEU B C 1
ATOM 2835 O O . LEU B 1 5 ? -47.031 -40.625 4.434 1 28.12 5 LEU B O 1
ATOM 2839 N N . LEU B 1 6 ? -45.812 -42.25 3.818 1 28.78 6 LEU B N 1
ATOM 2840 C CA . LEU B 1 6 ? -44.5 -41.656 3.822 1 28.78 6 LEU B CA 1
ATOM 2841 C C . LEU B 1 6 ? -44.344 -40.656 2.68 1 28.78 6 LEU B C 1
ATOM 2843 O O . LEU B 1 6 ? -44.406 -41.031 1.507 1 28.78 6 LEU B O 1
ATOM 2847 N N . LEU B 1 7 ? -44.906 -39.438 2.771 1 29.34 7 LEU B N 1
ATOM 2848 C CA . LEU B 1 7 ? -44.625 -38.344 1.854 1 29.34 7 LEU B CA 1
ATOM 2849 C C . LEU B 1 7 ? -43.125 -38.25 1.582 1 29.34 7 LEU B C 1
ATOM 2851 O O . LEU B 1 7 ? -42.344 -37.875 2.473 1 29.34 7 LEU B O 1
ATOM 2855 N N . ALA B 1 8 ? -42.562 -39.156 0.797 1 29.16 8 ALA B N 1
ATOM 2856 C CA . ALA B 1 8 ? -41.281 -38.938 0.135 1 29.16 8 ALA B CA 1
ATOM 2857 C C . ALA B 1 8 ? -41.219 -37.562 -0.514 1 29.16 8 ALA B C 1
ATOM 2859 O O . ALA B 1 8 ? -41.906 -37.312 -1.521 1 29.16 8 ALA B O 1
ATOM 2860 N N . VAL B 1 9 ? -41.219 -36.531 0.271 1 29.36 9 VAL B N 1
ATOM 2861 C CA . VAL B 1 9 ? -40.844 -35.25 -0.343 1 29.36 9 VAL B CA 1
ATOM 2862 C C . VAL B 1 9 ? -39.656 -35.438 -1.252 1 29.36 9 VAL B C 1
ATOM 2864 O O . VAL B 1 9 ? -38.562 -35.812 -0.792 1 29.36 9 VAL B O 1
ATOM 2867 N N . LEU B 1 10 ? -39.812 -35.938 -2.457 1 29.3 10 LEU B N 1
ATOM 2868 C CA . LEU B 1 10 ? -38.844 -35.875 -3.543 1 29.3 10 LEU B CA 1
ATOM 2869 C C . LEU B 1 10 ? -38.094 -34.562 -3.533 1 29.3 10 LEU B C 1
ATOM 2871 O O . LEU B 1 10 ? -38.719 -33.5 -3.717 1 29.3 10 LEU B O 1
ATOM 2875 N N . ASN B 1 11 ? -37.25 -34.406 -2.609 1 29.88 11 ASN B N 1
ATOM 2876 C CA . ASN B 1 11 ? -36.281 -33.312 -2.754 1 29.88 11 ASN B CA 1
ATOM 2877 C C . ASN B 1 11 ? -35.688 -33.281 -4.16 1 29.88 11 ASN B C 1
ATOM 2879 O O . ASN B 1 11 ? -34.688 -33.969 -4.438 1 29.88 11 ASN B O 1
ATOM 2883 N N . PHE B 1 12 ? -36.469 -33.375 -5.18 1 31.28 12 PHE B N 1
ATOM 2884 C CA . PHE B 1 12 ? -36.094 -33.281 -6.582 1 31.28 12 PHE B CA 1
ATOM 2885 C C . PHE B 1 12 ? -35.188 -32.062 -6.809 1 31.28 12 PHE B C 1
ATOM 2887 O O . PHE B 1 12 ? -34.938 -31.688 -7.953 1 31.28 12 PHE B O 1
ATOM 2894 N N . PHE B 1 13 ? -35.25 -31.047 -5.945 1 34.22 13 PHE B N 1
ATOM 2895 C CA . PHE B 1 13 ? -34.531 -29.938 -6.555 1 34.22 13 PHE B CA 1
ATOM 2896 C C . PHE B 1 13 ? -33.062 -30.281 -6.723 1 34.22 13 PHE B C 1
ATOM 2898 O O . PHE B 1 13 ? -32.375 -30.641 -5.758 1 34.22 13 PHE B O 1
ATOM 2905 N N . PRO B 1 14 ? -32.625 -30.688 -7.914 1 34.62 14 PRO B N 1
ATOM 2906 C CA . PRO B 1 14 ? -31.188 -30.859 -8.156 1 34.62 14 PRO B CA 1
ATOM 2907 C C . PRO B 1 14 ? -30.328 -29.828 -7.418 1 34.62 14 PRO B C 1
ATOM 2909 O O . PRO B 1 14 ? -30.812 -28.75 -7.094 1 34.62 14 PRO B O 1
ATOM 2912 N N . VAL B 1 15 ? -29.422 -30.234 -6.684 1 39.47 15 VAL B N 1
ATOM 2913 C CA . VAL B 1 15 ? -28.438 -29.297 -6.152 1 39.47 15 VAL B CA 1
ATOM 2914 C C . VAL B 1 15 ? -28.125 -28.234 -7.203 1 39.47 15 VAL B C 1
ATOM 2916 O O . VAL B 1 15 ? -27.594 -28.547 -8.273 1 39.47 15 VAL B O 1
ATOM 2919 N N . PRO B 1 16 ? -28.875 -27.156 -7.5 1 42.22 16 PRO B N 1
ATOM 2920 C CA . PRO B 1 16 ? -28.609 -26.156 -8.539 1 42.22 16 PRO B CA 1
ATOM 2921 C C . PRO B 1 16 ? -27.125 -25.828 -8.672 1 42.22 16 PRO B C 1
ATOM 2923 O O . PRO B 1 16 ? -26.422 -25.703 -7.668 1 42.22 16 PRO B O 1
ATOM 2926 N N . VAL B 1 17 ? -26.391 -26.438 -9.641 1 48.16 17 VAL B N 1
ATOM 2927 C CA . VAL B 1 17 ? -25.078 -25.891 -9.977 1 48.16 17 VAL B CA 1
ATOM 2928 C C . VAL B 1 17 ? -25.078 -24.375 -9.766 1 48.16 17 VAL B C 1
ATOM 2930 O O . VAL B 1 17 ? -25.797 -23.641 -10.453 1 48.16 17 VAL B O 1
ATOM 2933 N N . THR B 1 18 ? -24.891 -23.922 -8.609 1 65.56 18 THR B N 1
ATOM 2934 C CA . THR B 1 18 ? -24.891 -22.516 -8.25 1 65.56 18 THR B CA 1
ATOM 2935 C C . THR B 1 18 ? -23.922 -21.734 -9.125 1 65.56 18 THR B C 1
ATOM 2937 O O . THR B 1 18 ? -22.766 -22.141 -9.305 1 65.56 18 THR B O 1
ATOM 2940 N N . GLU B 1 19 ? -24.469 -21 -10.078 1 83.75 19 GLU B N 1
ATOM 2941 C CA . GLU B 1 19 ? -23.766 -20.172 -11.055 1 83.75 19 GLU B CA 1
ATOM 2942 C C . GLU B 1 19 ? -23.062 -19 -10.391 1 83.75 19 GLU B C 1
ATOM 2944 O O . GLU B 1 19 ? -23.578 -18.422 -9.43 1 83.75 19 GLU B O 1
ATOM 2949 N N . GLU B 1 20 ? -21.859 -18.859 -10.859 1 90.25 20 GLU B N 1
ATOM 2950 C CA . GLU B 1 20 ? -21.109 -17.703 -10.398 1 90.25 20 GLU B CA 1
ATOM 2951 C C . GLU B 1 20 ? -21.734 -16.406 -10.898 1 90.25 20 GLU B C 1
ATOM 2953 O O . GLU B 1 20 ? -22.375 -16.375 -11.953 1 90.25 20 GLU B O 1
ATOM 2958 N N . CYS B 1 21 ? -21.719 -15.406 -10.062 1 93.31 21 CYS B N 1
ATOM 2959 C CA . CYS B 1 21 ? -22.25 -14.094 -10.406 1 93.31 21 CYS B CA 1
ATOM 2960 C C . CYS B 1 21 ? -21.328 -12.984 -9.93 1 93.31 21 CYS B C 1
ATOM 2962 O O . CYS B 1 21 ? -20.422 -13.227 -9.141 1 93.31 21 CYS B O 1
ATOM 2964 N N . LEU B 1 22 ? -21.5 -11.812 -10.523 1 93.19 22 LEU B N 1
ATOM 2965 C CA . LEU B 1 22 ? -20.75 -10.633 -10.102 1 93.19 22 LEU B CA 1
ATOM 2966 C C . LEU B 1 22 ? -21.609 -9.75 -9.188 1 93.19 22 LEU B C 1
ATOM 2968 O O . LEU B 1 22 ? -22.781 -9.539 -9.453 1 93.19 22 LEU B O 1
ATOM 2972 N N . SER B 1 23 ? -20.938 -9.25 -8.141 1 92.31 23 SER B N 1
ATOM 2973 C CA . SER B 1 23 ? -21.641 -8.336 -7.242 1 92.31 23 SER B CA 1
ATOM 2974 C C . SER B 1 23 ? -22.078 -7.078 -7.98 1 92.31 23 SER B C 1
ATOM 2976 O O . SER B 1 23 ? -21.594 -6.785 -9.078 1 92.31 23 SER B O 1
ATOM 2978 N N . ASP B 1 24 ? -22.984 -6.328 -7.355 1 88.69 24 ASP B N 1
ATOM 2979 C CA . ASP B 1 24 ? -23.562 -5.152 -7.992 1 88.69 24 ASP B CA 1
ATOM 2980 C C . ASP B 1 24 ? -22.5 -4.094 -8.273 1 88.69 24 ASP B C 1
ATOM 2982 O O . ASP B 1 24 ? -22.594 -3.336 -9.234 1 88.69 24 ASP B O 1
ATOM 2986 N N . ASP B 1 25 ? -21.453 -4.039 -7.465 1 85.31 25 ASP B N 1
ATOM 2987 C CA . ASP B 1 25 ? -20.375 -3.078 -7.684 1 85.31 25 ASP B CA 1
ATOM 2988 C C . ASP B 1 25 ? -19.312 -3.65 -8.609 1 85.31 25 ASP B C 1
ATOM 2990 O O . ASP B 1 25 ? -18.297 -2.998 -8.883 1 85.31 25 ASP B O 1
ATOM 2994 N N . SER B 1 26 ? -19.469 -4.84 -9.031 1 89.12 26 SER B N 1
ATOM 2995 C CA . SER B 1 26 ? -18.609 -5.52 -10 1 89.12 26 SER B CA 1
ATOM 2996 C C . SER B 1 26 ? -17.219 -5.781 -9.438 1 89.12 26 SER B C 1
ATOM 2998 O O . SER B 1 26 ? -16.25 -5.898 -10.18 1 89.12 26 SER B O 1
ATOM 3000 N N . ARG B 1 27 ? -17.109 -5.867 -8.172 1 91.19 27 ARG B N 1
ATOM 3001 C CA . ARG B 1 27 ? -15.789 -6.035 -7.57 1 91.19 27 ARG B CA 1
ATOM 3002 C C . ARG B 1 27 ? -15.555 -7.484 -7.156 1 91.19 27 ARG B C 1
ATOM 3004 O O . ARG B 1 27 ? -14.43 -7.984 -7.215 1 91.19 27 ARG B O 1
ATOM 3011 N N . ARG B 1 28 ? -16.703 -8.102 -6.723 1 95.44 28 ARG B N 1
ATOM 3012 C CA . ARG B 1 28 ? -16.531 -9.438 -6.164 1 95.44 28 ARG B CA 1
ATOM 3013 C C . ARG B 1 28 ? -17.391 -10.453 -6.898 1 95.44 28 ARG B C 1
ATOM 3015 O O . ARG B 1 28 ? -18.469 -10.117 -7.406 1 95.44 28 ARG B O 1
ATOM 3022 N N . THR B 1 29 ? -16.828 -11.664 -6.953 1 94.81 29 THR B N 1
ATOM 3023 C CA . THR B 1 29 ? -17.562 -12.797 -7.496 1 94.81 29 THR B CA 1
ATOM 3024 C C . THR B 1 29 ? -18.234 -13.586 -6.375 1 94.81 29 THR B C 1
ATOM 3026 O O . THR B 1 29 ? -17.656 -13.797 -5.312 1 94.81 29 THR B O 1
ATOM 3029 N N . GLY B 1 30 ? -19.531 -13.898 -6.637 1 94.44 30 GLY B N 1
ATOM 3030 C CA . GLY B 1 30 ? -20.281 -14.719 -5.695 1 94.44 30 GLY B CA 1
ATOM 3031 C C . GLY B 1 30 ? -21.047 -15.844 -6.363 1 94.44 30 GLY B C 1
ATOM 3032 O O . GLY B 1 30 ? -20.719 -16.25 -7.477 1 94.44 30 GLY B O 1
ATOM 3033 N N . LEU B 1 31 ? -21.906 -16.453 -5.555 1 94 31 LEU B N 1
ATOM 3034 C CA . LEU B 1 31 ? -22.766 -17.516 -6.043 1 94 31 LEU B CA 1
ATOM 3035 C C . LEU B 1 31 ? -24.219 -17.078 -6.059 1 94 31 LEU B C 1
ATOM 3037 O O . LEU B 1 31 ? -24.688 -16.391 -5.133 1 94 31 LEU B O 1
ATOM 3041 N N . CYS B 1 32 ? -24.844 -17.438 -7.156 1 93.81 32 CYS B N 1
ATOM 3042 C CA . CYS B 1 32 ? -26.266 -17.109 -7.215 1 93.81 32 CYS B CA 1
ATOM 3043 C C . CYS B 1 32 ? -27.094 -18.047 -6.336 1 93.81 32 CYS B C 1
ATOM 3045 O O . CYS B 1 32 ? -27.188 -19.234 -6.613 1 93.81 32 CYS B O 1
ATOM 3047 N N . LEU B 1 33 ? -27.672 -17.562 -5.297 1 94.06 33 LEU B N 1
ATOM 3048 C CA . LEU B 1 33 ? -28.484 -18.297 -4.332 1 94.06 33 LEU B CA 1
ATOM 3049 C C . LEU B 1 33 ? -29.766 -17.547 -4.004 1 94.06 33 LEU B C 1
ATOM 3051 O O . LEU B 1 33 ? -29.891 -16.359 -4.305 1 94.06 33 LEU B O 1
ATOM 3055 N N . ASN B 1 34 ? -30.688 -18.266 -3.516 1 92.75 34 ASN B N 1
ATOM 3056 C CA . ASN B 1 34 ? -31.812 -17.516 -2.957 1 92.75 34 ASN B CA 1
ATOM 3057 C C . ASN B 1 34 ? -31.422 -16.781 -1.681 1 92.75 34 ASN B C 1
ATOM 3059 O O . ASN B 1 34 ? -30.453 -17.156 -1.014 1 92.75 34 ASN B O 1
ATOM 3063 N N . THR B 1 35 ? -32.125 -15.703 -1.381 1 92.38 35 THR B N 1
ATOM 3064 C CA . THR B 1 35 ? -31.797 -14.812 -0.281 1 92.38 35 THR B CA 1
ATOM 3065 C C . THR B 1 35 ? -31.703 -15.578 1.034 1 92.38 35 THR B C 1
ATOM 3067 O O . THR B 1 35 ? -30.828 -15.312 1.856 1 92.38 35 THR B O 1
ATOM 3070 N N . TYR B 1 36 ? -32.562 -16.531 1.219 1 93.94 36 TYR B N 1
ATOM 3071 C CA . TYR B 1 36 ? -32.625 -17.297 2.457 1 93.94 36 TYR B CA 1
ATOM 3072 C C . TYR B 1 36 ? -31.375 -18.188 2.58 1 93.94 36 TYR B C 1
ATOM 3074 O O . TYR B 1 36 ? -30.734 -18.234 3.633 1 93.94 36 TYR B O 1
ATOM 3082 N N . GLU B 1 37 ? -31.078 -18.906 1.521 1 91.88 37 GLU B N 1
ATOM 3083 C CA . GLU B 1 37 ? -29.906 -19.766 1.506 1 91.88 37 GLU B CA 1
ATOM 3084 C C . GLU B 1 37 ? -28.625 -18.953 1.733 1 91.88 37 GLU B C 1
ATOM 3086 O O . GLU B 1 37 ? -27.719 -19.406 2.443 1 91.88 37 GLU B O 1
ATOM 3091 N N . CYS B 1 38 ? -28.484 -17.781 1.12 1 93.88 38 CYS B N 1
ATOM 3092 C CA . CYS B 1 38 ? -27.328 -16.891 1.29 1 93.88 38 CYS B CA 1
ATOM 3093 C C . CYS B 1 38 ? -27.172 -16.484 2.75 1 93.88 38 CYS B C 1
ATOM 3095 O O . CYS B 1 38 ? -26.062 -16.547 3.293 1 93.88 38 CYS B O 1
ATOM 3097 N N . ARG B 1 39 ? -28.219 -16.188 3.395 1 93.75 39 ARG B N 1
ATOM 3098 C CA . ARG B 1 39 ? -28.188 -15.742 4.785 1 93.75 39 ARG B CA 1
ATOM 3099 C C . ARG B 1 39 ? -27.766 -16.875 5.711 1 93.75 39 ARG B C 1
ATOM 3101 O O . ARG B 1 39 ? -26.969 -16.672 6.629 1 93.75 39 ARG B O 1
ATOM 3108 N N . ILE B 1 40 ? -28.25 -18.062 5.453 1 92.94 40 ILE B N 1
ATOM 3109 C CA . ILE B 1 40 ? -27.969 -19.203 6.293 1 92.94 40 ILE B CA 1
ATOM 3110 C C . ILE B 1 40 ? -26.484 -19.562 6.188 1 92.94 40 ILE B C 1
ATOM 3112 O O . ILE B 1 40 ? -25.875 -20 7.168 1 92.94 40 ILE B O 1
ATOM 3116 N N . GLN B 1 41 ? -25.953 -19.297 5.047 1 90.94 41 GLN B N 1
ATOM 3117 C CA . GLN B 1 41 ? -24.547 -19.594 4.84 1 90.94 41 GLN B CA 1
ATOM 3118 C C . GLN B 1 41 ? -23.672 -18.422 5.238 1 90.94 41 GLN B C 1
ATOM 3120 O O . GLN B 1 41 ? -22.469 -18.422 4.98 1 90.94 41 GLN B O 1
ATOM 3125 N N . ASN B 1 42 ? -24.25 -17.375 5.781 1 91.88 42 ASN B N 1
ATOM 3126 C CA . ASN B 1 42 ? -23.562 -16.188 6.301 1 91.88 42 ASN B CA 1
ATOM 3127 C C . ASN B 1 42 ? -22.922 -15.375 5.18 1 91.88 42 ASN B C 1
ATOM 3129 O O . ASN B 1 42 ? -21.828 -14.828 5.348 1 91.88 42 ASN B O 1
ATOM 3133 N N . GLY B 1 43 ? -23.594 -15.438 4.047 1 95 43 GLY B N 1
ATOM 3134 C CA . GLY B 1 43 ? -23.172 -14.594 2.939 1 95 43 GLY B CA 1
ATOM 3135 C C . GLY B 1 43 ? -23.906 -13.266 2.887 1 95 43 GLY B C 1
ATOM 3136 O O . GLY B 1 43 ? -24.859 -13.047 3.633 1 95 43 GLY B O 1
ATOM 3137 N N . GLU B 1 44 ? -23.406 -12.344 2.076 1 94.69 44 GLU B N 1
ATOM 3138 C CA . GLU B 1 44 ? -24.062 -11.055 1.871 1 94.69 44 GLU B CA 1
ATOM 3139 C C . GLU B 1 44 ? -24.656 -10.953 0.471 1 94.69 44 GLU B C 1
ATOM 3141 O O . GLU B 1 44 ? -24.016 -11.312 -0.515 1 94.69 44 GLU B O 1
ATOM 3146 N N . SER B 1 45 ? -25.875 -10.453 0.444 1 94 45 SER B N 1
ATOM 3147 C CA . SER B 1 45 ? -26.578 -10.344 -0.825 1 94 45 SER B CA 1
ATOM 3148 C C . SER B 1 45 ? -26.156 -9.094 -1.59 1 94 45 SER B C 1
ATOM 3150 O O . SER B 1 45 ? -26.109 -8 -1.025 1 94 45 SER B O 1
ATOM 3152 N N . HIS B 1 46 ? -25.781 -9.359 -2.84 1 94.06 46 HIS B N 1
ATOM 3153 C CA . HIS B 1 46 ? -25.422 -8.25 -3.713 1 94.06 46 HIS B CA 1
ATOM 3154 C C . HIS B 1 46 ? -26.156 -8.328 -5.043 1 94.06 46 HIS B C 1
ATOM 3156 O O . HIS B 1 46 ? -25.844 -9.164 -5.887 1 94.06 46 HIS B O 1
ATOM 3162 N N . GLY B 1 47 ? -27.078 -7.469 -5.195 1 90.5 47 GLY B N 1
ATOM 3163 C CA . GLY B 1 47 ? -27.766 -7.402 -6.473 1 90.5 47 GLY B CA 1
ATOM 3164 C C . GLY B 1 47 ? -28.578 -8.641 -6.777 1 90.5 47 GLY B C 1
ATOM 3165 O O . GLY B 1 47 ? -28.5 -9.641 -6.051 1 90.5 47 GLY B O 1
ATOM 3166 N N . ALA B 1 48 ? -29.375 -8.594 -7.934 1 91.12 48 ALA B N 1
ATOM 3167 C CA . ALA B 1 48 ? -30.219 -9.711 -8.328 1 91.12 48 ALA B CA 1
ATOM 3168 C C . ALA B 1 48 ? -29.531 -10.586 -9.375 1 91.12 48 ALA B C 1
ATOM 3170 O O . ALA B 1 48 ? -28.656 -10.117 -10.102 1 91.12 48 ALA B O 1
ATOM 3171 N N . CYS B 1 49 ? -29.766 -11.852 -9.266 1 90.62 49 CYS B N 1
ATOM 3172 C CA . CYS B 1 49 ? -29.312 -12.789 -10.289 1 90.62 49 CYS B CA 1
ATOM 3173 C C . CYS B 1 49 ? -30.406 -13.797 -10.625 1 90.62 49 CYS B C 1
ATOM 3175 O O . CYS B 1 49 ? -31.5 -13.75 -10.055 1 90.62 49 CYS B O 1
ATOM 3177 N N . ALA B 1 50 ? -30.172 -14.695 -11.68 1 88.88 50 ALA B N 1
ATOM 3178 C CA . ALA B 1 50 ? -31.141 -15.703 -12.109 1 88.88 50 ALA B CA 1
ATOM 3179 C C . ALA B 1 50 ? -32.5 -15.07 -12.406 1 88.88 50 ALA B C 1
ATOM 3181 O O . ALA B 1 50 ? -33.531 -15.516 -11.891 1 88.88 50 ALA B O 1
ATOM 3182 N N . LEU B 1 51 ? -32.5 -14 -13.188 1 87.69 51 LEU B N 1
ATOM 3183 C CA . LEU B 1 51 ? -33.688 -13.305 -13.664 1 87.69 51 LEU B CA 1
ATOM 3184 C C . LEU B 1 51 ? -34.5 -12.773 -12.492 1 87.69 51 LEU B C 1
ATOM 3186 O O . LEU B 1 51 ? -35.75 -12.852 -12.516 1 87.69 51 LEU B O 1
ATOM 3190 N N . GLY B 1 52 ? -33.719 -12.469 -11.375 1 87.19 52 GLY B N 1
ATOM 3191 C CA . GLY B 1 52 ? -34.406 -11.836 -10.25 1 87.19 52 GLY B CA 1
ATOM 3192 C C . GLY B 1 52 ? -34.812 -12.82 -9.18 1 87.19 52 GLY B C 1
ATOM 3193 O O . GLY B 1 52 ? -35.312 -12.422 -8.117 1 87.19 52 GLY B O 1
ATOM 3194 N N . PHE B 1 53 ? -34.594 -14.094 -9.43 1 88.75 53 PHE B N 1
ATOM 3195 C CA . PHE B 1 53 ? -35.062 -15.117 -8.484 1 88.75 53 PHE B CA 1
ATOM 3196 C C . PHE B 1 53 ? -34 -15.398 -7.438 1 88.75 53 PHE B C 1
ATOM 3198 O O . PHE B 1 53 ? -34.219 -16.125 -6.473 1 88.75 53 PHE B O 1
ATOM 3205 N N . GLY B 1 54 ? -32.875 -14.797 -7.648 1 93.25 54 GLY B N 1
ATOM 3206 C CA . GLY B 1 54 ? -31.797 -14.992 -6.695 1 93.25 54 GLY B CA 1
ATOM 3207 C C . GLY B 1 54 ? -30.984 -13.734 -6.461 1 93.25 54 GLY B C 1
ATOM 3208 O O . GLY B 1 54 ? -31.297 -12.672 -7.004 1 93.25 54 GLY B O 1
ATOM 3209 N N . VAL B 1 55 ? -30.094 -13.852 -5.48 1 95.06 55 VAL B N 1
ATOM 3210 C CA . VAL B 1 55 ? -29.141 -12.781 -5.211 1 95.06 55 VAL B CA 1
ATOM 3211 C C . VAL B 1 55 ? -27.703 -13.305 -5.375 1 95.06 55 VAL B C 1
ATOM 3213 O O . VAL B 1 55 ? -27.453 -14.5 -5.219 1 95.06 55 VAL B O 1
ATOM 3216 N N . CYS B 1 56 ? -26.875 -12.383 -5.758 1 95.44 56 CYS B N 1
ATOM 3217 C CA . CYS B 1 56 ? -25.469 -12.75 -5.77 1 95.44 56 CYS B CA 1
ATOM 3218 C C . CYS B 1 56 ? -24.906 -12.797 -4.355 1 95.44 56 CYS B C 1
ATOM 3220 O O . CYS B 1 56 ? -24.672 -11.758 -3.734 1 95.44 56 CYS B O 1
ATOM 3222 N N . CYS B 1 57 ? -24.688 -13.945 -3.918 1 95.94 57 CYS B N 1
ATOM 3223 C CA . CYS B 1 57 ? -24.234 -14.164 -2.549 1 95.94 57 CYS B CA 1
ATOM 3224 C C . CYS B 1 57 ? -22.719 -14.141 -2.463 1 95.94 57 CYS B C 1
ATOM 3226 O O . CYS B 1 57 ? -22.047 -15.008 -3.031 1 95.94 57 CYS B O 1
ATOM 3228 N N . VAL B 1 58 ? -22.156 -13.148 -1.763 1 97.06 58 VAL B N 1
ATOM 3229 C CA . VAL B 1 58 ? -20.703 -13.016 -1.603 1 97.06 58 VAL B CA 1
ATOM 3230 C C . VAL B 1 58 ? -20.297 -13.453 -0.196 1 97.06 58 VAL B C 1
ATOM 3232 O O . VAL B 1 58 ? -20.906 -13.023 0.791 1 97.06 58 VAL B O 1
ATOM 3235 N N . PHE B 1 59 ? -19.328 -14.352 -0.165 1 97.06 59 PHE B N 1
ATOM 3236 C CA . PHE B 1 59 ? -18.844 -14.852 1.115 1 97.06 59 PHE B CA 1
ATOM 3237 C C . PHE B 1 59 ? -17.531 -14.172 1.5 1 97.06 59 PHE B C 1
ATOM 3239 O O . PHE B 1 59 ? -16.562 -14.211 0.744 1 97.06 59 PHE B O 1
ATOM 3246 N N . THR B 1 60 ? -17.531 -13.508 2.621 1 97.31 60 THR B N 1
ATOM 3247 C CA . THR B 1 60 ? -16.359 -12.836 3.168 1 97.31 60 THR B CA 1
ATOM 3248 C C . THR B 1 60 ? -16.078 -13.312 4.59 1 97.31 60 THR B C 1
ATOM 3250 O O . THR B 1 60 ? -17 -13.508 5.379 1 97.31 60 THR B O 1
ATOM 3253 N N . SER B 1 61 ? -14.836 -13.562 4.828 1 97.44 61 SER B N 1
ATOM 3254 C CA . SER B 1 61 ? -14.438 -13.984 6.168 1 97.44 61 SER B CA 1
ATOM 3255 C C . SER B 1 61 ? -13.164 -13.281 6.617 1 97.44 61 SER B C 1
ATOM 3257 O O . SER B 1 61 ? -12.375 -12.828 5.785 1 97.44 61 SER B O 1
ATOM 3259 N N . SER B 1 62 ? -13.031 -13.133 7.891 1 97.5 62 SER B N 1
ATOM 3260 C CA . SER B 1 62 ? -11.828 -12.555 8.484 1 97.5 62 SER B CA 1
ATOM 3261 C C . SER B 1 62 ? -11.148 -13.539 9.43 1 97.5 62 SER B C 1
ATOM 3263 O O . SER B 1 62 ? -11.211 -14.758 9.211 1 97.5 62 SER B O 1
ATOM 3265 N N . CYS B 1 63 ? -10.594 -13.07 10.5 1 97.88 63 CYS B N 1
ATOM 3266 C CA . CYS B 1 63 ? -9.664 -13.867 11.297 1 97.88 63 CYS B CA 1
ATOM 3267 C C . CYS B 1 63 ? -10.398 -14.914 12.109 1 97.88 63 CYS B C 1
ATOM 3269 O O . CYS B 1 63 ? -11.539 -14.703 12.523 1 97.88 63 CYS B O 1
ATOM 3271 N N . ASN B 1 64 ? -9.617 -16.047 12.305 1 97.62 64 ASN B N 1
ATOM 3272 C CA . ASN B 1 64 ? -10 -17.125 13.203 1 97.62 64 ASN B CA 1
ATOM 3273 C C . ASN B 1 64 ? -11.352 -17.719 12.812 1 97.62 64 ASN B C 1
ATOM 3275 O O . ASN B 1 64 ? -12.234 -17.875 13.656 1 97.62 64 ASN B O 1
ATOM 3279 N N . ALA B 1 65 ? -11.43 -18.016 11.539 1 97.19 65 ALA B N 1
ATOM 3280 C CA . ALA B 1 65 ? -12.664 -18.578 11 1 97.19 65 ALA B CA 1
ATOM 3281 C C . ALA B 1 65 ? -12.383 -19.828 10.164 1 97.19 65 ALA B C 1
ATOM 3283 O O . ALA B 1 65 ? -11.227 -20.141 9.891 1 97.19 65 ALA B O 1
ATOM 3284 N N . GLU B 1 66 ? -13.375 -20.547 9.906 1 96.44 66 GLU B N 1
ATOM 3285 C CA . GLU B 1 66 ? -13.367 -21.688 8.992 1 96.44 66 GLU B CA 1
ATOM 3286 C C . GLU B 1 66 ? -14.383 -21.5 7.875 1 96.44 66 GLU B C 1
ATOM 3288 O O . GLU B 1 66 ? -15.531 -21.109 8.125 1 96.44 66 GLU B O 1
ATOM 3293 N N . VAL B 1 67 ? -13.914 -21.734 6.684 1 95.94 67 VAL B N 1
ATOM 3294 C CA . VAL B 1 67 ? -14.82 -21.531 5.559 1 95.94 67 VAL B CA 1
ATOM 3295 C C . VAL B 1 67 ? -14.867 -22.797 4.699 1 95.94 67 VAL B C 1
ATOM 3297 O O . VAL B 1 67 ? -13.898 -23.547 4.637 1 95.94 67 VAL B O 1
ATOM 3300 N N . ALA B 1 68 ? -16.031 -23.016 4.059 1 93.38 68 ALA B N 1
ATOM 3301 C CA . ALA B 1 68 ? -16.266 -24.156 3.17 1 93.38 68 ALA B CA 1
ATOM 3302 C C . ALA B 1 68 ? -17.156 -23.766 1.995 1 93.38 68 ALA B C 1
ATOM 3304 O O . ALA B 1 68 ? -18.203 -24.391 1.762 1 93.38 68 ALA B O 1
ATOM 3305 N N . ASN B 1 69 ? -16.75 -22.703 1.31 1 91.25 69 ASN B N 1
ATOM 3306 C CA . ASN B 1 69 ? -17.469 -22.219 0.129 1 91.25 69 ASN B CA 1
ATOM 3307 C C . ASN B 1 69 ? -16.594 -22.297 -1.12 1 91.25 69 ASN B C 1
ATOM 3309 O O . ASN B 1 69 ? -15.359 -22.359 -1.021 1 91.25 69 ASN B O 1
ATOM 3313 N N . ASN B 1 70 ? -17.25 -22.359 -2.264 1 90.75 70 ASN B N 1
ATOM 3314 C CA . ASN B 1 70 ? -16.5 -22.391 -3.52 1 90.75 70 ASN B CA 1
ATOM 3315 C C . ASN B 1 70 ? -15.602 -21.172 -3.676 1 90.75 70 ASN B C 1
ATOM 3317 O O . ASN B 1 70 ? -14.461 -21.297 -4.141 1 90.75 70 ASN B O 1
ATOM 3321 N N . VAL B 1 71 ? -16.172 -20.031 -3.361 1 96 71 VAL B N 1
ATOM 3322 C CA . VAL B 1 71 ? -15.43 -18.781 -3.422 1 96 71 VAL B CA 1
ATOM 3323 C C . VAL B 1 71 ? -15.617 -18.016 -2.119 1 96 71 VAL B C 1
ATOM 3325 O O . VAL B 1 71 ? -16.734 -17.844 -1.64 1 96 71 VAL B O 1
ATOM 3328 N N . THR B 1 72 ? -14.555 -17.609 -1.561 1 97.44 72 THR B N 1
ATOM 3329 C CA . THR B 1 72 ? -14.578 -16.828 -0.331 1 97.44 72 THR B CA 1
ATOM 3330 C C . THR B 1 72 ? -13.531 -15.719 -0.378 1 97.44 72 THR B C 1
ATOM 3332 O O . THR B 1 72 ? -12.422 -15.922 -0.878 1 97.44 72 THR B O 1
ATOM 3335 N N . TYR B 1 73 ? -13.906 -14.586 0.101 1 98.38 73 TYR B N 1
ATOM 3336 C CA . TYR B 1 73 ? -12.938 -13.5 0.244 1 98.38 73 TYR B CA 1
ATOM 3337 C C . TYR B 1 73 ? -12.414 -13.422 1.673 1 98.38 73 TYR B C 1
ATOM 3339 O O . TYR B 1 73 ? -13.188 -13.219 2.613 1 98.38 73 TYR B O 1
ATOM 3347 N N . PHE B 1 74 ? -11.125 -13.633 1.82 1 98.75 74 PHE B N 1
ATOM 3348 C CA . PHE B 1 74 ? -10.438 -13.484 3.098 1 98.75 74 PHE B CA 1
ATOM 3349 C C . PHE B 1 74 ? -9.914 -12.062 3.268 1 98.75 74 PHE B C 1
ATOM 3351 O O . PHE B 1 74 ? -9.039 -11.617 2.518 1 98.75 74 PHE B O 1
ATOM 3358 N N . VAL B 1 75 ? -10.43 -11.297 4.242 1 98.44 75 VAL B N 1
ATOM 3359 C CA . VAL B 1 75 ? -10.078 -9.883 4.398 1 98.44 75 VAL B CA 1
ATOM 3360 C C . VAL B 1 75 ? -9.594 -9.633 5.824 1 98.44 75 VAL B C 1
ATOM 3362 O O . VAL B 1 75 ? -9.867 -10.422 6.73 1 98.44 75 VAL B O 1
ATOM 3365 N N . ASN B 1 76 ? -8.781 -8.516 6.039 1 98.06 76 ASN B N 1
ATOM 3366 C CA . ASN B 1 76 ? -8.398 -8.117 7.387 1 98.06 76 ASN B CA 1
ATOM 3367 C C . ASN B 1 76 ? -9.594 -7.598 8.18 1 98.06 76 ASN B C 1
ATOM 3369 O O . ASN B 1 76 ? -10.578 -7.148 7.598 1 98.06 76 ASN B O 1
ATOM 3373 N N . PRO B 1 77 ? -9.445 -7.613 9.516 1 95.44 77 PRO B N 1
ATOM 3374 C CA . PRO B 1 77 ? -10.508 -7.016 10.328 1 95.44 77 PRO B CA 1
ATOM 3375 C C . PRO B 1 77 ? -10.781 -5.559 9.961 1 95.44 77 PRO B C 1
ATOM 3377 O O . PRO B 1 77 ? -9.844 -4.785 9.758 1 95.44 77 PRO B O 1
ATOM 3380 N N . ASN B 1 78 ? -12.039 -5.141 9.758 1 92.5 78 ASN B N 1
ATOM 3381 C CA . ASN B 1 78 ? -12.484 -3.783 9.461 1 92.5 78 ASN B CA 1
ATOM 3382 C C . ASN B 1 78 ? -12.102 -3.369 8.039 1 92.5 78 ASN B C 1
ATOM 3384 O O . ASN B 1 78 ? -11.906 -2.184 7.77 1 92.5 78 ASN B O 1
ATOM 3388 N N . PHE B 1 79 ? -11.938 -4.344 7.238 1 95.12 79 PHE B N 1
ATOM 3389 C CA . PHE B 1 79 ? -11.727 -4.043 5.824 1 95.12 79 PHE B CA 1
ATOM 3390 C C . PHE B 1 79 ? -12.836 -3.148 5.293 1 95.12 79 PHE B C 1
ATOM 3392 O O . PHE B 1 79 ? -14.016 -3.381 5.562 1 95.12 79 PHE B O 1
ATOM 3399 N N . PRO B 1 80 ? -12.594 -2.057 4.527 1 94.94 80 PRO B N 1
ATOM 3400 C CA . PRO B 1 80 ? -11.336 -1.683 3.887 1 94.94 80 PRO B CA 1
ATOM 3401 C C . PRO B 1 80 ? -10.492 -0.747 4.746 1 94.94 80 PRO B C 1
ATOM 3403 O O . PRO B 1 80 ? -9.617 -0.042 4.23 1 94.94 80 PRO B O 1
ATOM 3406 N N . GLY B 1 81 ? -10.781 -0.745 6.062 1 94.69 81 GLY B N 1
ATOM 3407 C CA . GLY B 1 81 ? -9.891 -0.045 6.973 1 94.69 81 GLY B CA 1
ATOM 3408 C C . GLY B 1 81 ? -8.531 -0.702 7.098 1 94.69 81 GLY B C 1
ATOM 3409 O O . GLY B 1 81 ? -8.406 -1.92 6.957 1 94.69 81 GLY B O 1
ATOM 3410 N N . LEU B 1 82 ? -7.547 0.051 7.395 1 96.06 82 LEU B N 1
ATOM 3411 C CA . LEU B 1 82 ? -6.191 -0.466 7.547 1 96.06 82 LEU B CA 1
ATOM 3412 C C . LEU B 1 82 ? -6.016 -1.143 8.906 1 96.06 82 LEU B C 1
ATOM 3414 O O . LEU B 1 82 ? -6.645 -0.741 9.891 1 96.06 82 LEU B O 1
ATOM 3418 N N . LEU B 1 83 ? -5.188 -2.178 8.914 1 96.69 83 LEU B N 1
ATOM 3419 C CA . LEU B 1 83 ? -4.918 -2.918 10.148 1 96.69 83 LEU B CA 1
ATOM 3420 C C . LEU B 1 83 ? -3.545 -2.562 10.703 1 96.69 83 LEU B C 1
ATOM 3422 O O . LEU B 1 83 ? -2.537 -2.678 10.008 1 96.69 83 LEU B O 1
ATOM 3426 N N . ASN B 1 84 ? -3.486 -2.166 11.961 1 95.06 84 ASN B N 1
ATOM 3427 C CA . ASN B 1 84 ? -2.229 -1.771 12.586 1 95.06 84 ASN B CA 1
ATOM 3428 C C . ASN B 1 84 ? -1.913 -2.631 13.805 1 95.06 84 ASN B C 1
ATOM 3430 O O . ASN B 1 84 ? -0.856 -2.48 14.414 1 95.06 84 ASN B O 1
ATOM 3434 N N . ASP B 1 85 ? -2.674 -3.615 14 1 94.38 85 ASP B N 1
ATOM 3435 C CA . ASP B 1 85 ? -2.553 -4.434 15.203 1 94.38 85 ASP B CA 1
ATOM 3436 C C . ASP B 1 85 ? -1.484 -5.512 15.031 1 94.38 85 ASP B C 1
ATOM 3438 O O . ASP B 1 85 ? -1.036 -5.773 13.914 1 94.38 85 ASP B O 1
ATOM 3442 N N . VAL B 1 86 ? -1.058 -6.047 16.203 1 96.62 86 VAL B N 1
ATOM 3443 C CA . VAL B 1 86 ? -0.148 -7.184 16.266 1 96.62 86 VAL B CA 1
ATOM 3444 C C . VAL B 1 86 ? -0.93 -8.461 16.578 1 96.62 86 VAL B C 1
ATOM 3446 O O . VAL B 1 86 ? -1.979 -8.406 17.219 1 96.62 86 VAL B O 1
ATOM 3449 N N . GLY B 1 87 ? -0.469 -9.57 16.047 1 97.44 87 GLY B N 1
ATOM 3450 C CA . GLY B 1 87 ? -1.108 -10.844 16.344 1 97.44 87 GLY B CA 1
ATOM 3451 C C . GLY B 1 87 ? -1.116 -11.797 15.172 1 97.44 87 GLY B C 1
ATOM 3452 O O . GLY B 1 87 ? -0.188 -11.797 14.359 1 97.44 87 GLY B O 1
ATOM 3453 N N . GLU B 1 88 ? -2.039 -12.656 15.266 1 97.88 88 GLU B N 1
ATOM 3454 C CA . GLU B 1 88 ? -2.174 -13.664 14.219 1 97.88 88 GLU B CA 1
ATOM 3455 C C . GLU B 1 88 ? -3.592 -13.695 13.656 1 97.88 88 GLU B C 1
ATOM 3457 O O . GLU B 1 88 ? -4.562 -13.57 14.406 1 97.88 88 GLU B O 1
ATOM 3462 N N . CYS B 1 89 ? -3.703 -13.758 12.422 1 98.44 89 CYS B N 1
ATOM 3463 C CA . CYS B 1 89 ? -4.969 -13.898 11.711 1 98.44 89 CYS B CA 1
ATOM 3464 C C . CYS B 1 89 ? -4.988 -15.18 10.891 1 98.44 89 CYS B C 1
ATOM 3466 O O . CYS B 1 89 ? -4.254 -15.305 9.906 1 98.44 89 CYS B O 1
ATOM 3468 N N . SER B 1 90 ? -5.793 -16.109 11.25 1 98.31 90 SER B N 1
ATOM 3469 C CA . SER B 1 90 ? -5.789 -17.406 10.602 1 98.31 90 SER B CA 1
ATOM 3470 C C . SER B 1 90 ? -7.145 -17.719 9.977 1 98.31 90 SER B C 1
ATOM 3472 O O . SER B 1 90 ? -8.18 -17.25 10.453 1 98.31 90 SER B O 1
ATOM 3474 N N . LEU B 1 91 ? -7.152 -18.484 8.945 1 98.44 91 LEU B N 1
ATOM 3475 C CA . LEU B 1 91 ? -8.344 -18.984 8.266 1 98.44 91 LEU B CA 1
ATOM 3476 C C . LEU B 1 91 ? -8.164 -20.438 7.84 1 98.44 91 LEU B C 1
ATOM 3478 O O . LEU B 1 91 ? -7.16 -20.781 7.219 1 98.44 91 LEU B O 1
ATOM 3482 N N . ARG B 1 92 ? -9.039 -21.219 8.219 1 97.56 92 ARG B N 1
ATOM 3483 C CA . ARG B 1 92 ? -9.055 -22.609 7.762 1 97.56 92 ARG B CA 1
ATOM 3484 C C . ARG B 1 92 ? -10.008 -22.781 6.582 1 97.56 92 ARG B C 1
ATOM 3486 O O . ARG B 1 92 ? -11.18 -22.406 6.664 1 97.56 92 ARG B O 1
ATOM 3493 N N . VAL B 1 93 ? -9.531 -23.266 5.531 1 97.19 93 VAL B N 1
ATOM 3494 C CA . VAL B 1 93 ? -10.336 -23.5 4.332 1 97.19 93 VAL B CA 1
ATOM 3495 C C . VAL B 1 93 ? -10.609 -25 4.184 1 97.19 93 VAL B C 1
ATOM 3497 O O . VAL B 1 93 ? -9.711 -25.766 3.816 1 97.19 93 VAL B O 1
ATOM 3500 N N . LYS B 1 94 ? -11.82 -25.375 4.359 1 96.19 94 LYS B N 1
ATOM 3501 C CA . LYS B 1 94 ? -12.234 -26.766 4.238 1 96.19 94 LYS B CA 1
ATOM 3502 C C . LYS B 1 94 ? -12.727 -27.078 2.83 1 96.19 94 LYS B C 1
ATOM 3504 O O . LYS B 1 94 ? -13.461 -26.281 2.236 1 96.19 94 LYS B O 1
ATOM 3509 N N . LYS B 1 95 ? -12.359 -28.234 2.385 1 94.44 95 LYS B N 1
ATOM 3510 C CA . LYS B 1 95 ? -12.844 -28.672 1.077 1 94.44 95 LYS B CA 1
ATOM 3511 C C . LYS B 1 95 ? -14.359 -28.766 1.054 1 94.44 95 LYS B C 1
ATOM 3513 O O . LYS B 1 95 ? -14.969 -29.297 1.992 1 94.44 95 LYS B O 1
ATOM 3518 N N . ILE B 1 96 ? -14.914 -28.297 -0.025 1 92.38 96 ILE B N 1
ATOM 3519 C CA . ILE B 1 96 ? -16.359 -28.391 -0.142 1 92.38 96 ILE B CA 1
ATOM 3520 C C . ILE B 1 96 ? -16.75 -29.797 -0.609 1 92.38 96 ILE B C 1
ATOM 3522 O O . ILE B 1 96 ? -17.891 -30.234 -0.413 1 92.38 96 ILE B O 1
ATOM 3526 N N . SER B 1 97 ? -15.859 -30.453 -1.27 1 91.88 97 SER B N 1
ATOM 3527 C CA . SER B 1 97 ? -16.062 -31.812 -1.737 1 91.88 97 SER B CA 1
ATOM 3528 C C . SER B 1 97 ? -14.734 -32.531 -1.909 1 91.88 97 SER B C 1
ATOM 3530 O O . SER B 1 97 ? -13.68 -31.906 -1.979 1 91.88 97 SER B O 1
ATOM 3532 N N . LYS B 1 98 ? -14.828 -33.781 -2.039 1 89.44 98 LYS B N 1
ATOM 3533 C CA . LYS B 1 98 ? -13.625 -34.625 -2.191 1 89.44 98 LYS B CA 1
ATOM 3534 C C . LYS B 1 98 ? -12.969 -34.375 -3.549 1 89.44 98 LYS B C 1
ATOM 3536 O O . LYS B 1 98 ? -11.789 -34.688 -3.734 1 89.44 98 LYS B O 1
ATOM 3541 N N . ASP B 1 99 ? -13.703 -33.781 -4.445 1 91 99 ASP B N 1
ATOM 3542 C CA . ASP B 1 99 ? -13.211 -33.594 -5.809 1 91 99 ASP B CA 1
ATOM 3543 C C . ASP B 1 99 ? -12.289 -32.375 -5.891 1 91 99 ASP B C 1
ATOM 3545 O O . ASP B 1 99 ? -11.602 -32.188 -6.895 1 91 99 ASP B O 1
ATOM 3549 N N . ILE B 1 100 ? -12.25 -31.609 -4.844 1 94 100 ILE B N 1
ATOM 3550 C CA . ILE B 1 100 ? -11.391 -30.438 -4.84 1 94 100 ILE B CA 1
ATOM 3551 C C . ILE B 1 100 ? -9.93 -30.859 -4.715 1 94 100 ILE B C 1
ATOM 3553 O O . ILE B 1 100 ? -9.57 -31.594 -3.793 1 94 100 ILE B O 1
ATOM 3557 N N . SER B 1 101 ? -9.102 -30.375 -5.641 1 93.25 101 SER B N 1
ATOM 3558 C CA . SER B 1 101 ? -7.707 -30.812 -5.648 1 93.25 101 SER B CA 1
ATOM 3559 C C . SER B 1 101 ? -6.754 -29.625 -5.602 1 93.25 101 SER B C 1
ATOM 3561 O O . SER B 1 101 ? -5.543 -29.797 -5.461 1 93.25 101 SER B O 1
ATOM 3563 N N . GLN B 1 102 ? -7.273 -28.469 -5.684 1 95.75 102 GLN B N 1
ATOM 3564 C CA . GLN B 1 102 ? -6.418 -27.281 -5.723 1 95.75 102 GLN B CA 1
ATOM 3565 C C . GLN B 1 102 ? -7.16 -26.047 -5.211 1 95.75 102 GLN B C 1
ATOM 3567 O O . GLN B 1 102 ? -8.383 -25.984 -5.301 1 95.75 102 GLN B O 1
ATOM 3572 N N . ILE B 1 103 ? -6.426 -25.125 -4.578 1 96.38 103 ILE B N 1
ATOM 3573 C CA . ILE B 1 103 ? -6.949 -23.828 -4.145 1 96.38 103 ILE B CA 1
ATOM 3574 C C . ILE B 1 103 ? -6.215 -22.719 -4.879 1 96.38 103 ILE B C 1
ATOM 3576 O O . ILE B 1 103 ? -4.988 -22.719 -4.965 1 96.38 103 ILE B O 1
ATOM 3580 N N . ARG B 1 104 ? -6.969 -21.828 -5.438 1 97.5 104 ARG B N 1
ATOM 3581 C CA . ARG B 1 104 ? -6.379 -20.625 -6.031 1 97.5 104 ARG B CA 1
ATOM 3582 C C . ARG B 1 104 ? -6.574 -19.406 -5.125 1 97.5 104 ARG B C 1
ATOM 3584 O O . ARG B 1 104 ? -7.676 -19.172 -4.633 1 97.5 104 ARG B O 1
ATOM 3591 N N . LEU B 1 105 ? -5.535 -18.734 -4.875 1 98.44 105 LEU B N 1
ATOM 3592 C CA . LEU B 1 105 ? -5.57 -17.484 -4.148 1 98.44 105 LEU B CA 1
ATOM 3593 C C . LEU B 1 105 ? -5.289 -16.297 -5.082 1 98.44 105 LEU B C 1
ATOM 3595 O O . LEU B 1 105 ? -4.242 -16.25 -5.73 1 98.44 105 LEU B O 1
ATOM 3599 N N . ASP B 1 106 ? -6.215 -15.445 -5.203 1 98.62 106 ASP B N 1
ATOM 3600 C CA . ASP B 1 106 ? -6.012 -14.172 -5.898 1 98.62 106 ASP B CA 1
ATOM 3601 C C . ASP B 1 106 ? -5.805 -13.031 -4.906 1 98.62 106 ASP B C 1
ATOM 3603 O O . ASP B 1 106 ? -6.68 -12.75 -4.086 1 98.62 106 ASP B O 1
ATOM 3607 N N . PHE B 1 107 ? -4.68 -12.414 -5.02 1 98.62 107 PHE B N 1
ATOM 3608 C CA . PHE B 1 107 ? -4.367 -11.305 -4.125 1 98.62 107 PHE B CA 1
ATOM 3609 C C . PHE B 1 107 ? -4.918 -9.992 -4.676 1 98.62 107 PHE B C 1
ATOM 3611 O O . PHE B 1 107 ? -4.172 -9.195 -5.242 1 98.62 107 PHE B O 1
ATOM 3618 N N . VAL B 1 108 ? -6.195 -9.781 -4.383 1 97.75 108 VAL B N 1
ATOM 3619 C CA . VAL B 1 108 ? -6.832 -8.562 -4.863 1 97.75 108 VAL B CA 1
ATOM 3620 C C . VAL B 1 108 ? -6.164 -7.344 -4.227 1 97.75 108 VAL B C 1
ATOM 3622 O O . VAL B 1 108 ? -5.723 -6.43 -4.934 1 97.75 108 VAL B O 1
ATOM 3625 N N . ASN B 1 109 ? -6.137 -7.312 -2.982 1 97.44 109 ASN B N 1
ATOM 3626 C CA . ASN B 1 109 ? -5.312 -6.43 -2.16 1 97.44 109 ASN B CA 1
ATOM 3627 C C . ASN B 1 109 ? -4.391 -7.223 -1.241 1 97.44 109 ASN B C 1
ATOM 3629 O O . ASN B 1 109 ? -4.82 -8.172 -0.588 1 97.44 109 ASN B O 1
ATOM 3633 N N . PHE B 1 110 ? -3.15 -6.891 -1.286 1 98.38 110 PHE B N 1
ATOM 3634 C CA . PHE B 1 110 ? -2.189 -7.586 -0.438 1 98.38 110 PHE B CA 1
ATOM 3635 C C . PHE B 1 110 ? -1.027 -6.672 -0.072 1 98.38 110 PHE B C 1
ATOM 3637 O O . PHE B 1 110 ? -0.095 -6.5 -0.86 1 98.38 110 PHE B O 1
ATOM 3644 N N . ASN B 1 111 ? -1.133 -6.113 1.028 1 97.5 111 ASN B N 1
ATOM 3645 C CA . ASN B 1 111 ? -0.126 -5.195 1.547 1 97.5 111 ASN B CA 1
ATOM 3646 C C . ASN B 1 111 ? 0.247 -5.527 2.99 1 97.5 111 ASN B C 1
ATOM 3648 O O . ASN B 1 111 ? -0.515 -5.238 3.914 1 97.5 111 ASN B O 1
ATOM 3652 N N . LEU B 1 112 ? 1.369 -6.176 3.15 1 98.31 112 LEU B N 1
ATOM 3653 C CA . LEU B 1 112 ? 1.951 -6.5 4.449 1 98.31 112 LEU B CA 1
ATOM 3654 C C . LEU B 1 112 ? 3.291 -5.797 4.633 1 98.31 112 LEU B C 1
ATOM 3656 O O . LEU B 1 112 ? 3.779 -5.129 3.719 1 98.31 112 LEU B O 1
ATOM 3660 N N . ALA B 1 113 ? 3.812 -5.957 5.781 1 97.56 113 ALA B N 1
ATOM 3661 C CA . ALA B 1 113 ? 5.125 -5.371 6.039 1 97.56 113 ALA B CA 1
ATOM 3662 C C . ALA B 1 113 ? 6.176 -5.945 5.094 1 97.56 113 ALA B C 1
ATOM 3664 O O . ALA B 1 113 ? 6.172 -7.145 4.805 1 97.56 113 ALA B O 1
ATOM 3665 N N . GLN B 1 114 ? 7.094 -5.078 4.691 1 96.62 114 GLN B N 1
ATOM 3666 C CA . GLN B 1 114 ? 8.188 -5.473 3.811 1 96.62 114 GLN B CA 1
ATOM 3667 C C . GLN B 1 114 ? 9.141 -6.43 4.516 1 96.62 114 GLN B C 1
ATOM 3669 O O . GLN B 1 114 ? 9.258 -6.41 5.742 1 96.62 114 GLN B O 1
ATOM 3674 N N . PRO B 1 115 ? 9.805 -7.277 3.682 1 96.56 115 PRO B N 1
ATOM 3675 C CA . PRO B 1 115 ? 10.852 -8.102 4.285 1 96.56 115 PRO B CA 1
ATOM 3676 C C . PRO B 1 115 ? 12.055 -7.285 4.75 1 96.56 115 PRO B C 1
ATOM 3678 O O . PRO B 1 115 ? 12.133 -6.082 4.477 1 96.56 115 PRO B O 1
ATOM 3681 N N . ASN B 1 116 ? 12.867 -8 5.57 1 94.06 116 ASN B N 1
ATOM 3682 C CA . ASN B 1 116 ? 14.156 -7.379 5.844 1 94.06 116 ASN B CA 1
ATOM 3683 C C . ASN B 1 116 ? 14.852 -6.945 4.555 1 94.06 116 ASN B C 1
ATOM 3685 O O . ASN B 1 116 ? 15.078 -7.762 3.662 1 94.06 116 ASN B O 1
ATOM 3689 N N . ARG B 1 117 ? 15.234 -5.738 4.488 1 91.25 117 ARG B N 1
ATOM 3690 C CA . ARG B 1 117 ? 15.734 -5.16 3.244 1 91.25 117 ARG B CA 1
ATOM 3691 C C . ARG B 1 117 ? 17.062 -5.785 2.846 1 91.25 117 ARG B C 1
ATOM 3693 O O . ARG B 1 117 ? 17.391 -5.875 1.657 1 91.25 117 ARG B O 1
ATOM 3700 N N . LYS B 1 118 ? 17.812 -6.18 3.734 1 89.69 118 LYS B N 1
ATOM 3701 C CA . LYS B 1 118 ? 19.141 -6.707 3.461 1 89.69 118 LYS B CA 1
ATOM 3702 C C . LYS B 1 118 ? 19.094 -8.203 3.174 1 89.69 118 LYS B C 1
ATOM 3704 O O . LYS B 1 118 ? 19.859 -8.711 2.348 1 89.69 118 LYS B O 1
ATOM 3709 N N . THR B 1 119 ? 18.203 -8.898 3.748 1 93.12 119 THR B N 1
ATOM 3710 C CA . THR B 1 119 ? 18.25 -10.352 3.676 1 93.12 119 THR B CA 1
ATOM 3711 C C . THR B 1 119 ? 17.109 -10.891 2.828 1 93.12 119 THR B C 1
ATOM 3713 O O . THR B 1 119 ? 17.172 -12.023 2.334 1 93.12 119 THR B O 1
ATOM 3716 N N . GLY B 1 120 ? 16 -10.164 2.76 1 95.31 120 GLY B N 1
ATOM 3717 C CA . GLY B 1 120 ? 14.82 -10.625 2.039 1 95.31 120 GLY B CA 1
ATOM 3718 C C . GLY B 1 120 ? 13.93 -11.531 2.871 1 95.31 120 GLY B C 1
ATOM 3719 O O . GLY B 1 120 ? 12.938 -12.062 2.371 1 95.31 120 GLY B O 1
ATOM 3720 N N . VAL B 1 121 ? 14.297 -11.719 4.16 1 96.5 121 VAL B N 1
ATOM 3721 C CA . VAL B 1 121 ? 13.539 -12.617 5.027 1 96.5 121 VAL B CA 1
ATOM 3722 C C . VAL B 1 121 ? 12.312 -11.898 5.582 1 96.5 121 VAL B C 1
ATOM 3724 O O . VAL B 1 121 ? 12.406 -10.734 5.996 1 96.5 121 VAL B O 1
ATOM 3727 N N . CYS B 1 122 ? 11.148 -12.531 5.539 1 97.38 122 CYS B N 1
ATOM 3728 C CA . CYS B 1 122 ? 9.93 -11.992 6.125 1 97.38 122 CYS B CA 1
ATOM 3729 C C . CYS B 1 122 ? 9.969 -12.078 7.648 1 97.38 122 CYS B C 1
ATOM 3731 O O . CYS B 1 122 ? 9.523 -13.062 8.234 1 97.38 122 CYS B O 1
ATOM 3733 N N . GLU B 1 123 ? 10.359 -10.992 8.227 1 95.81 123 GLU B N 1
ATOM 3734 C CA . GLU B 1 123 ? 10.586 -11.016 9.672 1 95.81 123 GLU B CA 1
ATOM 3735 C C . GLU B 1 123 ? 9.422 -10.383 10.422 1 95.81 123 GLU B C 1
ATOM 3737 O O . GLU B 1 123 ? 9.055 -10.844 11.508 1 95.81 123 GLU B O 1
ATOM 3742 N N . THR B 1 124 ? 8.844 -9.367 9.883 1 96.88 124 THR B N 1
ATOM 3743 C CA . THR B 1 124 ? 7.812 -8.602 10.57 1 96.88 124 THR B CA 1
ATOM 3744 C C . THR B 1 124 ? 6.438 -9.211 10.328 1 96.88 124 THR B C 1
ATOM 3746 O O . THR B 1 124 ? 5.703 -9.5 11.281 1 96.88 124 THR B O 1
ATOM 3749 N N . ASP B 1 125 ? 6.074 -9.336 9.109 1 98.5 125 ASP B N 1
ATOM 3750 C CA . ASP B 1 125 ? 4.84 -10 8.703 1 98.5 125 ASP B CA 1
ATOM 3751 C C . ASP B 1 125 ? 5.133 -11.25 7.879 1 98.5 125 ASP B C 1
ATOM 3753 O O . ASP B 1 125 ? 6.078 -11.273 7.09 1 98.5 125 ASP B O 1
ATOM 3757 N N . THR B 1 126 ? 4.336 -12.273 8.094 1 98.62 126 THR B N 1
ATOM 3758 C CA . THR B 1 126 ? 4.48 -13.484 7.293 1 98.62 126 THR B CA 1
ATOM 3759 C C . THR B 1 126 ? 3.111 -14.062 6.938 1 98.62 126 THR B C 1
ATOM 3761 O O . THR B 1 126 ? 2.262 -14.242 7.812 1 98.62 126 THR B O 1
ATOM 3764 N N . PHE B 1 127 ? 2.891 -14.266 5.719 1 98.81 127 PHE B N 1
ATOM 3765 C CA . PHE B 1 127 ? 1.749 -15 5.184 1 98.81 127 PHE B CA 1
ATOM 3766 C C . PHE B 1 127 ? 2.135 -16.438 4.852 1 98.81 127 PHE B C 1
ATOM 3768 O O . PHE B 1 127 ? 3.031 -16.672 4.035 1 98.81 127 PHE B O 1
ATOM 3775 N N . VAL B 1 128 ? 1.399 -17.406 5.457 1 98.31 128 VAL B N 1
ATOM 3776 C CA . VAL B 1 128 ? 1.786 -18.812 5.285 1 98.31 128 VAL B CA 1
ATOM 3777 C C . VAL B 1 128 ? 0.555 -19.641 4.953 1 98.31 128 VAL B C 1
ATOM 3779 O O . VAL B 1 128 ? -0.495 -19.5 5.582 1 98.31 128 VAL B O 1
ATOM 3782 N N . VAL B 1 129 ? 0.649 -20.391 3.943 1 97.25 129 VAL B N 1
ATOM 3783 C CA . VAL B 1 129 ? -0.352 -21.406 3.625 1 97.25 129 VAL B CA 1
ATOM 3784 C C . VAL B 1 129 ? 0.214 -22.797 3.9 1 97.25 129 VAL B C 1
ATOM 3786 O O . VAL B 1 129 ? 1.298 -23.141 3.422 1 97.25 129 VAL B O 1
ATOM 3789 N N . THR B 1 130 ? -0.465 -23.578 4.711 1 95 130 THR B N 1
ATOM 3790 C CA . THR B 1 130 ? -0.011 -24.922 5.074 1 95 130 THR B CA 1
ATOM 3791 C C . THR B 1 130 ? -1.136 -25.938 4.898 1 95 130 THR B C 1
ATOM 3793 O O . THR B 1 130 ? -2.307 -25.562 4.801 1 95 130 THR B O 1
ATOM 3796 N N . GLY B 1 131 ? -0.716 -27.25 4.875 1 88.81 131 GLY B N 1
ATOM 3797 C CA . GLY B 1 131 ? -1.692 -28.328 4.938 1 88.81 131 GLY B CA 1
ATOM 3798 C C . GLY B 1 131 ? -1.959 -28.969 3.594 1 88.81 131 GLY B C 1
ATOM 3799 O O . GLY B 1 131 ? -2.688 -29.969 3.508 1 88.81 131 GLY B O 1
ATOM 3800 N N . GLY B 1 132 ? -1.405 -28.422 2.578 1 84.81 132 GLY B N 1
ATOM 3801 C CA . GLY B 1 132 ? -1.624 -29.016 1.269 1 84.81 132 GLY B CA 1
ATOM 3802 C C . GLY B 1 132 ? -0.543 -30 0.872 1 84.81 132 GLY B C 1
ATOM 3803 O O . GLY B 1 132 ? 0.131 -30.578 1.732 1 84.81 132 GLY B O 1
ATOM 3804 N N . ALA B 1 133 ? -0.622 -30.359 -0.368 1 80.5 133 ALA B N 1
ATOM 3805 C CA . ALA B 1 133 ? 0.353 -31.297 -0.93 1 80.5 133 ALA B CA 1
ATOM 3806 C C . ALA B 1 133 ? 1.653 -30.578 -1.287 1 80.5 133 ALA B C 1
ATOM 3808 O O . ALA B 1 133 ? 2.715 -31.203 -1.35 1 80.5 133 ALA B O 1
ATOM 3809 N N . SER B 1 134 ? 1.519 -29.297 -1.483 1 78.88 134 SER B N 1
ATOM 3810 C CA . SER B 1 134 ? 2.662 -28.469 -1.84 1 78.88 134 SER B CA 1
ATOM 3811 C C . SER B 1 134 ? 3.432 -28.016 -0.6 1 78.88 134 SER B C 1
ATOM 3813 O O . SER B 1 134 ? 2.926 -28.125 0.52 1 78.88 134 SER B O 1
ATOM 3815 N N . ASN B 1 135 ? 4.68 -27.641 -0.884 1 85.88 135 ASN B N 1
ATOM 3816 C CA . ASN B 1 135 ? 5.414 -26.969 0.187 1 85.88 135 ASN B CA 1
ATOM 3817 C C . ASN B 1 135 ? 4.668 -25.75 0.707 1 85.88 135 ASN B C 1
ATOM 3819 O O . ASN B 1 135 ? 3.885 -25.141 -0.023 1 85.88 135 ASN B O 1
ATOM 3823 N N . ASP B 1 136 ? 4.93 -25.453 1.934 1 92.19 136 ASP B N 1
ATOM 3824 C CA . ASP B 1 136 ? 4.328 -24.266 2.523 1 92.19 136 ASP B CA 1
ATOM 3825 C C . ASP B 1 136 ? 4.656 -23.031 1.703 1 92.19 136 ASP B C 1
ATOM 3827 O O . ASP B 1 136 ? 5.781 -22.875 1.224 1 92.19 136 ASP B O 1
ATOM 3831 N N . LEU B 1 137 ? 3.652 -22.344 1.443 1 95.5 137 LEU B N 1
ATOM 3832 C CA . LEU B 1 137 ? 3.848 -21.031 0.831 1 95.5 137 LEU B CA 1
ATOM 3833 C C . LEU B 1 137 ? 4.098 -19.969 1.894 1 95.5 137 LEU B C 1
ATOM 3835 O O . LEU B 1 137 ? 3.32 -19.828 2.842 1 95.5 137 LEU B O 1
ATOM 3839 N N . ARG B 1 138 ? 5.191 -19.281 1.789 1 97.31 138 ARG B N 1
ATOM 3840 C CA . ARG B 1 138 ? 5.547 -18.203 2.715 1 97.31 138 ARG B CA 1
ATOM 3841 C C . ARG B 1 138 ? 5.902 -16.922 1.964 1 97.31 138 ARG B C 1
ATOM 3843 O O . ARG B 1 138 ? 6.867 -16.891 1.2 1 97.31 138 ARG B O 1
ATOM 3850 N N . ILE B 1 139 ? 5.137 -15.852 2.148 1 98.62 139 ILE B N 1
ATOM 3851 C CA . ILE B 1 139 ? 5.434 -14.586 1.475 1 98.62 139 ILE B CA 1
ATOM 3852 C C . ILE B 1 139 ? 5.094 -13.422 2.395 1 98.62 139 ILE B C 1
ATOM 3854 O O . ILE B 1 139 ? 4.535 -13.617 3.477 1 98.62 139 ILE B O 1
ATOM 3858 N N . CYS B 1 140 ? 5.504 -12.227 2.062 1 98.69 140 CYS B N 1
ATOM 3859 C CA . CYS B 1 140 ? 5.184 -10.969 2.732 1 98.69 140 CYS B CA 1
ATOM 3860 C C . CYS B 1 140 ? 5.277 -9.797 1.765 1 98.69 140 CYS B C 1
ATOM 3862 O O . CYS B 1 140 ? 5.391 -9.992 0.553 1 98.69 140 CYS B O 1
ATOM 3864 N N . GLY B 1 141 ? 5.047 -8.656 2.225 1 98.19 141 GLY B N 1
ATOM 3865 C CA . GLY B 1 141 ? 5.234 -7.457 1.429 1 98.19 141 GLY B CA 1
ATOM 3866 C C . GLY B 1 141 ? 4.047 -7.133 0.546 1 98.19 141 GLY B C 1
ATOM 3867 O O . GLY B 1 141 ? 2.896 -7.277 0.966 1 98.19 141 GLY B O 1
ATOM 3868 N N . LEU B 1 142 ? 4.375 -6.605 -0.64 1 97.25 142 LEU B N 1
ATOM 3869 C CA . LEU B 1 142 ? 3.367 -6.148 -1.591 1 97.25 142 LEU B CA 1
ATOM 3870 C C . LEU B 1 142 ? 3.18 -7.164 -2.713 1 97.25 142 LEU B C 1
ATOM 3872 O O . LEU B 1 142 ? 4.121 -7.457 -3.453 1 97.25 142 LEU B O 1
ATOM 3876 N N . ASN B 1 143 ? 1.916 -7.641 -2.846 1 98.31 143 ASN B N 1
ATOM 3877 C CA . ASN B 1 143 ? 1.692 -8.648 -3.873 1 98.31 143 ASN B CA 1
ATOM 3878 C C . ASN B 1 143 ? 0.335 -8.477 -4.547 1 98.31 143 ASN B C 1
ATOM 3880 O O . ASN B 1 143 ? -0.19 -9.414 -5.148 1 98.31 143 ASN B O 1
ATOM 3884 N N . SER B 1 144 ? -0.219 -7.289 -4.43 1 97.75 144 SER B N 1
ATOM 3885 C CA . SER B 1 144 ? -1.527 -7.043 -5.027 1 97.75 144 SER B CA 1
ATOM 3886 C C . SER B 1 144 ? -1.521 -7.359 -6.52 1 97.75 144 SER B C 1
ATOM 3888 O O . SER B 1 144 ? -0.579 -7.004 -7.23 1 97.75 144 SER B O 1
ATOM 3890 N N . GLY B 1 145 ? -2.604 -8.039 -6.949 1 96.19 145 GLY B N 1
ATOM 3891 C CA . GLY B 1 145 ? -2.754 -8.359 -8.359 1 96.19 145 GLY B CA 1
ATOM 3892 C C . GLY B 1 145 ? -2.143 -9.695 -8.734 1 96.19 145 GLY B C 1
ATOM 3893 O O . GLY B 1 145 ? -2.338 -10.18 -9.852 1 96.19 145 GLY B O 1
ATOM 3894 N N . GLN B 1 146 ? -1.414 -10.297 -7.844 1 97.75 146 GLN B N 1
ATOM 3895 C CA . GLN B 1 146 ? -0.808 -11.594 -8.117 1 97.75 146 GLN B CA 1
ATOM 3896 C C . GLN B 1 146 ? -1.735 -12.734 -7.707 1 97.75 146 GLN B C 1
ATOM 3898 O O . GLN B 1 146 ? -2.777 -12.5 -7.09 1 97.75 146 GLN B O 1
ATOM 3903 N N . HIS B 1 147 ? -1.363 -13.984 -8.102 1 98.56 147 HIS B N 1
ATOM 3904 C CA . HIS B 1 147 ? -2.145 -15.156 -7.727 1 98.56 147 HIS B CA 1
ATOM 3905 C C . HIS B 1 147 ? -1.24 -16.344 -7.434 1 98.56 147 HIS B C 1
ATOM 3907 O O . HIS B 1 147 ? -0.064 -16.344 -7.805 1 98.56 147 HIS B O 1
ATOM 3913 N N . VAL B 1 148 ? -1.746 -17.328 -6.754 1 97.88 148 VAL B N 1
ATOM 3914 C CA . VAL B 1 148 ? -1.015 -18.578 -6.516 1 97.88 148 VAL B CA 1
ATOM 3915 C C . VAL B 1 148 ? -1.979 -19.75 -6.547 1 97.88 148 VAL B C 1
ATOM 3917 O O . VAL B 1 148 ? -3.154 -19.609 -6.195 1 97.88 148 VAL B O 1
ATOM 3920 N N . TYR B 1 149 ? -1.464 -20.859 -7.035 1 97.12 149 TYR B N 1
ATOM 3921 C CA . TYR B 1 149 ? -2.146 -22.141 -6.957 1 97.12 149 TYR B CA 1
ATOM 3922 C C . TYR B 1 149 ? -1.521 -23.031 -5.887 1 97.12 149 TYR B C 1
ATOM 3924 O O . TYR B 1 149 ? -0.296 -23.156 -5.824 1 97.12 149 TYR B O 1
ATOM 3932 N N . TYR B 1 150 ? -2.328 -23.531 -5.09 1 95.5 150 TYR B N 1
ATOM 3933 C CA . TYR B 1 150 ? -1.891 -24.391 -4 1 95.5 150 TYR B CA 1
ATOM 3934 C C . TYR B 1 150 ? -2.562 -25.766 -4.09 1 95.5 150 TYR B C 1
ATOM 3936 O O . TYR B 1 150 ? -3.781 -25.875 -3.941 1 95.5 150 TYR B O 1
ATOM 3944 N N . ASP B 1 151 ? -1.777 -26.797 -4.262 1 93.44 151 ASP B N 1
ATOM 3945 C CA . ASP B 1 151 ? -2.314 -28.141 -4.457 1 93.44 151 ASP B CA 1
ATOM 3946 C C . ASP B 1 151 ? -2.752 -28.75 -3.127 1 93.44 151 ASP B C 1
ATOM 3948 O O . ASP B 1 151 ? -2.076 -28.594 -2.109 1 93.44 151 ASP B O 1
ATOM 3952 N N . MET B 1 152 ? -3.902 -29.406 -3.258 1 90.38 152 MET B N 1
ATOM 3953 C CA . MET B 1 152 ? -4.438 -30.094 -2.08 1 90.38 152 MET B CA 1
ATOM 3954 C C . MET B 1 152 ? -4.238 -31.594 -2.182 1 90.38 152 MET B C 1
ATOM 3956 O O . MET B 1 152 ? -4.316 -32.156 -3.273 1 90.38 152 MET B O 1
ATOM 3960 N N . ASP B 1 153 ? -3.889 -32.156 -0.955 1 81.5 153 ASP B N 1
ATOM 3961 C CA . ASP B 1 153 ? -3.779 -33.625 -0.875 1 81.5 153 ASP B CA 1
ATOM 3962 C C . ASP B 1 153 ? -5.156 -34.281 -0.748 1 81.5 153 ASP B C 1
ATOM 3964 O O . ASP B 1 153 ? -6.059 -33.688 -0.129 1 81.5 153 ASP B O 1
ATOM 3968 N N . ASP B 1 154 ? -5.312 -35.469 -1.247 1 79 154 ASP B N 1
ATOM 3969 C CA . ASP B 1 154 ? -6.574 -36.188 -1.157 1 79 154 ASP B CA 1
ATOM 3970 C C . ASP B 1 154 ? -6.879 -36.594 0.285 1 79 154 ASP B C 1
ATOM 3972 O O . ASP B 1 154 ? -8.047 -36.719 0.666 1 79 154 ASP B O 1
ATOM 3976 N N . GLU B 1 155 ? -5.844 -36.719 1.043 1 82.19 155 GLU B N 1
ATOM 3977 C CA . GLU B 1 155 ? -6.035 -37.219 2.398 1 82.19 155 GLU B CA 1
ATOM 3978 C C . GLU B 1 155 ? -6.402 -36.094 3.359 1 82.19 155 GLU B C 1
ATOM 3980 O O . GLU B 1 155 ? -6.957 -36.344 4.434 1 82.19 155 GLU B O 1
ATOM 3985 N N . LYS B 1 156 ? -6.066 -34.875 2.93 1 83.5 156 LYS B N 1
ATOM 3986 C CA . LYS B 1 156 ? -6.34 -33.75 3.803 1 83.5 156 LYS B CA 1
ATOM 3987 C C . LYS B 1 156 ? -7.641 -33.031 3.408 1 83.5 156 LYS B C 1
ATOM 3989 O O . LYS B 1 156 ? -7.945 -32.906 2.221 1 83.5 156 LYS B O 1
ATOM 3994 N N . ASP B 1 157 ? -8.32 -32.531 4.477 1 88.69 157 ASP B N 1
ATOM 3995 C CA . ASP B 1 157 ? -9.641 -31.969 4.223 1 88.69 157 ASP B CA 1
ATOM 3996 C C . ASP B 1 157 ? -9.609 -30.453 4.277 1 88.69 157 ASP B C 1
ATOM 3998 O O . ASP B 1 157 ? -10.594 -29.781 3.947 1 88.69 157 ASP B O 1
ATOM 4002 N N . TYR B 1 158 ? -8.516 -29.953 4.723 1 93.88 158 TYR B N 1
ATOM 4003 C CA . TYR B 1 158 ? -8.484 -28.484 4.809 1 93.88 158 TYR B CA 1
ATOM 4004 C C . TYR B 1 158 ? -7.059 -27.969 4.688 1 93.88 158 TYR B C 1
ATOM 4006 O O . TYR B 1 158 ? -6.098 -28.719 4.848 1 93.88 158 TYR B O 1
ATOM 4014 N N . ILE B 1 159 ? -6.891 -26.719 4.293 1 95.62 159 ILE B N 1
ATOM 4015 C CA . ILE B 1 159 ? -5.637 -25.969 4.398 1 95.62 159 ILE B CA 1
ATOM 4016 C C . ILE B 1 159 ? -5.797 -24.828 5.387 1 95.62 159 ILE B C 1
ATOM 4018 O O . ILE B 1 159 ? -6.918 -24.438 5.73 1 95.62 159 ILE B O 1
ATOM 4022 N N . THR B 1 160 ? -4.703 -24.344 5.875 1 96.88 160 THR B N 1
ATOM 4023 C CA . THR B 1 160 ? -4.723 -23.219 6.805 1 96.88 160 THR B CA 1
ATOM 4024 C C . THR B 1 160 ? -3.926 -22.047 6.246 1 96.88 160 THR B C 1
ATOM 4026 O O . THR B 1 160 ? -2.795 -22.219 5.789 1 96.88 160 THR B O 1
ATOM 4029 N N . ILE B 1 161 ? -4.523 -20.953 6.176 1 98.31 161 ILE B N 1
ATOM 4030 C CA . ILE B 1 161 ? -3.859 -19.703 5.879 1 98.31 161 ILE B CA 1
ATOM 4031 C C . ILE B 1 161 ? -3.607 -18.922 7.172 1 98.31 161 ILE B C 1
ATOM 4033 O O . ILE B 1 161 ? -4.535 -18.672 7.945 1 98.31 161 ILE B O 1
ATOM 4037 N N . ASN B 1 162 ? -2.41 -18.609 7.383 1 98.62 162 ASN B N 1
ATOM 4038 C CA . ASN B 1 162 ? -2.037 -17.891 8.602 1 98.62 162 ASN B CA 1
ATOM 4039 C C . ASN B 1 162 ? -1.22 -16.641 8.289 1 98.62 162 ASN B C 1
ATOM 4041 O O . ASN B 1 162 ? -0.242 -16.703 7.547 1 98.62 162 ASN B O 1
ATOM 4045 N N . ILE B 1 163 ? -1.651 -15.531 8.82 1 98.69 163 ILE B N 1
ATOM 4046 C CA . ILE B 1 163 ? -0.909 -14.281 8.734 1 98.69 163 ILE B CA 1
ATOM 4047 C C . ILE B 1 163 ? -0.419 -13.875 10.117 1 98.69 163 ILE B C 1
ATOM 4049 O O . ILE B 1 163 ? -1.224 -13.578 11.008 1 98.69 163 ILE B O 1
ATOM 4053 N N . ARG B 1 164 ? 0.852 -13.852 10.227 1 98.56 164 ARG B N 1
ATOM 4054 C CA . ARG B 1 164 ? 1.467 -13.5 11.508 1 98.56 164 ARG B CA 1
ATOM 4055 C C . ARG B 1 164 ? 2.016 -12.078 11.477 1 98.56 164 ARG B C 1
ATOM 4057 O O . ARG B 1 164 ? 2.834 -11.742 10.617 1 98.56 164 ARG B O 1
ATOM 4064 N N . LEU B 1 165 ? 1.574 -11.266 12.375 1 98.25 165 LEU B N 1
ATOM 4065 C CA . LEU B 1 165 ? 1.955 -9.859 12.484 1 98.25 165 LEU B CA 1
ATOM 4066 C C . LEU B 1 165 ? 2.701 -9.602 13.789 1 98.25 165 LEU B C 1
ATOM 4068 O O . LEU B 1 165 ? 2.139 -9.766 14.875 1 98.25 165 LEU B O 1
ATOM 4072 N N . THR B 1 166 ? 3.984 -9.055 13.727 1 97.62 166 THR B N 1
ATOM 4073 C CA . THR B 1 166 ? 4.797 -9.047 14.938 1 97.62 166 THR B CA 1
ATOM 4074 C C . THR B 1 166 ? 5.023 -7.621 15.43 1 97.62 166 THR B C 1
ATOM 4076 O O . THR B 1 166 ? 5.453 -7.406 16.562 1 97.62 166 THR B O 1
ATOM 4079 N N . LYS B 1 167 ? 4.852 -6.641 14.594 1 94.12 167 LYS B N 1
ATOM 4080 C CA . LYS B 1 167 ? 5.008 -5.242 14.984 1 94.12 167 LYS B CA 1
ATOM 4081 C C . LYS B 1 167 ? 3.775 -4.426 14.609 1 94.12 167 LYS B C 1
ATOM 4083 O O . LYS B 1 167 ? 3.055 -4.777 13.672 1 94.12 167 LYS B O 1
ATOM 4088 N N . GLY B 1 168 ? 3.594 -3.316 15.289 1 90.44 168 GLY B N 1
ATOM 4089 C CA . GLY B 1 168 ? 2.445 -2.465 15.031 1 90.44 168 GLY B CA 1
ATOM 4090 C C . GLY B 1 168 ? 2.76 -1.302 14.109 1 90.44 168 GLY B C 1
ATOM 4091 O O . GLY B 1 168 ? 3.922 -1.071 13.766 1 90.44 168 GLY B O 1
ATOM 4092 N N . ASN B 1 169 ? 1.657 -0.61 13.602 1 86.25 169 ASN B N 1
ATOM 4093 C CA . ASN B 1 169 ? 1.705 0.646 12.859 1 86.25 169 ASN B CA 1
ATOM 4094 C C . ASN B 1 169 ? 2.334 0.463 11.484 1 86.25 169 ASN B C 1
ATOM 4096 O O . ASN B 1 169 ? 3.209 1.236 11.086 1 86.25 169 ASN B O 1
ATOM 4100 N N . TYR B 1 170 ? 1.874 -0.599 10.75 1 91.69 170 TYR B N 1
ATOM 4101 C CA . TYR B 1 170 ? 2.375 -0.853 9.406 1 91.69 170 TYR B CA 1
ATOM 4102 C C . TYR B 1 170 ? 1.279 -0.648 8.367 1 91.69 170 TYR B C 1
ATOM 4104 O O . TYR B 1 170 ? 1.497 -0.872 7.172 1 91.69 170 TYR B O 1
ATOM 4112 N N . ASN B 1 171 ? 0.104 -0.244 8.742 1 94.56 171 ASN B N 1
ATOM 4113 C CA . ASN B 1 171 ? -0.99 0.082 7.836 1 94.56 171 ASN B CA 1
ATOM 4114 C C . ASN B 1 171 ? -1.25 -1.049 6.844 1 94.56 171 ASN B C 1
ATOM 4116 O O . ASN B 1 171 ? -1.276 -0.824 5.633 1 94.56 171 ASN B O 1
ATOM 4120 N N . ARG B 1 172 ? -1.615 -2.189 7.309 1 97.5 172 ARG B N 1
ATOM 4121 C CA . ARG B 1 172 ? -1.77 -3.398 6.512 1 97.5 172 ARG B CA 1
ATOM 4122 C C . ARG B 1 172 ? -3.18 -3.5 5.938 1 97.5 172 ARG B C 1
ATOM 4124 O O . ARG B 1 172 ? -4.137 -3.002 6.535 1 97.5 172 ARG B O 1
ATOM 4131 N N . MET B 1 173 ? -3.244 -4.184 4.805 1 97.94 173 MET B N 1
ATOM 4132 C CA . MET B 1 173 ? -4.539 -4.488 4.203 1 97.94 173 MET B CA 1
ATOM 4133 C C . MET B 1 173 ? -4.441 -5.695 3.281 1 97.94 173 MET B C 1
ATOM 4135 O O . MET B 1 173 ? -3.477 -5.828 2.525 1 97.94 173 MET B O 1
ATOM 4139 N N . TRP B 1 174 ? -5.469 -6.598 3.381 1 98.56 174 TRP B N 1
ATOM 4140 C CA . TRP B 1 174 ? -5.504 -7.684 2.408 1 98.56 174 TRP B CA 1
ATOM 4141 C C . TRP B 1 174 ? -6.941 -8.047 2.049 1 98.56 174 TRP B C 1
ATOM 4143 O O . TRP B 1 174 ? -7.859 -7.84 2.85 1 98.56 174 TRP B O 1
ATOM 4153 N N . GLU B 1 175 ? -7.145 -8.391 0.925 1 98.56 175 GLU B N 1
ATOM 4154 C CA . GLU B 1 175 ? -8.32 -9.031 0.331 1 98.56 175 GLU B CA 1
ATOM 4155 C C . GLU B 1 175 ? -7.914 -10.148 -0.624 1 98.56 175 GLU B C 1
ATOM 4157 O O . GLU B 1 175 ? -7.426 -9.883 -1.725 1 98.56 175 GLU B O 1
ATOM 4162 N N . ILE B 1 176 ? -8.094 -11.352 -0.163 1 98.81 176 ILE B N 1
ATOM 4163 C CA . ILE B 1 176 ? -7.648 -12.516 -0.913 1 98.81 176 ILE B CA 1
ATOM 4164 C C . ILE B 1 176 ? -8.859 -13.336 -1.354 1 98.81 176 ILE B C 1
ATOM 4166 O O . ILE B 1 176 ? -9.641 -13.805 -0.519 1 98.81 176 ILE B O 1
ATOM 4170 N N . LYS B 1 177 ? -9.016 -13.461 -2.582 1 98.5 177 LYS B N 1
ATOM 4171 C CA . LYS B 1 177 ? -10.07 -14.32 -3.115 1 98.5 177 LYS B CA 1
ATOM 4172 C C . LYS B 1 177 ? -9.625 -15.781 -3.141 1 98.5 177 LYS B C 1
ATOM 4174 O O . LYS B 1 177 ? -8.633 -16.125 -3.785 1 98.5 177 LYS B O 1
ATOM 4179 N N . ILE B 1 178 ? -10.297 -16.594 -2.459 1 98.44 178 ILE B N 1
ATOM 4180 C CA . ILE B 1 178 ? -9.992 -18.016 -2.359 1 98.44 178 ILE B CA 1
ATOM 4181 C C . ILE B 1 178 ? -10.977 -18.812 -3.213 1 98.44 178 ILE B C 1
ATOM 4183 O O . ILE B 1 178 ? -12.188 -18.781 -2.979 1 98.44 178 ILE B O 1
ATOM 4187 N N . THR B 1 179 ? -10.492 -19.578 -4.156 1 97.19 179 THR B N 1
ATOM 4188 C CA . THR B 1 179 ? -11.328 -20.375 -5.047 1 97.19 179 THR B CA 1
ATOM 4189 C C . THR B 1 179 ? -10.93 -21.844 -4.965 1 97.19 179 THR B C 1
ATOM 4191 O O . THR B 1 179 ? -9.75 -22.188 -5.098 1 97.19 179 THR B O 1
ATOM 4194 N N . GLN B 1 180 ? -11.883 -22.672 -4.738 1 95.88 180 GLN B N 1
ATOM 4195 C CA . GLN B 1 180 ? -11.633 -24.109 -4.734 1 95.88 180 GLN B CA 1
ATOM 4196 C C . GLN B 1 180 ? -11.781 -24.703 -6.137 1 95.88 180 GLN B C 1
ATOM 4198 O O . GLN B 1 180 ? -12.758 -24.422 -6.836 1 95.88 180 GLN B O 1
ATOM 4203 N N . ILE B 1 181 ? -10.812 -25.484 -6.508 1 95.56 181 ILE B N 1
ATOM 4204 C CA . ILE B 1 181 ? -10.758 -25.969 -7.883 1 95.56 181 ILE B CA 1
ATOM 4205 C C . ILE B 1 181 ? -10.812 -27.5 -7.902 1 95.56 181 ILE B C 1
ATOM 4207 O O . ILE B 1 181 ? -10.039 -28.156 -7.211 1 95.56 181 ILE B O 1
ATOM 4211 N N . GLU B 1 182 ? -11.703 -27.984 -8.734 1 93.94 182 GLU B N 1
ATOM 4212 C CA . GLU B 1 182 ? -11.812 -29.422 -8.914 1 93.94 182 GLU B CA 1
ATOM 4213 C C . GLU B 1 182 ? -10.656 -29.969 -9.758 1 93.94 182 GLU B C 1
ATOM 4215 O O . GLU B 1 182 ? -10.023 -29.219 -10.508 1 93.94 182 GLU B O 1
ATOM 4220 N N . PHE B 1 183 ? -10.5 -31.234 -9.703 1 91.19 183 PHE B N 1
ATOM 4221 C CA . PHE B 1 183 ? -9.367 -31.891 -10.344 1 91.19 183 PHE B CA 1
ATOM 4222 C C . PHE B 1 183 ? -9.359 -31.609 -11.844 1 91.19 183 PHE B C 1
ATOM 4224 O O . PHE B 1 183 ? -8.305 -31.359 -12.43 1 91.19 183 PHE B O 1
ATOM 4231 N N . SER B 1 184 ? -10.477 -31.531 -12.453 1 91 184 SER B N 1
ATOM 4232 C CA . SER B 1 184 ? -10.586 -31.391 -13.898 1 91 184 SER B CA 1
ATOM 4233 C C . SER B 1 184 ? -10.234 -29.984 -14.359 1 91 184 SER B C 1
ATOM 4235 O O . SER B 1 184 ? -9.953 -29.766 -15.539 1 91 184 SER B O 1
ATOM 4237 N N . GLN B 1 185 ? -10.172 -29.031 -13.484 1 91.62 185 GLN B N 1
ATOM 4238 C CA . GLN B 1 185 ? -9.984 -27.641 -13.844 1 91.62 185 GLN B CA 1
ATOM 4239 C C . GLN B 1 185 ? -8.695 -27.078 -13.266 1 91.62 185 GLN B C 1
ATOM 4241 O O . GLN B 1 185 ? -8.438 -25.875 -13.336 1 91.62 185 GLN B O 1
ATOM 4246 N N . ARG B 1 186 ? -7.938 -27.906 -12.773 1 93.25 186 ARG B N 1
ATOM 4247 C CA . ARG B 1 186 ? -6.777 -27.453 -12.016 1 93.25 186 ARG B CA 1
ATOM 4248 C C . ARG B 1 186 ? -5.668 -26.984 -12.953 1 93.25 186 ARG B C 1
ATOM 4250 O O . ARG B 1 186 ? -5.617 -27.375 -14.117 1 93.25 186 ARG B O 1
ATOM 4257 N N . ALA B 1 187 ? -4.836 -26.094 -12.445 1 95 187 ALA B N 1
ATOM 4258 C CA . ALA B 1 187 ? -3.568 -25.781 -13.094 1 95 187 ALA B CA 1
ATOM 4259 C C . ALA B 1 187 ? -2.6 -26.953 -13.016 1 95 187 ALA B C 1
ATOM 4261 O O . ALA B 1 187 ? -2.748 -27.828 -12.164 1 95 187 ALA B O 1
ATOM 4262 N N . PRO B 1 188 ? -1.633 -26.938 -14 1 93.38 188 PRO B N 1
ATOM 4263 C CA . PRO B 1 188 ? -0.672 -28.047 -13.945 1 93.38 188 PRO B CA 1
ATOM 4264 C C . PRO B 1 188 ? 0.022 -28.156 -12.586 1 93.38 188 PRO B C 1
ATOM 4266 O O . PRO B 1 188 ? 0.339 -27.141 -11.969 1 93.38 188 PRO B O 1
ATOM 4269 N N . ALA B 1 189 ? 0.238 -29.406 -12.195 1 87.31 189 ALA B N 1
ATOM 4270 C CA . ALA B 1 189 ? 0.878 -29.656 -10.906 1 87.31 189 ALA B CA 1
ATOM 4271 C C . ALA B 1 189 ? 2.264 -29.016 -10.852 1 87.31 189 ALA B C 1
ATOM 4273 O O . ALA B 1 189 ? 3.018 -29.078 -11.828 1 87.31 189 ALA B O 1
ATOM 4274 N N . GLY B 1 190 ? 2.533 -28.438 -9.727 1 87.94 190 GLY B N 1
ATOM 4275 C CA . GLY B 1 190 ? 3.852 -27.859 -9.523 1 87.94 190 GLY B CA 1
ATOM 4276 C C . GLY B 1 190 ? 3.922 -26.391 -9.891 1 87.94 190 GLY B C 1
ATOM 4277 O O . GLY B 1 190 ? 4.91 -25.703 -9.594 1 87.94 190 GLY B O 1
ATOM 4278 N N . CYS B 1 191 ? 2.947 -25.906 -10.578 1 95 191 CYS B N 1
ATOM 4279 C CA . CYS B 1 191 ? 2.926 -24.5 -10.953 1 95 191 CYS B CA 1
ATOM 4280 C C . CYS B 1 191 ? 2.326 -23.641 -9.844 1 95 191 CYS B C 1
ATOM 4282 O O . CYS B 1 191 ? 1.131 -23.734 -9.555 1 95 191 CYS B O 1
ATOM 4284 N N . LEU B 1 192 ? 3.162 -22.844 -9.273 1 96.94 192 LEU B N 1
ATOM 4285 C CA . LEU B 1 192 ? 2.623 -21.922 -8.281 1 96.94 192 LEU B CA 1
ATOM 4286 C C . LEU B 1 192 ? 1.75 -20.859 -8.938 1 96.94 192 LEU B C 1
ATOM 4288 O O . LEU B 1 192 ? 0.76 -20.406 -8.352 1 96.94 192 LEU B O 1
ATOM 4292 N N . GLN B 1 193 ? 2.191 -20.406 -10.047 1 98.19 193 GLN B N 1
ATOM 4293 C CA . GLN B 1 193 ? 1.408 -19.484 -10.852 1 98.19 193 GLN B CA 1
ATOM 4294 C C . GLN B 1 193 ? 1.161 -20.047 -12.25 1 98.19 193 GLN B C 1
ATOM 4296 O O . GLN B 1 193 ? 1.974 -20.812 -12.773 1 98.19 193 GLN B O 1
ATOM 4301 N N . TYR B 1 194 ? 0.084 -19.672 -12.773 1 98.25 194 TYR B N 1
ATOM 4302 C CA . TYR B 1 194 ? -0.3 -20.156 -14.086 1 98.25 194 TYR B CA 1
ATOM 4303 C C . TYR B 1 194 ? -0.992 -19.062 -14.898 1 98.25 194 TYR B C 1
ATOM 4305 O O . TYR B 1 194 ? -2.049 -18.562 -14.5 1 98.25 194 TYR B O 1
ATOM 4313 N N . PHE B 1 195 ? -0.394 -18.703 -16.078 1 98 195 PHE B N 1
ATOM 4314 C CA . PHE B 1 195 ? -0.902 -17.656 -16.938 1 98 195 PHE B CA 1
ATOM 4315 C C . PHE B 1 195 ? -1.483 -18.234 -18.219 1 98 195 PHE B C 1
ATOM 4317 O O . PHE B 1 195 ? -0.962 -19.219 -18.75 1 98 195 PHE B O 1
ATOM 4324 N N . HIS B 1 196 ? -2.631 -17.625 -18.75 1 93.69 196 HIS B N 1
ATOM 4325 C CA . HIS B 1 196 ? -3.367 -18.188 -19.875 1 93.69 196 HIS B CA 1
ATOM 4326 C C . HIS B 1 196 ? -3.453 -17.203 -21.031 1 93.69 196 HIS B C 1
ATOM 4328 O O . HIS B 1 196 ? -4.203 -17.422 -21.984 1 93.69 196 HIS B O 1
ATOM 4334 N N . GLU B 1 197 ? -2.74 -16.234 -21.156 1 95.62 197 GLU B N 1
ATOM 4335 C CA . GLU B 1 197 ? -2.85 -15.234 -22.219 1 95.62 197 GLU B CA 1
ATOM 4336 C C . GLU B 1 197 ? -1.64 -15.281 -23.156 1 95.62 197 GLU B C 1
ATOM 4338 O O . GLU B 1 197 ? -0.583 -15.797 -22.781 1 95.62 197 GLU B O 1
ATOM 4343 N N . VAL B 1 198 ? -1.849 -14.812 -24.375 1 97.75 198 VAL B N 1
ATOM 4344 C CA . VAL B 1 198 ? -0.778 -14.781 -25.375 1 97.75 198 VAL B CA 1
ATOM 4345 C C . VAL B 1 198 ? 0.324 -13.828 -24.922 1 97.75 198 VAL B C 1
ATOM 4347 O O . VAL B 1 198 ? 1.504 -14.055 -25.188 1 97.75 198 VAL B O 1
ATOM 4350 N N . THR B 1 199 ? -0.115 -12.758 -24.344 1 98 199 THR B N 1
ATOM 4351 C CA . THR B 1 199 ? 0.818 -11.805 -23.766 1 98 199 THR B CA 1
ATOM 4352 C C . THR B 1 199 ? 0.513 -11.594 -22.281 1 98 199 THR B C 1
ATOM 4354 O O . THR B 1 199 ? -0.616 -11.812 -21.828 1 98 199 THR B O 1
ATOM 4357 N N . GLY B 1 200 ? 1.491 -11.266 -21.547 1 97.19 200 GLY B N 1
ATOM 4358 C CA . GLY B 1 200 ? 1.283 -11.008 -20.141 1 97.19 200 GLY B CA 1
ATOM 4359 C C . GLY B 1 200 ? 2.543 -10.562 -19.422 1 97.19 200 GLY B C 1
ATOM 4360 O O . GLY B 1 200 ? 3.578 -10.336 -20.047 1 97.19 200 GLY B O 1
ATOM 4361 N N . THR B 1 201 ? 2.412 -10.289 -18.141 1 96.94 201 THR B N 1
ATOM 4362 C CA . THR B 1 201 ? 3.512 -9.852 -17.297 1 96.94 201 THR B CA 1
ATOM 4363 C C . THR B 1 201 ? 3.662 -10.766 -16.078 1 96.94 201 THR B C 1
ATOM 4365 O O . THR B 1 201 ? 2.674 -11.102 -15.422 1 96.94 201 THR B O 1
ATOM 4368 N N . VAL B 1 202 ? 4.855 -11.195 -15.836 1 97.5 202 VAL B N 1
ATOM 4369 C CA . VAL B 1 202 ? 5.176 -12.031 -14.68 1 97.5 202 VAL B CA 1
ATOM 4370 C C . VAL B 1 202 ? 6.102 -11.273 -13.734 1 97.5 202 VAL B C 1
ATOM 4372 O O . VAL B 1 202 ? 7.055 -10.625 -14.172 1 97.5 202 VAL B O 1
ATOM 4375 N N . GLN B 1 203 ? 5.77 -11.352 -12.453 1 97.62 203 GLN B N 1
ATOM 4376 C CA . GLN B 1 203 ? 6.59 -10.695 -11.438 1 97.62 203 GLN B CA 1
ATOM 4377 C C . GLN B 1 203 ? 6.895 -11.648 -10.281 1 97.62 203 GLN B C 1
ATOM 4379 O O . GLN B 1 203 ? 6.047 -12.453 -9.891 1 97.62 203 GLN B O 1
ATOM 4384 N N . THR B 1 204 ? 8.156 -11.547 -9.797 1 98 204 THR B N 1
ATOM 4385 C CA . THR B 1 204 ? 8.422 -12.266 -8.555 1 98 204 THR B CA 1
ATOM 4386 C C . THR B 1 204 ? 7.625 -11.664 -7.402 1 98 204 THR B C 1
ATOM 4388 O O . THR B 1 204 ? 7.18 -10.516 -7.48 1 98 204 THR B O 1
ATOM 4391 N N . MET B 1 205 ? 7.395 -12.461 -6.359 1 98.25 205 MET B N 1
ATOM 4392 C CA . MET B 1 205 ? 6.664 -11.961 -5.199 1 98.25 205 MET B CA 1
ATOM 4393 C C . MET B 1 205 ? 7.367 -10.758 -4.586 1 98.25 205 MET B C 1
ATOM 4395 O O . MET B 1 205 ? 8.594 -10.75 -4.461 1 98.25 205 MET B O 1
ATOM 4399 N N . ASN B 1 206 ? 6.578 -9.688 -4.258 1 97.88 206 ASN B N 1
ATOM 4400 C CA . ASN B 1 206 ? 7.008 -8.438 -3.633 1 97.88 206 ASN B CA 1
ATOM 4401 C C . ASN B 1 206 ? 7.859 -7.602 -4.578 1 97.88 206 ASN B C 1
ATOM 4403 O O . ASN B 1 206 ? 8.703 -6.82 -4.137 1 97.88 206 ASN B O 1
ATOM 4407 N N . PHE B 1 207 ? 7.699 -7.848 -5.855 1 97.12 207 PHE B N 1
ATOM 4408 C CA . PHE B 1 207 ? 8.391 -6.996 -6.812 1 97.12 207 PHE B CA 1
ATOM 4409 C C . PHE B 1 207 ? 7.77 -5.605 -6.852 1 97.12 207 PHE B C 1
ATOM 4411 O O . PHE B 1 207 ? 6.547 -5.469 -6.949 1 97.12 207 PHE B O 1
ATOM 4418 N N . ALA B 1 208 ? 8.586 -4.598 -6.773 1 94.12 208 ALA B N 1
ATOM 4419 C CA . ALA B 1 208 ? 8.234 -3.189 -6.926 1 94.12 208 ALA B CA 1
ATOM 4420 C C . ALA B 1 208 ? 9.484 -2.328 -7.09 1 94.12 208 ALA B C 1
ATOM 4422 O O . ALA B 1 208 ? 10.609 -2.797 -6.871 1 94.12 208 ALA B O 1
ATOM 4423 N N . VAL B 1 209 ? 9.289 -1.076 -7.469 1 91.69 209 VAL B N 1
ATOM 4424 C CA . VAL B 1 209 ? 10.414 -0.168 -7.668 1 91.69 209 VAL B CA 1
ATOM 4425 C C . VAL B 1 209 ? 11.195 -0.019 -6.367 1 91.69 209 VAL B C 1
ATOM 4427 O O . VAL B 1 209 ? 12.406 0.23 -6.387 1 91.69 209 VAL B O 1
ATOM 4430 N N . ASN B 1 210 ? 10.484 -0.109 -5.281 1 93.25 210 ASN B N 1
ATOM 4431 C CA . ASN B 1 210 ? 11.117 -0.063 -3.963 1 93.25 210 ASN B CA 1
ATOM 4432 C C . ASN B 1 210 ? 10.969 -1.393 -3.227 1 93.25 210 ASN B C 1
ATOM 4434 O O . ASN B 1 210 ? 10.883 -1.421 -1.998 1 93.25 210 ASN B O 1
ATOM 4438 N N . GLY B 1 211 ? 10.93 -2.4 -3.957 1 92.88 211 GLY B N 1
ATOM 4439 C CA . GLY B 1 211 ? 10.719 -3.709 -3.361 1 92.88 211 GLY B CA 1
ATOM 4440 C C . GLY B 1 211 ? 12.016 -4.441 -3.059 1 92.88 211 GLY B C 1
ATOM 4441 O O . GLY B 1 211 ? 13.062 -3.814 -2.893 1 92.88 211 GLY B O 1
ATOM 4442 N N . ARG B 1 212 ? 11.875 -5.699 -2.777 1 94.56 212 ARG B N 1
ATOM 4443 C CA . ARG B 1 212 ? 12.93 -6.656 -2.475 1 94.56 212 ARG B CA 1
ATOM 4444 C C . ARG B 1 212 ? 12.438 -8.086 -2.654 1 94.56 212 ARG B C 1
ATOM 4446 O O . ARG B 1 212 ? 11.406 -8.469 -2.104 1 94.56 212 ARG B O 1
ATOM 4453 N N . HIS B 1 213 ? 13.203 -8.859 -3.492 1 96 213 HIS B N 1
ATOM 4454 C CA . HIS B 1 213 ? 12.727 -10.234 -3.645 1 96 213 HIS B CA 1
ATOM 4455 C C . HIS B 1 213 ? 12.883 -11.023 -2.348 1 96 213 HIS B C 1
ATOM 4457 O O . HIS B 1 213 ? 13.789 -10.742 -1.556 1 96 213 HIS B O 1
ATOM 4463 N N . LEU B 1 214 ? 12.07 -11.938 -2.158 1 97.25 214 LEU B N 1
ATOM 4464 C CA . LEU B 1 214 ? 11.945 -12.641 -0.887 1 97.25 214 LEU B CA 1
ATOM 4465 C C . LEU B 1 214 ? 12.953 -13.781 -0.796 1 97.25 214 LEU B C 1
ATOM 4467 O O . LEU B 1 214 ? 13.25 -14.438 -1.799 1 97.25 214 LEU B O 1
ATOM 4471 N N . ALA B 1 215 ? 13.406 -14 0.405 1 95.69 215 ALA B N 1
ATOM 4472 C CA . ALA B 1 215 ? 14.297 -15.133 0.659 1 95.69 215 ALA B CA 1
ATOM 4473 C C . ALA B 1 215 ? 13.516 -16.438 0.682 1 95.69 215 ALA B C 1
ATOM 4475 O O . ALA B 1 215 ? 12.297 -16.438 0.856 1 95.69 215 ALA B O 1
ATOM 4476 N N . ASP B 1 216 ? 14.242 -17.547 0.438 1 94.25 216 ASP B N 1
ATOM 4477 C CA . ASP B 1 216 ? 13.742 -18.906 0.573 1 94.25 216 ASP B CA 1
ATOM 4478 C C . ASP B 1 216 ? 12.547 -19.141 -0.349 1 94.25 216 ASP B C 1
ATOM 4480 O O . ASP B 1 216 ? 11.5 -19.625 0.093 1 94.25 216 ASP B O 1
ATOM 4484 N N . GLN B 1 217 ? 12.703 -18.812 -1.576 1 95.88 217 GLN B N 1
ATOM 4485 C CA . GLN B 1 217 ? 11.68 -19.062 -2.582 1 95.88 217 GLN B CA 1
ATOM 4486 C C . GLN B 1 217 ? 12.109 -20.172 -3.549 1 95.88 217 GLN B C 1
ATOM 4488 O O . GLN B 1 217 ? 13.281 -20.234 -3.938 1 95.88 217 GLN B O 1
ATOM 4493 N N . ASP B 1 218 ? 11.289 -21.062 -3.879 1 95.25 218 ASP B N 1
ATOM 4494 C CA . ASP B 1 218 ? 11.461 -22.094 -4.895 1 95.25 218 ASP B CA 1
ATOM 4495 C C . ASP B 1 218 ? 10.117 -22.5 -5.504 1 95.25 218 ASP B C 1
ATOM 4497 O O . ASP B 1 218 ? 9.383 -23.297 -4.926 1 95.25 218 ASP B O 1
ATOM 4501 N N . TYR B 1 219 ? 9.844 -21.875 -6.645 1 96 219 TYR B N 1
ATOM 4502 C CA . TYR B 1 219 ? 8.555 -22.172 -7.258 1 96 219 TYR B CA 1
ATOM 4503 C C . TYR B 1 219 ? 8.625 -22 -8.773 1 96 219 TYR B C 1
ATOM 4505 O O . TYR B 1 219 ? 9.578 -21.422 -9.297 1 96 219 TYR B O 1
ATOM 4513 N N . VAL B 1 220 ? 7.617 -22.516 -9.383 1 95.69 220 VAL B N 1
ATOM 4514 C CA . VAL B 1 220 ? 7.578 -22.531 -10.844 1 95.69 220 VAL B CA 1
ATOM 4515 C C . VAL B 1 220 ? 6.402 -21.688 -11.336 1 95.69 220 VAL B C 1
ATOM 4517 O O . VAL B 1 220 ? 5.297 -21.781 -10.797 1 95.69 220 VAL B O 1
ATOM 4520 N N . ILE B 1 221 ? 6.656 -20.875 -12.297 1 97.69 221 ILE B N 1
ATOM 4521 C CA . ILE B 1 221 ? 5.652 -20.109 -13.023 1 97.69 221 ILE B CA 1
ATOM 4522 C C . ILE B 1 221 ? 5.395 -20.75 -14.383 1 97.69 221 ILE B C 1
ATOM 4524 O O . ILE B 1 221 ? 6.324 -20.922 -15.172 1 97.69 221 ILE B O 1
ATOM 4528 N N . CYS B 1 222 ? 4.176 -21.047 -14.609 1 97.44 222 CYS B N 1
ATOM 4529 C CA . CYS B 1 222 ? 3.816 -21.703 -15.867 1 97.44 222 CYS B CA 1
ATOM 4530 C C . CYS B 1 222 ? 2.982 -20.781 -16.75 1 97.44 222 CYS B C 1
ATOM 4532 O O . CYS B 1 222 ? 2.125 -20.047 -16.25 1 97.44 222 CYS B O 1
ATOM 4534 N N . ILE B 1 223 ? 3.236 -20.812 -18.016 1 97.81 223 ILE B N 1
ATOM 4535 C CA . ILE B 1 223 ? 2.447 -20.109 -19.016 1 97.81 223 ILE B CA 1
ATOM 4536 C C . ILE B 1 223 ? 1.879 -21.109 -20.031 1 97.81 223 ILE B C 1
ATOM 4538 O O . ILE B 1 223 ? 2.631 -21.844 -20.672 1 97.81 223 ILE B O 1
ATOM 4542 N N . ARG B 1 224 ? 0.609 -21.125 -20.109 1 97.19 224 ARG B N 1
ATOM 4543 C CA . ARG B 1 224 ? -0.041 -22.078 -21.016 1 97.19 224 ARG B CA 1
ATOM 4544 C C . ARG B 1 224 ? 0.277 -21.734 -22.469 1 97.19 224 ARG B C 1
ATOM 4546 O O . ARG B 1 224 ? 0.162 -20.594 -22.891 1 97.19 224 ARG B O 1
ATOM 4553 N N . GLN B 1 225 ? 0.627 -22.719 -23.172 1 96.5 225 GLN B N 1
ATOM 4554 C CA . GLN B 1 225 ? 0.805 -22.531 -24.609 1 96.5 225 GLN B CA 1
ATOM 4555 C C . GLN B 1 225 ? -0.54 -22.406 -25.312 1 96.5 225 GLN B C 1
ATOM 4557 O O . GLN B 1 225 ? -1.311 -23.375 -25.375 1 96.5 225 GLN B O 1
ATOM 4562 N N . GLU B 1 226 ? -0.781 -21.266 -25.875 1 96.69 226 GLU B N 1
ATOM 4563 C CA . GLU B 1 226 ? -2.057 -21.031 -26.547 1 96.69 226 GLU B CA 1
ATOM 4564 C C . GLU B 1 226 ? -2.072 -21.656 -27.938 1 96.69 226 GLU B C 1
ATOM 4566 O O . GLU B 1 226 ? -1.017 -21.906 -28.516 1 96.69 226 GLU B O 1
ATOM 4571 N N . HIS B 1 227 ? -3.279 -21.922 -28.438 1 95 227 HIS B N 1
ATOM 4572 C CA . HIS B 1 227 ? -3.43 -22.562 -29.734 1 95 227 HIS B CA 1
ATOM 4573 C C . HIS B 1 227 ? -2.742 -21.75 -30.828 1 95 227 HIS B C 1
ATOM 4575 O O . HIS B 1 227 ? -2.918 -20.531 -30.906 1 95 227 HIS B O 1
ATOM 4581 N N . GLY B 1 228 ? -1.959 -22.375 -31.609 1 95.12 228 GLY B N 1
ATOM 4582 C CA . GLY B 1 228 ? -1.298 -21.766 -32.75 1 95.12 228 GLY B CA 1
ATOM 4583 C C . GLY B 1 228 ? -0.003 -21.062 -32.375 1 95.12 228 GLY B C 1
ATOM 4584 O O . GLY B 1 228 ? 0.651 -20.453 -33.219 1 95.12 228 GLY B O 1
ATOM 4585 N N . MET B 1 229 ? 0.302 -21.094 -31.125 1 95.88 229 MET B N 1
ATOM 4586 C CA . MET B 1 229 ? 1.535 -20.453 -30.672 1 95.88 229 MET B CA 1
ATOM 4587 C C . MET B 1 229 ? 2.633 -21.5 -30.438 1 95.88 229 MET B C 1
ATOM 4589 O O . MET B 1 229 ? 2.404 -22.516 -29.797 1 95.88 229 MET B O 1
ATOM 4593 N N . CYS B 1 230 ? 3.9 -21.203 -30.938 1 93.94 230 CYS B N 1
ATOM 4594 C CA . CYS B 1 230 ? 4.91 -22.25 -30.891 1 93.94 230 CYS B CA 1
ATOM 4595 C C . CYS B 1 230 ? 6.156 -21.781 -30.141 1 93.94 230 CYS B C 1
ATOM 4597 O O . CYS B 1 230 ? 7.016 -22.594 -29.797 1 93.94 230 CYS B O 1
ATOM 4599 N N . SER B 1 231 ? 6.301 -20.516 -29.891 1 94.19 231 SER B N 1
ATOM 4600 C CA . SER B 1 231 ? 7.426 -19.984 -29.125 1 94.19 231 SER B CA 1
ATOM 4601 C C . SER B 1 231 ? 6.992 -18.812 -28.266 1 94.19 231 SER B C 1
ATOM 4603 O O . SER B 1 231 ? 5.855 -18.344 -28.359 1 94.19 231 SER B O 1
ATOM 4605 N N . ILE B 1 232 ? 7.859 -18.438 -27.328 1 94.75 232 ILE B N 1
ATOM 4606 C CA . ILE B 1 232 ? 7.555 -17.359 -26.391 1 94.75 232 ILE B CA 1
ATOM 4607 C C . ILE B 1 232 ? 8.781 -16.453 -26.234 1 94.75 232 ILE B C 1
ATOM 4609 O O . ILE B 1 232 ? 9.914 -16.938 -26.188 1 94.75 232 ILE B O 1
ATOM 4613 N N . ALA B 1 233 ? 8.547 -15.203 -26.25 1 92.94 233 ALA B N 1
ATOM 4614 C CA . ALA B 1 233 ? 9.594 -14.211 -26.031 1 92.94 233 ALA B CA 1
ATOM 4615 C C . ALA B 1 233 ? 9.445 -13.547 -24.672 1 92.94 233 ALA B C 1
ATOM 4617 O O . ALA B 1 233 ? 8.328 -13.25 -24.234 1 92.94 233 ALA B O 1
ATOM 4618 N N . TYR B 1 234 ? 10.547 -13.344 -24 1 93.12 234 TYR B N 1
ATOM 4619 C CA . TYR B 1 234 ? 10.594 -12.703 -22.703 1 93.12 234 TYR B CA 1
ATOM 4620 C C . TYR B 1 234 ? 11.398 -11.414 -22.75 1 93.12 234 TYR B C 1
ATOM 4622 O O . TYR B 1 234 ? 12.484 -11.375 -23.328 1 93.12 234 TYR B O 1
ATOM 4630 N N . GLU B 1 235 ? 10.883 -10.359 -22.172 1 92.81 235 GLU B N 1
ATOM 4631 C CA . GLU B 1 235 ? 11.555 -9.07 -22.062 1 92.81 235 GLU B CA 1
ATOM 4632 C C . GLU B 1 235 ? 11.312 -8.43 -20.703 1 92.81 235 GLU B C 1
ATOM 4634 O O . GLU B 1 235 ? 10.203 -8.484 -20.172 1 92.81 235 GLU B O 1
ATOM 4639 N N . PRO B 1 236 ? 12.375 -7.883 -20.141 1 93.06 236 PRO B N 1
ATOM 4640 C CA . PRO B 1 236 ? 12.133 -7.16 -18.875 1 93.06 236 PRO B CA 1
ATOM 4641 C C . PRO B 1 236 ? 11.141 -6.012 -19.047 1 93.06 236 PRO B C 1
ATOM 4643 O O . PRO B 1 236 ? 11.094 -5.383 -20.109 1 93.06 236 PRO B O 1
ATOM 4646 N N . CYS B 1 237 ? 10.352 -5.711 -18.016 1 93.75 237 CYS B N 1
ATOM 4647 C CA . CYS B 1 237 ? 9.344 -4.656 -18.078 1 93.75 237 CYS B CA 1
ATOM 4648 C C . CYS B 1 237 ? 9.992 -3.299 -18.312 1 93.75 237 CYS B C 1
ATOM 4650 O O . CYS B 1 237 ? 9.414 -2.441 -18.984 1 93.75 237 CYS B O 1
ATOM 4652 N N . ASP B 1 238 ? 11.164 -3.074 -17.734 1 89.31 238 ASP B N 1
ATOM 4653 C CA . ASP B 1 238 ? 11.984 -1.882 -17.922 1 89.31 238 ASP B CA 1
ATOM 4654 C C . ASP B 1 238 ? 13.445 -2.16 -17.578 1 89.31 238 ASP B C 1
ATOM 4656 O O . ASP B 1 238 ? 13.836 -3.314 -17.391 1 89.31 238 ASP B O 1
ATOM 4660 N N . GLU B 1 239 ? 14.258 -1.188 -17.531 1 85.62 239 GLU B N 1
ATOM 4661 C CA . GLU B 1 239 ? 15.695 -1.362 -17.344 1 85.62 239 GLU B CA 1
ATOM 4662 C C . GLU B 1 239 ? 16.016 -1.824 -15.93 1 85.62 239 GLU B C 1
ATOM 4664 O O . GLU B 1 239 ? 17.047 -2.445 -15.688 1 85.62 239 GLU B O 1
ATOM 4669 N N . ASN B 1 240 ? 15.086 -1.585 -15.023 1 87.38 240 ASN B N 1
ATOM 4670 C CA . ASN B 1 240 ? 15.328 -1.943 -13.625 1 87.38 240 ASN B CA 1
ATOM 4671 C C . ASN B 1 240 ? 14.477 -3.137 -13.203 1 87.38 240 ASN B C 1
ATOM 4673 O O . ASN B 1 240 ? 14.352 -3.418 -12.008 1 87.38 240 ASN B O 1
ATOM 4677 N N . SER B 1 241 ? 13.984 -3.832 -14.195 1 92.75 241 SER B N 1
ATOM 4678 C CA . SER B 1 241 ? 12.984 -4.848 -13.867 1 92.75 241 SER B CA 1
ATOM 4679 C C . SER B 1 241 ? 13.633 -6.219 -13.688 1 92.75 241 SER B C 1
ATOM 4681 O O . SER B 1 241 ? 12.93 -7.227 -13.562 1 92.75 241 SER B O 1
ATOM 4683 N N . PHE B 1 242 ? 14.93 -6.316 -13.742 1 93.62 242 PHE B N 1
ATOM 4684 C CA . PHE B 1 242 ? 15.641 -7.551 -13.438 1 93.62 242 PHE B CA 1
ATOM 4685 C C . PHE B 1 242 ? 16.828 -7.281 -12.531 1 93.62 242 PHE B C 1
ATOM 4687 O O . PHE B 1 242 ? 17.906 -6.918 -13.008 1 93.62 242 PHE B O 1
ATOM 4694 N N . LYS B 1 243 ? 16.625 -7.434 -11.266 1 93.12 243 LYS B N 1
ATOM 4695 C CA . LYS B 1 243 ? 17.625 -7.219 -10.219 1 93.12 243 LYS B CA 1
ATOM 4696 C C . LYS B 1 243 ? 17.641 -8.375 -9.227 1 93.12 243 LYS B C 1
ATOM 4698 O O . LYS B 1 243 ? 16.938 -8.328 -8.203 1 93.12 243 LYS B O 1
ATOM 4703 N N . ILE B 1 244 ? 18.406 -9.352 -9.609 1 92.38 244 ILE B N 1
ATOM 4704 C CA . ILE B 1 244 ? 18.484 -10.547 -8.773 1 92.38 244 ILE B CA 1
ATOM 4705 C C . ILE B 1 244 ? 19.922 -10.742 -8.297 1 92.38 244 ILE B C 1
ATOM 4707 O O . ILE B 1 244 ? 20.516 -11.797 -8.508 1 92.38 244 ILE B O 1
ATOM 4711 N N . GLY B 1 245 ? 20.469 -9.797 -7.668 1 86.69 245 GLY B N 1
ATOM 4712 C CA . GLY B 1 245 ? 21.828 -9.82 -7.168 1 86.69 245 GLY B CA 1
ATOM 4713 C C . GLY B 1 245 ? 22.719 -8.781 -7.82 1 86.69 245 GLY B C 1
ATOM 4714 O O . GLY B 1 245 ? 22.297 -8.078 -8.734 1 86.69 245 GLY B O 1
ATOM 4715 N N . PRO B 1 246 ? 23.891 -8.695 -7.293 1 82.88 246 PRO B N 1
ATOM 4716 C CA . PRO B 1 246 ? 24.828 -7.715 -7.859 1 82.88 246 PRO B CA 1
ATOM 4717 C C . PRO B 1 246 ? 25.266 -8.062 -9.281 1 82.88 246 PRO B C 1
ATOM 4719 O O . PRO B 1 246 ? 25.078 -9.203 -9.727 1 82.88 246 PRO B O 1
ATOM 4722 N N . PRO B 1 247 ? 25.844 -7.066 -9.852 1 77.88 247 PRO B N 1
ATOM 4723 C CA . PRO B 1 247 ? 26.297 -7.312 -11.227 1 77.88 247 PRO B CA 1
ATOM 4724 C C . PRO B 1 247 ? 27.328 -8.422 -11.312 1 77.88 247 PRO B C 1
ATOM 4726 O O . PRO B 1 247 ? 28.188 -8.547 -10.43 1 77.88 247 PRO B O 1
ATOM 4729 N N . ILE B 1 248 ? 27.172 -9.234 -12.328 1 71 248 ILE B N 1
ATOM 4730 C CA . ILE B 1 248 ? 28.141 -10.297 -12.594 1 71 248 ILE B CA 1
ATOM 4731 C C . ILE B 1 248 ? 29.172 -9.812 -13.594 1 71 248 ILE B C 1
ATOM 4733 O O . ILE B 1 248 ? 28.828 -9.375 -14.695 1 71 248 ILE B O 1
ATOM 4737 N N . PHE B 1 249 ? 30.438 -9.461 -13.148 1 57.59 249 PHE B N 1
ATOM 4738 C CA . PHE B 1 249 ? 31.516 -9 -14.016 1 57.59 249 PHE B CA 1
ATOM 4739 C C . PHE B 1 249 ? 32.156 -10.172 -14.75 1 57.59 249 PHE B C 1
ATOM 4741 O O . PHE B 1 249 ? 32.406 -11.219 -14.148 1 57.59 249 PHE B O 1
ATOM 4748 N N . SER B 1 250 ? 31.953 -10.312 -16.078 1 49.31 250 SER B N 1
ATOM 4749 C CA . SER B 1 250 ? 32.719 -11.273 -16.875 1 49.31 250 SER B CA 1
ATOM 4750 C C . SER B 1 250 ? 34.219 -11.031 -16.75 1 49.31 250 SER B C 1
ATOM 4752 O O . SER B 1 250 ? 34.688 -9.906 -16.891 1 49.31 250 SER B O 1
ATOM 4754 N N . ASP B 1 251 ? 34.906 -11.695 -16.031 1 41.22 251 ASP B N 1
ATOM 4755 C CA . ASP B 1 251 ? 36.375 -11.664 -16.047 1 41.22 251 ASP B CA 1
ATOM 4756 C C . ASP B 1 251 ? 36.906 -11.703 -17.469 1 41.22 251 ASP B C 1
ATOM 4758 O O . ASP B 1 251 ? 37.219 -12.773 -18 1 41.22 251 ASP B O 1
ATOM 4762 N N . THR B 1 252 ? 36.438 -11.047 -18.516 1 40.41 252 THR B N 1
ATOM 4763 C CA . THR B 1 252 ? 37.281 -11.141 -19.719 1 40.41 252 THR B CA 1
ATOM 4764 C C . THR B 1 252 ? 38.688 -10.648 -19.453 1 40.41 252 THR B C 1
ATOM 4766 O O . THR B 1 252 ? 39.594 -10.82 -20.281 1 40.41 252 THR B O 1
ATOM 4769 N N . GLY B 1 253 ? 38.906 -9.586 -18.641 1 36.56 253 GLY B N 1
ATOM 4770 C CA . GLY B 1 253 ? 40.188 -8.93 -18.844 1 36.56 253 GLY B CA 1
ATOM 4771 C C . GLY B 1 253 ? 41.375 -9.672 -18.234 1 36.56 253 GLY B C 1
ATOM 4772 O O . GLY B 1 253 ? 42.094 -9.133 -17.391 1 36.56 253 GLY B O 1
ATOM 4773 N N . ILE B 1 254 ? 41.406 -10.992 -18.062 1 34.19 254 ILE B N 1
ATOM 4774 C CA . ILE B 1 254 ? 42.781 -11.367 -17.844 1 34.19 254 ILE B CA 1
ATOM 4775 C C . ILE B 1 254 ? 43.625 -11.008 -19.078 1 34.19 254 ILE B C 1
ATOM 4777 O O . ILE B 1 254 ? 43.5 -11.641 -20.125 1 34.19 254 ILE B O 1
ATOM 4781 N N . GLU B 1 255 ? 43.844 -9.734 -19.453 1 32.91 255 GLU B N 1
ATOM 4782 C CA . GLU B 1 255 ? 45 -9.477 -20.297 1 32.91 255 GLU B CA 1
ATOM 4783 C C . GLU B 1 255 ? 46.25 -10.117 -19.719 1 32.91 255 GLU B C 1
ATOM 4785 O O . GLU B 1 255 ? 46.594 -9.875 -18.562 1 32.91 255 GLU B O 1
ATOM 4790 N N . GLY B 1 256 ? 46.625 -11.305 -20.219 1 31.45 256 GLY B N 1
ATOM 4791 C CA . GLY B 1 256 ? 47.938 -11.922 -20.109 1 31.45 256 GLY B CA 1
ATOM 4792 C C . GLY B 1 256 ? 49.094 -10.938 -20.281 1 31.45 256 GLY B C 1
ATOM 4793 O O . GLY B 1 256 ? 49.219 -10.328 -21.359 1 31.45 256 GLY B O 1
ATOM 4794 N N . SER B 1 257 ? 49.5 -10.18 -19.359 1 30.45 257 SER B N 1
ATOM 4795 C CA . SER B 1 257 ? 50.875 -9.68 -19.531 1 30.45 257 SER B CA 1
ATOM 4796 C C . SER B 1 257 ? 51.812 -10.812 -19.891 1 30.45 257 SER B C 1
ATOM 4798 O O . SER B 1 257 ? 51.969 -11.781 -19.156 1 30.45 257 SER B O 1
ATOM 4800 N N . GLY B 1 258 ? 52.062 -11.117 -21.219 1 29.2 258 GLY B N 1
ATOM 4801 C CA . GLY B 1 258 ? 53.062 -11.898 -21.938 1 29.2 258 GLY B CA 1
ATOM 4802 C C . GLY B 1 258 ? 54.469 -11.711 -21.406 1 29.2 258 GLY B C 1
ATOM 4803 O O . GLY B 1 258 ? 55.25 -10.953 -21.984 1 29.2 258 GLY B O 1
ATOM 4804 N N . ASP B 1 259 ? 54.844 -11.547 -20.203 1 29.47 259 ASP B N 1
ATOM 4805 C CA . ASP B 1 259 ? 56.281 -11.766 -20.141 1 29.47 259 ASP B CA 1
ATOM 4806 C C . ASP B 1 259 ? 56.656 -13.133 -20.703 1 29.47 259 ASP B C 1
ATOM 4808 O O . ASP B 1 259 ? 55.906 -14.086 -20.594 1 29.47 259 ASP B O 1
ATOM 4812 N N . GLU B 1 260 ? 57.719 -13.273 -21.688 1 28.92 260 GLU B N 1
ATOM 4813 C CA . GLU B 1 260 ? 58.406 -14.172 -22.609 1 28.92 260 GLU B CA 1
ATOM 4814 C C . GLU B 1 260 ? 58.875 -15.438 -21.906 1 28.92 260 GLU B C 1
ATOM 4816 O O . GLU B 1 260 ? 59.531 -16.281 -22.5 1 28.92 260 GLU B O 1
ATOM 4821 N N . GLY B 1 261 ? 59.094 -15.539 -20.609 1 31.44 261 GLY B N 1
ATOM 4822 C CA . GLY B 1 261 ? 59.969 -16.688 -20.406 1 31.44 261 GLY B CA 1
ATOM 4823 C C . GLY B 1 261 ? 59.406 -17.984 -20.953 1 31.44 261 GLY B C 1
ATOM 4824 O O . GLY B 1 261 ? 58.188 -18.078 -21.203 1 31.44 261 GLY B O 1
ATOM 4825 N N . GLY B 1 262 ? 60.188 -18.938 -21.562 1 30.97 262 GLY B N 1
ATOM 4826 C CA . GLY B 1 262 ? 60.219 -20.156 -22.344 1 30.97 262 GLY B CA 1
ATOM 4827 C C . GLY B 1 262 ? 59.25 -21.219 -21.844 1 30.97 262 GLY B C 1
ATOM 4828 O O . GLY B 1 262 ? 59.219 -22.328 -22.375 1 30.97 262 GLY B O 1
ATOM 4829 N N . SER B 1 263 ? 58.938 -21.344 -20.547 1 31.61 263 SER B N 1
ATOM 4830 C CA . SER B 1 263 ? 58.594 -22.734 -20.281 1 31.61 263 SER B CA 1
ATOM 4831 C C . SER B 1 263 ? 57.344 -23.125 -21.062 1 31.61 263 SER B C 1
ATOM 4833 O O . SER B 1 263 ? 56.531 -22.266 -21.438 1 31.61 263 SER B O 1
ATOM 4835 N N . ASP B 1 264 ? 57.281 -24.359 -21.625 1 30.3 264 ASP B N 1
ATOM 4836 C CA . ASP B 1 264 ? 56.344 -25.094 -22.484 1 30.3 264 ASP B CA 1
ATOM 4837 C C . ASP B 1 264 ? 54.906 -24.906 -22 1 30.3 264 ASP B C 1
ATOM 4839 O O . ASP B 1 264 ? 54.562 -25.344 -20.906 1 30.3 264 ASP B O 1
ATOM 4843 N N . PRO B 1 265 ? 54.344 -23.719 -22.203 1 34.22 265 PRO B N 1
ATOM 4844 C CA . PRO B 1 265 ? 53.062 -23.406 -21.594 1 34.22 265 PRO B CA 1
ATOM 4845 C C . PRO B 1 265 ? 51.938 -24.297 -22.109 1 34.22 265 PRO B C 1
ATOM 4847 O O . PRO B 1 265 ? 51.281 -23.969 -23.109 1 34.22 265 PRO B O 1
ATOM 4850 N N . SER B 1 266 ? 52.312 -25.609 -22.422 1 30.78 266 SER B N 1
ATOM 4851 C CA . SER B 1 266 ? 51.219 -26.422 -22.969 1 30.78 266 SER B CA 1
ATOM 4852 C C . SER B 1 266 ? 49.969 -26.266 -22.109 1 30.78 266 SER B C 1
ATOM 4854 O O . SER B 1 266 ? 49.094 -27.125 -22.141 1 30.78 266 SER B O 1
ATOM 4856 N N . GLY B 1 267 ? 50.125 -25.547 -21.062 1 30.42 267 GLY B N 1
ATOM 4857 C CA . GLY B 1 267 ? 48.938 -25.719 -20.234 1 30.42 267 GLY B CA 1
ATOM 4858 C C . GLY B 1 267 ? 47.656 -25.281 -20.922 1 30.42 267 GLY B C 1
ATOM 4859 O O . GLY B 1 267 ? 47.562 -24.188 -21.469 1 30.42 267 GLY B O 1
ATOM 4860 N N . SER B 1 268 ? 47.062 -26.266 -21.609 1 29.77 268 SER B N 1
ATOM 4861 C CA . SER B 1 268 ? 45.719 -26.078 -22.141 1 29.77 268 SER B CA 1
ATOM 4862 C C . SER B 1 268 ? 44.875 -25.172 -21.234 1 29.77 268 SER B C 1
ATOM 4864 O O . SER B 1 268 ? 44.75 -25.438 -20.031 1 29.77 268 SER B O 1
ATOM 4866 N N . GLN B 1 269 ? 45 -23.969 -21.438 1 31.59 269 GLN B N 1
ATOM 4867 C CA . GLN B 1 269 ? 44.062 -23.062 -20.781 1 31.59 269 GLN B CA 1
ATOM 4868 C C . GLN B 1 269 ? 42.625 -23.547 -20.953 1 31.59 269 GLN B C 1
ATOM 4870 O O . GLN B 1 269 ? 42 -23.312 -22 1 31.59 269 GLN B O 1
ATOM 4875 N N . ALA B 1 270 ? 42.406 -24.812 -20.406 1 32.16 270 ALA B N 1
ATOM 4876 C CA . ALA B 1 270 ? 40.969 -25.141 -20.203 1 32.16 270 ALA B CA 1
ATOM 4877 C C . ALA B 1 270 ? 40.188 -23.891 -19.797 1 32.16 270 ALA B C 1
ATOM 4879 O O . ALA B 1 270 ? 40.5 -23.25 -18.781 1 32.16 270 ALA B O 1
ATOM 4880 N N . VAL B 1 271 ? 39.75 -23.219 -20.719 1 33.75 271 VAL B N 1
ATOM 4881 C CA . VAL B 1 271 ? 38.594 -22.344 -20.469 1 33.75 271 VAL B CA 1
ATOM 4882 C C . VAL B 1 271 ? 37.688 -22.969 -19.422 1 33.75 271 VAL B C 1
ATOM 4884 O O . VAL B 1 271 ? 37.094 -24.031 -19.641 1 33.75 271 VAL B O 1
ATOM 4887 N N . SER B 1 272 ? 38.156 -22.953 -18.172 1 31.84 272 SER B N 1
ATOM 4888 C CA . SER B 1 272 ? 37.25 -23.453 -17.141 1 31.84 272 SER B CA 1
ATOM 4889 C C . SER B 1 272 ? 35.812 -23.016 -17.406 1 31.84 272 SER B C 1
ATOM 4891 O O . SER B 1 272 ? 35.5 -21.828 -17.469 1 31.84 272 SER B O 1
ATOM 4893 N N . MET B 1 273 ? 35.094 -23.594 -18.375 1 34.84 273 MET B N 1
ATOM 4894 C CA . MET B 1 273 ? 33.656 -23.594 -18.422 1 34.84 273 MET B CA 1
ATOM 4895 C C . MET B 1 273 ? 33.062 -23.312 -17.047 1 34.84 273 MET B C 1
ATOM 4897 O O . MET B 1 273 ? 31.828 -23.297 -16.875 1 34.84 273 MET B O 1
ATOM 4901 N N . ASP B 1 274 ? 33.844 -23.531 -15.93 1 35.19 274 ASP B N 1
ATOM 4902 C CA . ASP B 1 274 ? 33.406 -23.562 -14.547 1 35.19 274 ASP B CA 1
ATOM 4903 C C . ASP B 1 274 ? 32.875 -22.203 -14.094 1 35.19 274 ASP B C 1
ATOM 4905 O O . ASP B 1 274 ? 32.594 -22 -12.914 1 35.19 274 ASP B O 1
ATOM 4909 N N . VAL B 1 275 ? 33.219 -21.203 -14.766 1 37.34 275 VAL B N 1
ATOM 4910 C CA . VAL B 1 275 ? 32.844 -19.938 -14.141 1 37.34 275 VAL B CA 1
ATOM 4911 C C . VAL B 1 275 ? 31.312 -19.781 -14.18 1 37.34 275 VAL B C 1
ATOM 4913 O O . VAL B 1 275 ? 30.781 -19.109 -15.062 1 37.34 275 VAL B O 1
ATOM 4916 N N . PHE B 1 276 ? 30.5 -20.719 -14.531 1 39.56 276 PHE B N 1
ATOM 4917 C CA . PHE B 1 276 ? 29.109 -20.5 -14.172 1 39.56 276 PHE B CA 1
ATOM 4918 C C . PHE B 1 276 ? 29 -19.812 -12.812 1 39.56 276 PHE B C 1
ATOM 4920 O O . PHE B 1 276 ? 29.328 -20.406 -11.781 1 39.56 276 PHE B O 1
ATOM 4927 N N . ARG B 1 277 ? 29.406 -18.625 -12.711 1 44.91 277 ARG B N 1
ATOM 4928 C CA . ARG B 1 277 ? 29.156 -17.875 -11.484 1 44.91 277 ARG B CA 1
ATOM 4929 C C . ARG B 1 277 ? 27.922 -18.406 -10.766 1 44.91 277 ARG B C 1
ATOM 4931 O O . ARG B 1 277 ? 26.828 -18.422 -11.336 1 44.91 277 ARG B O 1
ATOM 4938 N N . GLU B 1 278 ? 27.891 -19.5 -9.93 1 59.47 278 GLU B N 1
ATOM 4939 C CA . GLU B 1 278 ? 26.938 -20.094 -9 1 59.47 278 GLU B CA 1
ATOM 4940 C C . GLU B 1 278 ? 26.141 -19.031 -8.258 1 59.47 278 GLU B C 1
ATOM 4942 O O . GLU B 1 278 ? 26.656 -18.391 -7.332 1 59.47 278 GLU B O 1
ATOM 4947 N N . CYS B 1 279 ? 25.203 -18.344 -8.922 1 77.25 279 CYS B N 1
ATOM 4948 C CA . CYS B 1 279 ? 24.312 -17.406 -8.227 1 77.25 279 CYS B CA 1
ATOM 4949 C C . CYS B 1 279 ? 23.359 -18.156 -7.305 1 77.25 279 CYS B C 1
ATOM 4951 O O . CYS B 1 279 ? 22.797 -19.188 -7.688 1 77.25 279 CYS B O 1
ATOM 4953 N N . SER B 1 280 ? 23.453 -17.75 -6.117 1 79.88 280 SER B N 1
ATOM 4954 C CA . SER B 1 280 ? 22.531 -18.344 -5.148 1 79.88 280 SER B CA 1
ATOM 4955 C C . SER B 1 280 ? 21.078 -18.047 -5.508 1 79.88 280 SER B C 1
ATOM 4957 O O . SER B 1 280 ? 20.234 -18.938 -5.457 1 79.88 280 SER B O 1
ATOM 4959 N N . ASP B 1 281 ? 20.844 -16.797 -5.879 1 90.44 281 ASP B N 1
ATOM 4960 C CA . ASP B 1 281 ? 19.531 -16.406 -6.352 1 90.44 281 ASP B CA 1
ATOM 4961 C C . ASP B 1 281 ? 19.469 -16.391 -7.879 1 90.44 281 ASP B C 1
ATOM 4963 O O . ASP B 1 281 ? 20.312 -15.773 -8.531 1 90.44 281 ASP B O 1
ATOM 4967 N N . ARG B 1 282 ? 18.422 -17.078 -8.414 1 90.94 282 ARG B N 1
ATOM 4968 C CA . ARG B 1 282 ? 18.406 -17.234 -9.867 1 90.94 282 ARG B CA 1
ATOM 4969 C C . ARG B 1 282 ? 16.984 -17.5 -10.375 1 90.94 282 ARG B C 1
ATOM 4971 O O . ARG B 1 282 ? 16.125 -17.922 -9.609 1 90.94 282 ARG B O 1
ATOM 4978 N N . VAL B 1 283 ? 16.828 -17.203 -11.625 1 92.38 283 VAL B N 1
ATOM 4979 C CA . VAL B 1 283 ? 15.648 -17.594 -12.383 1 92.38 283 VAL B CA 1
ATOM 4980 C C . VAL B 1 283 ? 16.047 -18.484 -13.555 1 92.38 283 VAL B C 1
ATOM 4982 O O . VAL B 1 283 ? 16.953 -18.141 -14.312 1 92.38 283 VAL B O 1
ATOM 4985 N N . MET B 1 284 ? 15.43 -19.594 -13.617 1 90.25 284 MET B N 1
ATOM 4986 C CA . MET B 1 284 ? 15.758 -20.562 -14.672 1 90.25 284 MET B CA 1
ATOM 4987 C C . MET B 1 284 ? 14.664 -20.578 -15.742 1 90.25 284 MET B C 1
ATOM 4989 O O . MET B 1 284 ? 13.484 -20.688 -15.422 1 90.25 284 MET B O 1
ATOM 4993 N N . MET B 1 285 ? 15.047 -20.484 -16.922 1 88.62 285 MET B N 1
ATOM 4994 C CA . MET B 1 285 ? 14.148 -20.562 -18.062 1 88.62 285 MET B CA 1
ATOM 4995 C C . MET B 1 285 ? 14.711 -21.5 -19.141 1 88.62 285 MET B C 1
ATOM 4997 O O . MET B 1 285 ? 15.883 -21.391 -19.5 1 88.62 285 MET B O 1
ATOM 5001 N N . PRO B 1 286 ? 13.883 -22.359 -19.531 1 82.88 286 PRO B N 1
ATOM 5002 C CA . PRO B 1 286 ? 14.375 -23.234 -20.594 1 82.88 286 PRO B CA 1
ATOM 5003 C C . PRO B 1 286 ? 14.711 -22.484 -21.875 1 82.88 286 PRO B C 1
ATOM 5005 O O . PRO B 1 286 ? 14.07 -21.469 -22.188 1 82.88 286 PRO B O 1
ATOM 5008 N N . CYS B 1 287 ? 15.812 -22.719 -22.469 1 72.06 287 CYS B N 1
ATOM 5009 C CA . CYS B 1 287 ? 16.172 -22.094 -23.734 1 72.06 287 CYS B CA 1
ATOM 5010 C C . CYS B 1 287 ? 16.547 -23.141 -24.766 1 72.06 287 CYS B C 1
ATOM 5012 O O . CYS B 1 287 ? 16.781 -24.297 -24.422 1 72.06 287 CYS B O 1
ATOM 5014 N N . ASP B 1 288 ? 16.344 -22.828 -26.062 1 68.69 288 ASP B N 1
ATOM 5015 C CA . ASP B 1 288 ? 16.609 -23.719 -27.188 1 68.69 288 ASP B CA 1
ATOM 5016 C C . ASP B 1 288 ? 18.109 -24.016 -27.312 1 68.69 288 ASP B C 1
ATOM 5018 O O . ASP B 1 288 ? 18.938 -23.109 -27.172 1 68.69 288 ASP B O 1
ATOM 5022 N N . SER B 1 289 ? 18.641 -25.125 -26.797 1 53.03 289 SER B N 1
ATOM 5023 C CA . SER B 1 289 ? 20.031 -25.484 -27.031 1 53.03 289 SER B CA 1
ATOM 5024 C C . SER B 1 289 ? 20.328 -25.578 -28.531 1 53.03 289 SER B C 1
ATOM 5026 O O . SER B 1 289 ? 19.578 -26.188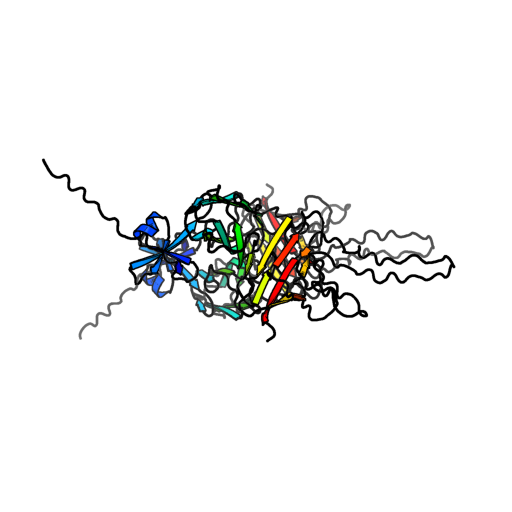 -29.281 1 53.03 289 SER B O 1
ATOM 5028 N N . GLU B 1 290 ? 20.75 -24.562 -29.172 1 45.91 290 GLU B N 1
ATOM 5029 C CA . GLU B 1 290 ? 21.266 -24.859 -30.516 1 45.91 290 GLU B CA 1
ATOM 5030 C C . GLU B 1 290 ? 22.359 -25.922 -30.469 1 45.91 290 GLU B C 1
ATOM 5032 O O . GLU B 1 290 ? 23.516 -25.625 -30.172 1 45.91 290 GLU B O 1
ATOM 5037 N N . GLU B 1 291 ? 22.219 -27 -29.906 1 40.62 291 GLU B N 1
ATOM 5038 C CA . GLU B 1 291 ? 23.281 -27.953 -30.188 1 40.62 291 GLU B CA 1
ATOM 5039 C C . GLU B 1 291 ? 23.719 -27.875 -31.641 1 40.62 291 GLU B C 1
ATOM 5041 O O . GLU B 1 291 ? 24.906 -28 -31.953 1 40.62 291 GLU B O 1
ATOM 5046 N N . PHE B 1 292 ? 22.875 -28.406 -32.656 1 36.66 292 PHE B N 1
ATOM 5047 C CA . PHE B 1 292 ? 23.297 -28.922 -33.969 1 36.66 292 PHE B CA 1
ATOM 5048 C C . PHE B 1 292 ? 23.719 -27.781 -34.875 1 36.66 292 PHE B C 1
ATOM 5050 O O . PHE B 1 292 ? 23.859 -27.984 -36.094 1 36.66 292 PHE B O 1
ATOM 5057 N N . ILE B 1 293 ? 23.391 -26.641 -34.844 1 38.94 293 ILE B N 1
ATOM 5058 C CA . ILE B 1 293 ? 23.766 -26.031 -36.125 1 38.94 293 ILE B CA 1
ATOM 5059 C C . ILE B 1 293 ? 25.266 -26.109 -36.312 1 38.94 293 ILE B C 1
ATOM 5061 O O . ILE B 1 293 ? 26.016 -26.359 -35.344 1 38.94 293 ILE B O 1
ATOM 5065 N N . THR B 1 294 ? 25.859 -25 -37.344 1 36.78 294 THR B N 1
ATOM 5066 C CA . THR B 1 294 ? 27.094 -25.016 -38.125 1 36.78 294 THR B CA 1
ATOM 5067 C C . THR B 1 294 ? 28.312 -25.047 -37.219 1 36.78 294 THR B C 1
ATOM 5069 O O . THR B 1 294 ? 28.281 -24.547 -36.094 1 36.78 294 THR B O 1
ATOM 5072 N N . PRO B 1 295 ? 29.453 -25.734 -37.656 1 36.72 295 PRO B N 1
ATOM 5073 C CA . PRO B 1 295 ? 30.844 -25.891 -37.219 1 36.72 295 PRO B CA 1
ATOM 5074 C C . PRO B 1 295 ? 31.391 -24.641 -36.531 1 36.72 295 PRO B C 1
ATOM 5076 O O . PRO B 1 295 ? 32.344 -24.734 -35.75 1 36.72 295 PRO B O 1
ATOM 5079 N N . GLN B 1 296 ? 31.359 -23.484 -37.312 1 34.59 296 GLN B N 1
ATOM 5080 C CA . GLN B 1 296 ? 32.281 -22.422 -36.938 1 34.59 296 GLN B CA 1
ATOM 5081 C C . GLN B 1 296 ? 31.891 -21.781 -35.594 1 34.59 296 GLN B C 1
ATOM 5083 O O . GLN B 1 296 ? 32.75 -21.312 -34.844 1 34.59 296 GLN B O 1
ATOM 5088 N N . GLY B 1 297 ? 30.844 -20.828 -35.719 1 36 297 GLY B N 1
ATOM 5089 C CA . GLY B 1 297 ? 30.734 -19.812 -34.688 1 36 297 GLY B CA 1
ATOM 5090 C C . GLY B 1 297 ? 30.312 -20.359 -33.344 1 36 297 GLY B C 1
ATOM 5091 O O . GLY B 1 297 ? 29.875 -21.516 -33.25 1 36 297 GLY B O 1
ATOM 5092 N N . GLY B 1 298 ? 30.609 -19.641 -32.156 1 36.31 298 GLY B N 1
ATOM 5093 C CA . GLY B 1 298 ? 30.516 -19.906 -30.734 1 36.31 298 GLY B CA 1
ATOM 5094 C C . GLY B 1 298 ? 29.141 -20.391 -30.297 1 36.31 298 GLY B C 1
ATOM 5095 O O . GLY B 1 298 ? 28.156 -20.203 -31.016 1 36.31 298 GLY B O 1
ATOM 5096 N N . PRO B 1 299 ? 29.031 -21.516 -29.703 1 37.34 299 PRO B N 1
ATOM 5097 C CA . PRO B 1 299 ? 27.828 -22.094 -29.109 1 37.34 299 PRO B CA 1
ATOM 5098 C C . PRO B 1 299 ? 26.906 -21.016 -28.516 1 37.34 299 PRO B C 1
ATOM 5100 O O . PRO B 1 299 ? 27.344 -20.188 -27.719 1 37.34 299 PRO B O 1
ATOM 5103 N N . GLY B 1 300 ? 26.156 -20.266 -29.234 1 42.31 300 GLY B N 1
ATOM 5104 C CA . GLY B 1 300 ? 25.156 -19.438 -28.562 1 42.31 300 GLY B CA 1
ATOM 5105 C C . GLY B 1 300 ? 24.562 -20.109 -27.344 1 42.31 300 GLY B C 1
ATOM 5106 O O . GLY B 1 300 ? 23.797 -21.078 -27.469 1 42.31 300 GLY B O 1
ATOM 5107 N N . ILE B 1 301 ? 25.297 -20.406 -26.188 1 45.41 301 ILE B N 1
ATOM 5108 C CA . ILE B 1 301 ? 25.031 -20.984 -24.875 1 45.41 301 ILE B CA 1
ATOM 5109 C C . ILE B 1 301 ? 23.719 -20.438 -24.312 1 45.41 301 ILE B C 1
ATOM 5111 O O . ILE B 1 301 ? 23.578 -19.234 -24.109 1 45.41 301 ILE B O 1
ATOM 5115 N N . CYS B 1 302 ? 22.609 -20.984 -24.703 1 56.62 302 CYS B N 1
ATOM 5116 C CA . CYS B 1 302 ? 21.359 -20.625 -24.062 1 56.62 302 CYS B CA 1
ATOM 5117 C C . CYS B 1 302 ? 21.516 -20.578 -22.547 1 56.62 302 CYS B C 1
ATOM 5119 O O . CYS B 1 302 ? 22 -21.531 -21.938 1 56.62 302 CYS B O 1
ATOM 5121 N N . ASP B 1 303 ? 21.562 -19.406 -22.031 1 59.34 303 ASP B N 1
ATOM 5122 C CA . ASP B 1 303 ? 21.688 -19.203 -20.594 1 59.34 303 ASP B CA 1
ATOM 5123 C C . ASP B 1 303 ? 20.406 -19.594 -19.859 1 59.34 303 ASP B C 1
ATOM 5125 O O . ASP B 1 303 ? 19.391 -18.906 -20 1 59.34 303 ASP B O 1
ATOM 5129 N N . LEU B 1 304 ? 20.422 -20.906 -19.312 1 68.25 304 LEU B N 1
ATOM 5130 C CA . LEU B 1 304 ? 19.312 -21.438 -18.516 1 68.25 304 LEU B CA 1
ATOM 5131 C C . LEU B 1 304 ? 19.156 -20.656 -17.219 1 68.25 304 LEU B C 1
ATOM 5133 O O . LEU B 1 304 ? 18.031 -20.469 -16.734 1 68.25 304 LEU B O 1
ATOM 5137 N N . LEU B 1 305 ? 20.266 -20.156 -16.859 1 75.31 305 LEU B N 1
ATOM 5138 C CA . LEU B 1 305 ? 20.281 -19.531 -15.531 1 75.31 305 LEU B CA 1
ATOM 5139 C C . LEU B 1 305 ? 20.469 -18.016 -15.648 1 75.31 305 LEU B C 1
ATOM 5141 O O . LEU B 1 305 ? 21.375 -17.547 -16.344 1 75.31 305 LEU B O 1
ATOM 5145 N N . HIS B 1 306 ? 19.562 -17.312 -15.07 1 78.75 306 HIS B N 1
ATOM 5146 C CA . HIS B 1 306 ? 19.656 -15.852 -15.078 1 78.75 306 HIS B CA 1
ATOM 5147 C C . HIS B 1 306 ? 19.75 -15.297 -13.664 1 78.75 306 HIS B C 1
ATOM 5149 O O . HIS B 1 306 ? 18.922 -15.609 -12.805 1 78.75 306 HIS B O 1
ATOM 5155 N N . CYS B 1 307 ? 20.781 -14.547 -13.445 1 85.81 307 CYS B N 1
ATOM 5156 C CA . CYS B 1 307 ? 20.984 -13.898 -12.156 1 85.81 307 CYS B CA 1
ATOM 5157 C C . CYS B 1 307 ? 21.719 -12.57 -12.336 1 85.81 307 CYS B C 1
ATOM 5159 O O . CYS B 1 307 ? 22.047 -12.18 -13.461 1 85.81 307 CYS B O 1
ATOM 5161 N N . GLY B 1 308 ? 21.812 -11.828 -11.289 1 86.69 308 GLY B N 1
ATOM 5162 C CA . GLY B 1 308 ? 22.484 -10.539 -11.336 1 86.69 308 GLY B CA 1
ATOM 5163 C C . GLY B 1 308 ? 21.562 -9.398 -11.703 1 86.69 308 GLY B C 1
ATOM 5164 O O . GLY B 1 308 ? 20.391 -9.375 -11.289 1 86.69 308 GLY B O 1
ATOM 5165 N N . ASN B 1 309 ? 22.094 -8.453 -12.398 1 87 309 ASN B N 1
ATOM 5166 C CA . ASN B 1 309 ? 21.312 -7.25 -12.648 1 87 309 ASN B CA 1
ATOM 5167 C C . ASN B 1 309 ? 21.016 -7.078 -14.141 1 87 309 ASN B C 1
ATOM 5169 O O . ASN B 1 309 ? 20.672 -5.984 -14.586 1 87 309 ASN B O 1
ATOM 5173 N N . ASN B 1 310 ? 21.266 -8.141 -14.844 1 82.38 310 ASN B N 1
ATOM 5174 C CA . ASN B 1 310 ? 20.953 -8.141 -16.266 1 82.38 310 ASN B CA 1
ATOM 5175 C C . ASN B 1 310 ? 20.281 -9.445 -16.688 1 82.38 310 ASN B C 1
ATOM 5177 O O . ASN B 1 310 ? 20.781 -10.531 -16.406 1 82.38 310 ASN B O 1
ATOM 5181 N N . PHE B 1 311 ? 19.266 -9.25 -17.328 1 85.81 311 PHE B N 1
ATOM 5182 C CA . PHE B 1 311 ? 18.516 -10.406 -17.797 1 85.81 311 PHE B CA 1
ATOM 5183 C C . PHE B 1 311 ? 19.203 -11.039 -19 1 85.81 311 PHE B C 1
ATOM 5185 O O . PHE B 1 311 ? 19.281 -12.266 -19.109 1 85.81 311 PHE B O 1
ATOM 5192 N N . CYS B 1 312 ? 19.75 -10.156 -19.844 1 77.5 312 CYS B N 1
ATOM 5193 C CA . CYS B 1 312 ? 20.438 -10.641 -21.031 1 77.5 312 CYS B CA 1
ATOM 5194 C C . CYS B 1 312 ? 21.953 -10.492 -20.875 1 77.5 312 CYS B C 1
ATOM 5196 O O . CYS B 1 312 ? 22.438 -9.547 -20.25 1 77.5 312 CYS B O 1
ATOM 5198 N N . THR B 1 313 ? 22.734 -11.562 -21.078 1 63.75 313 THR B N 1
ATOM 5199 C CA . THR B 1 313 ? 24.188 -11.539 -20.969 1 63.75 313 THR B CA 1
ATOM 5200 C C . THR B 1 313 ? 24.797 -10.586 -21.984 1 63.75 313 THR B C 1
ATOM 5202 O O . THR B 1 313 ? 25.812 -9.945 -21.719 1 63.75 313 THR B O 1
ATOM 5205 N N . ASP B 1 314 ? 24.359 -10.734 -23.25 1 58.03 314 ASP B N 1
ATOM 5206 C CA . ASP B 1 314 ? 25 -9.953 -24.297 1 58.03 314 ASP B CA 1
ATOM 5207 C C . ASP B 1 314 ? 24.344 -8.586 -24.453 1 58.03 314 ASP B C 1
ATOM 5209 O O . ASP B 1 314 ? 23.141 -8.438 -24.203 1 58.03 314 ASP B O 1
ATOM 5213 N N . LYS B 1 315 ? 25.125 -7.594 -24.141 1 53.06 315 LYS B N 1
ATOM 5214 C CA . LYS B 1 315 ? 24.781 -6.18 -24.297 1 53.06 315 LYS B CA 1
ATOM 5215 C C . LYS B 1 315 ? 23.812 -5.965 -25.453 1 53.06 315 LYS B C 1
ATOM 5217 O O . LYS B 1 315 ? 23.812 -4.898 -26.062 1 53.06 315 LYS B O 1
ATOM 5222 N N . GLU B 1 316 ? 23.125 -6.957 -26.031 1 54.38 316 GLU B N 1
ATOM 5223 C CA . GLU B 1 316 ? 22.219 -6.621 -27.141 1 54.38 316 GLU B CA 1
ATOM 5224 C C . GLU B 1 316 ? 21.016 -5.82 -26.641 1 54.38 316 GLU B C 1
ATOM 5226 O O . GLU B 1 316 ? 20.375 -6.199 -25.656 1 54.38 316 GLU B O 1
ATOM 5231 N N . THR B 1 317 ? 20.906 -4.664 -26.938 1 59.59 317 THR B N 1
ATOM 5232 C CA . THR B 1 317 ? 19.781 -3.76 -26.734 1 59.59 317 THR B CA 1
ATOM 5233 C C . THR B 1 317 ? 18.844 -3.797 -27.938 1 59.59 317 THR B C 1
ATOM 5235 O O . THR B 1 317 ? 19.281 -3.619 -29.078 1 59.59 317 THR B O 1
ATOM 5238 N N . PRO B 1 318 ? 17.453 -4.207 -27.812 1 64.94 318 PRO B N 1
ATOM 5239 C CA . PRO B 1 318 ? 16.75 -4.473 -26.562 1 64.94 318 PRO B CA 1
ATOM 5240 C C . PRO B 1 318 ? 16.906 -5.918 -26.094 1 64.94 318 PRO B C 1
ATOM 5242 O O . PRO B 1 318 ? 16.969 -6.836 -26.906 1 64.94 318 PRO B O 1
ATOM 5245 N N . CYS B 1 319 ? 17 -6.145 -24.766 1 80.94 319 CYS B N 1
ATOM 5246 C CA . CYS B 1 319 ? 17.156 -7.469 -24.172 1 80.94 319 CYS B CA 1
ATOM 5247 C C . CYS B 1 319 ? 15.891 -8.297 -24.344 1 80.94 319 CYS B C 1
ATOM 5249 O O . CYS B 1 319 ? 14.828 -7.941 -23.844 1 80.94 319 CYS B O 1
ATOM 5251 N N . ARG B 1 320 ? 15.984 -9.312 -25.25 1 84.88 320 ARG B N 1
ATOM 5252 C CA . ARG B 1 320 ? 14.867 -10.203 -25.547 1 84.88 320 ARG B CA 1
ATOM 5253 C C . ARG B 1 320 ? 15.344 -11.648 -25.688 1 84.88 320 ARG B C 1
ATOM 5255 O O . ARG B 1 320 ? 16.297 -11.922 -26.422 1 84.88 320 ARG B O 1
ATOM 5262 N N . ILE B 1 321 ? 14.734 -12.57 -24.922 1 84.56 321 ILE B N 1
ATOM 5263 C CA . ILE B 1 321 ? 15.062 -13.992 -25 1 84.56 321 ILE B CA 1
ATOM 5264 C C . ILE B 1 321 ? 13.867 -14.766 -25.531 1 84.56 321 ILE B C 1
ATOM 5266 O O . ILE B 1 321 ? 12.734 -14.562 -25.094 1 84.56 321 ILE B O 1
ATOM 5270 N N . GLU B 1 322 ? 14.141 -15.625 -26.453 1 86.69 322 GLU B N 1
ATOM 5271 C CA . GLU B 1 322 ? 13.078 -16.438 -27.047 1 86.69 322 GLU B CA 1
ATOM 5272 C C . GLU B 1 322 ? 13.305 -17.922 -26.781 1 86.69 322 GLU B C 1
ATOM 5274 O O . GLU B 1 322 ? 14.445 -18.391 -26.766 1 86.69 322 GLU B O 1
ATOM 5279 N N . SER B 1 323 ? 12.281 -18.594 -26.516 1 88.12 323 SER B N 1
ATOM 5280 C CA . SER B 1 323 ? 12.352 -20.031 -26.281 1 88.12 323 SER B CA 1
ATOM 5281 C C . SER B 1 323 ? 11.203 -20.75 -26.984 1 88.12 323 SER B C 1
ATOM 5283 O O . SER B 1 323 ? 10.078 -20.266 -27.016 1 88.12 323 SER B O 1
ATOM 5285 N N . SER B 1 324 ? 11.523 -21.922 -27.5 1 89.69 324 SER B N 1
ATOM 5286 C CA . SER B 1 324 ? 10.5 -22.766 -28.109 1 89.69 324 SER B CA 1
ATOM 5287 C C . SER B 1 324 ? 10.25 -24.016 -27.281 1 89.69 324 SER B C 1
ATOM 5289 O O . SER B 1 324 ? 9.523 -24.922 -27.719 1 89.69 324 SER B O 1
ATOM 5291 N N . THR B 1 325 ? 10.953 -23.984 -26.156 1 88.69 325 THR B N 1
ATOM 5292 C CA . THR B 1 325 ? 10.789 -25.141 -25.297 1 88.69 325 THR B CA 1
ATOM 5293 C C . THR B 1 325 ? 9.422 -25.109 -24.609 1 88.69 325 THR B C 1
ATOM 5295 O O . THR B 1 325 ? 9.039 -24.094 -24.016 1 88.69 325 THR B O 1
ATOM 5298 N N . THR B 1 326 ? 8.68 -26.188 -24.734 1 89.5 326 THR B N 1
ATOM 5299 C CA . THR B 1 326 ? 7.387 -26.328 -24.062 1 89.5 326 THR B CA 1
ATOM 5300 C C . THR B 1 326 ? 7.414 -27.453 -23.047 1 89.5 326 THR B C 1
ATOM 5302 O O . THR B 1 326 ? 8.125 -28.453 -23.234 1 89.5 326 THR B O 1
ATOM 5305 N N . PRO B 1 327 ? 6.582 -27.328 -21.891 1 91.25 327 PRO B N 1
ATOM 5306 C CA . PRO B 1 327 ? 5.734 -26.188 -21.531 1 91.25 327 PRO B CA 1
ATOM 5307 C C . PRO B 1 327 ? 6.539 -24.938 -21.203 1 91.25 327 PRO B C 1
ATOM 5309 O O . PRO B 1 327 ? 7.691 -25.031 -20.766 1 91.25 327 PRO B O 1
ATOM 5312 N N . PHE B 1 328 ? 5.902 -23.781 -21.5 1 94.56 328 PHE B N 1
ATOM 5313 C CA . PHE B 1 328 ? 6.543 -22.516 -21.125 1 94.56 328 PHE B CA 1
ATOM 5314 C C . PHE B 1 328 ? 6.598 -22.375 -19.609 1 94.56 328 PHE B C 1
ATOM 5316 O O . PHE B 1 328 ? 5.559 -22.219 -18.969 1 94.56 328 PHE B O 1
ATOM 5323 N N . VAL B 1 329 ? 7.836 -22.422 -19.062 1 93.81 329 VAL B N 1
ATOM 5324 C CA . VAL B 1 329 ? 7.949 -22.391 -17.594 1 93.81 329 VAL B CA 1
ATOM 5325 C C . VAL B 1 329 ? 9.148 -21.531 -17.203 1 93.81 329 VAL B C 1
ATOM 5327 O O . VAL B 1 329 ? 10.102 -21.391 -17.969 1 93.81 329 VAL B O 1
ATOM 5330 N N . MET B 1 330 ? 9 -20.938 -16.047 1 94.31 330 MET B N 1
ATOM 5331 C CA . MET B 1 330 ? 10.086 -20.25 -15.344 1 94.31 330 MET B CA 1
ATOM 5332 C C . MET B 1 330 ? 10.18 -20.719 -13.898 1 94.31 330 MET B C 1
ATOM 5334 O O . MET B 1 330 ? 9.164 -20.828 -13.211 1 94.31 330 MET B O 1
ATOM 5338 N N . ARG B 1 331 ? 11.383 -21.047 -13.508 1 94.19 331 ARG B N 1
ATOM 5339 C CA . ARG B 1 331 ? 11.555 -21.438 -12.109 1 94.19 331 ARG B CA 1
ATOM 5340 C C . ARG B 1 331 ? 12.297 -20.359 -11.328 1 94.19 331 ARG B C 1
ATOM 5342 O O . ARG B 1 331 ? 13.375 -19.922 -11.734 1 94.19 331 ARG B O 1
ATOM 5349 N N . VAL B 1 332 ? 11.711 -19.891 -10.281 1 95.69 332 VAL B N 1
ATOM 5350 C CA . VAL B 1 332 ? 12.305 -18.906 -9.383 1 95.69 332 VAL B CA 1
ATOM 5351 C C . VAL B 1 332 ? 12.938 -19.609 -8.188 1 95.69 332 VAL B C 1
ATOM 5353 O O . VAL B 1 332 ? 12.258 -20.312 -7.441 1 95.69 332 VAL B O 1
ATOM 5356 N N . GLN B 1 333 ? 14.242 -19.391 -8.023 1 93.88 333 GLN B N 1
ATOM 5357 C CA . GLN B 1 333 ? 14.969 -19.984 -6.91 1 93.88 333 GLN B CA 1
ATOM 5358 C C . GLN B 1 333 ? 15.805 -18.938 -6.18 1 93.88 333 GLN B C 1
ATOM 5360 O O . GLN B 1 333 ? 16.844 -18.5 -6.676 1 93.88 333 GLN B O 1
ATOM 5365 N N . PHE B 1 334 ? 15.312 -18.547 -5.016 1 94.25 334 PHE B N 1
ATOM 5366 C CA . PHE B 1 334 ? 16.016 -17.609 -4.168 1 94.25 334 PHE B CA 1
ATOM 5367 C C . PHE B 1 334 ? 16.453 -18.266 -2.859 1 94.25 334 PHE B C 1
ATOM 5369 O O . PHE B 1 334 ? 15.641 -18.906 -2.186 1 94.25 334 PHE B O 1
ATOM 5376 N N . GLY B 1 335 ? 17.625 -18.047 -2.422 1 91.19 335 GLY B N 1
ATOM 5377 C CA . GLY B 1 335 ? 18.219 -18.672 -1.253 1 91.19 335 GLY B CA 1
ATOM 5378 C C . GLY B 1 335 ? 17.766 -18.062 0.055 1 91.19 335 GLY B C 1
ATOM 5379 O O . GLY B 1 335 ? 16.875 -17.203 0.067 1 91.19 335 GLY B O 1
ATOM 5380 N N . PRO B 1 336 ? 18.141 -18.5 1.335 1 87.94 336 PRO B N 1
ATOM 5381 C CA . PRO B 1 336 ? 17.656 -18.109 2.66 1 87.94 336 PRO B CA 1
ATOM 5382 C C . PRO B 1 336 ? 18 -16.656 3.006 1 87.94 336 PRO B C 1
ATOM 5384 O O . PRO B 1 336 ? 17.422 -16.094 3.934 1 87.94 336 PRO B O 1
ATOM 5387 N N . GLY B 1 337 ? 18.641 -15.82 2.5 1 80.5 337 GLY B N 1
ATOM 5388 C CA . GLY B 1 337 ? 18.922 -14.43 2.824 1 80.5 337 GLY B CA 1
ATOM 5389 C C . GLY B 1 337 ? 20.281 -14.227 3.441 1 80.5 337 GLY B C 1
ATOM 5390 O O . GLY B 1 337 ? 20.562 -13.172 4.02 1 80.5 337 GLY B O 1
ATOM 5391 N N . ASN B 1 338 ? 21.219 -14.977 3.555 1 65.31 338 ASN B N 1
ATOM 5392 C CA . ASN B 1 338 ? 22.422 -14.883 4.367 1 65.31 338 ASN B CA 1
ATOM 5393 C C . ASN B 1 338 ? 23.359 -13.781 3.865 1 65.31 338 ASN B C 1
ATOM 5395 O O . ASN B 1 338 ? 24.359 -13.469 4.508 1 65.31 338 ASN B O 1
ATOM 5399 N N . ARG B 1 339 ? 22.922 -12.992 2.893 1 65.44 339 ARG B N 1
ATOM 5400 C CA . ARG B 1 339 ? 23.906 -12.031 2.395 1 65.44 339 ARG B CA 1
ATOM 5401 C C . ARG B 1 339 ? 23.375 -10.609 2.502 1 65.44 339 ARG B C 1
ATOM 5403 O O . ARG B 1 339 ? 22.219 -10.344 2.184 1 65.44 339 ARG B O 1
ATOM 5410 N N . GLU B 1 340 ? 24.125 -9.742 3.283 1 65.19 340 GLU B N 1
ATOM 5411 C CA . GLU B 1 340 ? 23.859 -8.305 3.316 1 65.19 340 GLU B CA 1
ATOM 5412 C C . GLU B 1 340 ? 24.078 -7.668 1.95 1 65.19 340 GLU B C 1
ATOM 5414 O O . GLU B 1 340 ? 25.219 -7.375 1.577 1 65.19 340 GLU B O 1
ATOM 5419 N N . GLU B 1 341 ? 23.016 -7.656 1.216 1 79.5 341 GLU B N 1
ATOM 5420 C CA . GLU B 1 341 ? 23.125 -7.086 -0.124 1 79.5 341 GLU B CA 1
ATOM 5421 C C . GLU B 1 341 ? 22.297 -5.812 -0.251 1 79.5 341 GLU B C 1
ATOM 5423 O O . GLU B 1 341 ? 21.344 -5.609 0.502 1 79.5 341 GLU B O 1
ATOM 5428 N N . ASN B 1 342 ? 22.781 -4.949 -1.091 1 85 342 ASN B N 1
ATOM 5429 C CA . ASN B 1 342 ? 22.016 -3.744 -1.409 1 85 342 ASN B CA 1
ATOM 5430 C C . ASN B 1 342 ? 20.641 -4.082 -1.965 1 85 342 ASN B C 1
ATOM 5432 O O . ASN B 1 342 ? 20.531 -4.777 -2.979 1 85 342 ASN B O 1
ATOM 5436 N N . PRO B 1 343 ? 19.656 -3.594 -1.303 1 87.94 343 PRO B N 1
ATOM 5437 C CA . PRO B 1 343 ? 18.297 -3.92 -1.76 1 87.94 343 PRO B CA 1
ATOM 5438 C C . PRO B 1 343 ? 18.031 -3.469 -3.195 1 87.94 343 PRO B C 1
ATOM 5440 O O . PRO B 1 343 ? 17.234 -4.078 -3.9 1 87.94 343 PRO B O 1
ATOM 5443 N N . GLU B 1 344 ? 18.781 -2.48 -3.625 1 87.69 344 GLU B N 1
ATOM 5444 C CA . GLU B 1 344 ? 18.562 -1.953 -4.969 1 87.69 344 GLU B CA 1
ATOM 5445 C C . GLU B 1 344 ? 19.031 -2.947 -6.031 1 87.69 344 GLU B C 1
ATOM 5447 O O . GLU B 1 344 ? 18.625 -2.855 -7.191 1 87.69 344 GLU B O 1
ATOM 5452 N N . ASP B 1 345 ? 19.828 -3.871 -5.648 1 90.19 345 ASP B N 1
ATOM 5453 C CA . ASP B 1 345 ? 20.297 -4.906 -6.566 1 90.19 345 ASP B CA 1
ATOM 5454 C C . ASP B 1 345 ? 19.469 -6.176 -6.43 1 90.19 345 ASP B C 1
ATOM 5456 O O . ASP B 1 345 ? 19.734 -7.18 -7.094 1 90.19 345 ASP B O 1
ATOM 5460 N N . ASN B 1 346 ? 18.469 -6.102 -5.617 1 92.81 346 ASN B N 1
ATOM 5461 C CA . ASN B 1 346 ? 17.703 -7.305 -5.301 1 92.81 346 ASN B CA 1
ATOM 5462 C C . ASN B 1 346 ? 16.203 -7.039 -5.34 1 92.81 346 ASN B C 1
ATOM 5464 O O . ASN B 1 346 ? 15.461 -7.531 -4.492 1 92.81 346 ASN B O 1
ATOM 5468 N N . LEU B 1 347 ? 15.734 -6.305 -6.305 1 93.94 347 LEU B N 1
ATOM 5469 C CA . LEU B 1 347 ? 14.328 -5.93 -6.43 1 93.94 347 LEU B CA 1
ATOM 5470 C C . LEU B 1 347 ? 13.477 -7.133 -6.828 1 93.94 347 LEU B C 1
ATOM 5472 O O . LEU B 1 347 ? 12.312 -7.23 -6.438 1 93.94 347 LEU B O 1
ATOM 5476 N N . GLY B 1 348 ? 14.008 -7.961 -7.566 1 96 348 GLY B N 1
ATOM 5477 C CA . GLY B 1 348 ? 13.273 -9.062 -8.172 1 96 348 GLY B CA 1
ATOM 5478 C C . GLY B 1 348 ? 13.18 -8.961 -9.68 1 96 348 GLY B C 1
ATOM 5479 O O . GLY B 1 348 ? 14.102 -8.477 -10.336 1 96 348 GLY B O 1
ATOM 5480 N N . MET B 1 349 ? 12.109 -9.516 -10.148 1 96.38 349 MET B N 1
ATOM 5481 C CA . MET B 1 349 ? 12.008 -9.586 -11.602 1 96.38 349 MET B CA 1
ATOM 5482 C C . MET B 1 349 ? 10.594 -9.227 -12.07 1 96.38 349 MET B C 1
ATOM 5484 O O . MET B 1 349 ? 9.609 -9.648 -11.453 1 96.38 349 MET B O 1
ATOM 5488 N N . CYS B 1 350 ? 10.523 -8.484 -13.078 1 96.44 350 CYS B N 1
ATOM 5489 C CA . CYS B 1 350 ? 9.32 -8.234 -13.875 1 96.44 350 CYS B CA 1
ATOM 5490 C C . CYS B 1 350 ? 9.578 -8.508 -15.352 1 96.44 350 CYS B C 1
ATOM 5492 O O . CYS B 1 350 ? 10.414 -7.84 -15.969 1 96.44 350 CYS B O 1
ATOM 5494 N N . ILE B 1 351 ? 8.898 -9.469 -15.922 1 96 351 ILE B N 1
ATOM 5495 C CA . ILE B 1 351 ? 9.125 -9.898 -17.297 1 96 351 ILE B CA 1
ATOM 5496 C C . ILE B 1 351 ? 7.809 -9.852 -18.078 1 96 351 ILE B C 1
ATOM 5498 O O . ILE B 1 351 ? 6.773 -10.312 -17.578 1 96 351 ILE B O 1
ATOM 5502 N N . ARG B 1 352 ? 7.887 -9.281 -19.188 1 96.56 352 ARG B N 1
ATOM 5503 C CA . ARG B 1 352 ? 6.793 -9.383 -20.141 1 96.56 352 ARG B CA 1
ATOM 5504 C C . ARG B 1 352 ? 7.012 -10.547 -21.109 1 96.56 352 ARG B C 1
ATOM 5506 O O . ARG B 1 352 ? 8.125 -10.75 -21.594 1 96.56 352 ARG B O 1
ATOM 5513 N N . TYR B 1 353 ? 6.023 -11.281 -21.344 1 97 353 TYR B N 1
ATOM 5514 C CA . TYR B 1 353 ? 6.152 -12.367 -22.312 1 97 353 TYR B CA 1
ATOM 5515 C C . TYR B 1 353 ? 5.184 -12.18 -23.469 1 97 353 TYR B C 1
ATOM 5517 O O . TYR B 1 353 ? 4.145 -11.531 -23.312 1 97 353 TYR B O 1
ATOM 5525 N N . GLU B 1 354 ? 5.551 -12.695 -24.578 1 97.69 354 GLU B N 1
ATOM 5526 C CA . GLU B 1 354 ? 4.742 -12.711 -25.797 1 97.69 354 GLU B CA 1
ATOM 5527 C C . GLU B 1 354 ? 4.91 -14.023 -26.562 1 97.69 354 GLU B C 1
ATOM 5529 O O . GLU B 1 354 ? 6.012 -14.352 -27.016 1 97.69 354 GLU B O 1
ATOM 5534 N N . GLN B 1 355 ? 3.854 -14.703 -26.672 1 97.38 355 GLN B N 1
ATOM 5535 C CA . GLN B 1 355 ? 3.902 -15.938 -27.453 1 97.38 355 GLN B CA 1
ATOM 5536 C C . GLN B 1 355 ? 3.943 -15.641 -28.953 1 97.38 355 GLN B C 1
ATOM 5538 O O . GLN B 1 355 ? 3.357 -14.656 -29.406 1 97.38 355 GLN B O 1
ATOM 5543 N N . GLN B 1 356 ? 4.609 -16.469 -29.641 1 96.06 356 GLN B N 1
ATOM 5544 C CA . GLN B 1 356 ? 4.809 -16.281 -31.078 1 96.06 356 GLN B CA 1
ATOM 5545 C C . GLN B 1 356 ? 4.098 -17.359 -31.875 1 96.06 356 GLN B C 1
ATOM 5547 O O . GLN B 1 356 ? 4.098 -18.531 -31.484 1 96.06 356 GLN B O 1
ATOM 5552 N N . GLN B 1 357 ? 3.551 -16.969 -32.938 1 95.94 357 GLN B N 1
ATOM 5553 C CA . GLN B 1 357 ? 2.811 -17.891 -33.812 1 95.94 357 GLN B CA 1
ATOM 5554 C C . GLN B 1 357 ? 3.744 -18.922 -34.438 1 95.94 357 GLN B C 1
ATOM 5556 O O . GLN B 1 357 ? 4.906 -18.625 -34.719 1 95.94 357 GLN B O 1
ATOM 5561 N N . CYS B 1 358 ? 3.104 -20.125 -34.719 1 92.12 358 CYS B N 1
ATOM 5562 C CA . CYS B 1 358 ? 3.852 -21.172 -35.406 1 92.12 358 CYS B CA 1
ATOM 5563 C C . CYS B 1 358 ? 4.195 -20.75 -36.844 1 92.12 358 CYS B C 1
ATOM 5565 O O . CYS B 1 358 ? 3.418 -20.047 -37.469 1 92.12 358 CYS B O 1
ATOM 5567 N N . SER B 1 359 ? 5.477 -20.906 -37.156 1 80.12 359 SER B N 1
ATOM 5568 C CA . SER B 1 359 ? 5.844 -20.625 -38.562 1 80.12 359 SER B CA 1
ATOM 5569 C C . SER B 1 359 ? 5.066 -21.516 -39.531 1 80.12 359 SER B C 1
ATOM 5571 O O . SER B 1 359 ? 4.82 -22.688 -39.25 1 80.12 359 SER B O 1
ATOM 5573 N N . SER B 1 360 ? 4.227 -20.969 -40.469 1 62.97 360 SER B N 1
ATOM 5574 C CA . SER B 1 360 ? 3.609 -21.719 -41.562 1 62.97 360 SER B CA 1
ATOM 5575 C C . SER B 1 360 ? 4.664 -22.406 -42.438 1 62.97 360 SER B C 1
ATOM 5577 O O . SER B 1 360 ? 5.777 -21.891 -42.562 1 62.97 360 SER B O 1
#

InterPro domains:
  IPR000859 CUB domain [PF00431] (63-176)
  IPR000859 CUB domain [PS01180] (63-181)
  IPR035914 Spermadhesin, CUB domain superfamily [G3DSA:2.60.120.290] (57-179)
  IPR035914 Spermadhesin, CUB domain superfamily [SSF49854] (62-146)
  IPR058698 CUB domain, metazoa [PF26080] (188-356)